Protein 8YTQ (pdb70)

B-factor: mean 22.38, std 7.63, range [9.88, 66.47]

Structure (mmCIF, N/CA/C/O backbone):
data_8YTQ
#
_entry.id   8YTQ
#
_cell.length_a   28.084
_cell.length_b   144.787
_cell.length_c   55.350
_cell.angle_alpha   90.00
_cell.angle_beta   90.07
_cell.angle_gamma   90.00
#
_symmetry.space_group_name_H-M   'P 1 21 1'
#
loop_
_entity.id
_entity.type
_entity.pdbx_description
1 polymer 'CopC domain-containing protein'
2 non-polymer 'COPPER (II) ION'
3 non-polymer 'ACETATE ION'
4 non-polymer 'SULFATE ION'
5 water water
#
loop_
_atom_site.group_PDB
_atom_site.id
_atom_site.type_symbol
_atom_site.label_atom_id
_atom_site.label_alt_id
_atom_site.label_comp_id
_atom_site.label_asym_id
_atom_site.label_entity_id
_atom_site.label_seq_id
_atom_site.pdbx_PDB_ins_code
_atom_site.Cartn_x
_atom_site.Cartn_y
_atom_site.Cartn_z
_atom_site.occupancy
_atom_site.B_iso_or_equiv
_atom_site.auth_seq_id
_atom_site.auth_comp_id
_atom_site.auth_asym_id
_atom_site.auth_atom_id
_atom_site.pdbx_PDB_model_num
ATOM 1 N N . ALA A 1 2 ? -12.990 27.166 37.156 1.00 20.17 32 ALA A N 1
ATOM 2 C CA . ALA A 1 2 ? -13.467 26.351 36.016 1.00 27.97 32 ALA A CA 1
ATOM 3 C C . ALA A 1 2 ? -13.171 24.858 36.133 1.00 29.73 32 ALA A C 1
ATOM 4 O O . ALA A 1 2 ? -12.071 24.404 36.400 1.00 32.17 32 ALA A O 1
ATOM 6 N N . HIS A 1 3 ? -14.134 24.084 35.622 1.00 22.80 33 HIS A N 1
ATOM 7 C CA . HIS A 1 3 ? -13.992 22.629 35.568 1.00 21.41 33 HIS A CA 1
ATOM 8 C C . HIS A 1 3 ? -14.895 22.145 34.439 1.00 19.52 33 HIS A C 1
ATOM 9 O O . HIS A 1 3 ? -15.776 22.901 33.981 1.00 19.31 33 HIS A O 1
ATOM 16 N N . LEU A 1 4 ? -14.614 20.919 33.969 1.00 17.63 34 LEU A N 1
ATOM 17 C CA . LEU A 1 4 ? -15.555 20.345 32.996 1.00 16.05 34 LEU A CA 1
ATOM 18 C C . LEU A 1 4 ? -16.866 19.943 33.677 1.00 17.80 34 LEU A C 1
ATOM 19 O O . LEU A 1 4 ? -16.847 19.138 34.647 1.00 18.14 34 LEU A O 1
ATOM 24 N N . ARG A 1 5 ? -18.009 20.441 33.158 1.00 18.55 35 ARG A N 1
ATOM 25 C CA . ARG A 1 5 ? -19.308 20.029 33.680 1.00 20.55 35 ARG A CA 1
ATOM 26 C C . ARG A 1 5 ? -19.791 18.735 33.024 1.00 21.36 35 ARG A C 1
ATOM 27 O O . ARG A 1 5 ? -20.352 17.867 33.702 1.00 30.28 35 ARG A O 1
ATOM 35 N N . ALA A 1 6 ? -19.671 18.655 31.690 1.00 20.78 36 ALA A N 1
ATOM 36 C CA . ALA A 1 6 ? -20.216 17.489 31.001 1.00 22.74 36 ALA A CA 1
ATOM 37 C C . ALA A 1 6 ? -19.510 17.331 29.660 1.00 17.80 36 ALA A C 1
ATOM 38 O O . ALA A 1 6 ? -18.895 18.276 29.149 1.00 18.07 36 ALA A O 1
ATOM 40 N N . ALA A 1 7 ? -19.622 16.113 29.098 1.00 16.03 37 ALA A N 1
ATOM 41 C CA . ALA A 1 7 ? -18.940 15.828 27.836 1.00 14.74 37 ALA A CA 1
ATOM 42 C C . ALA A 1 7 ? -19.795 14.804 27.095 1.00 16.52 37 ALA A C 1
ATOM 43 O O . ALA A 1 7 ? -20.415 13.980 27.749 1.00 15.12 37 ALA A O 1
ATOM 45 N N . ASP A 1 8 ? -19.812 14.909 25.756 1.00 16.42 38 ASP A N 1
ATOM 46 C CA . ASP A 1 8 ? -20.483 13.839 25.037 1.00 14.86 38 ASP A CA 1
ATOM 47 C C . ASP A 1 8 ? -19.613 13.496 23.850 1.00 15.55 38 ASP A C 1
ATOM 48 O O . ASP A 1 8 ? -19.275 14.399 23.090 1.00 14.65 38 ASP A O 1
ATOM 53 N N . PRO A 1 9 ? -19.118 12.253 23.653 1.00 18.28 39 PRO A N 1
ATOM 54 C CA . PRO A 1 9 ? -19.408 11.082 24.490 1.00 17.02 39 PRO A CA 1
ATOM 55 C C . PRO A 1 9 ? -18.922 11.287 25.930 1.00 15.76 39 PRO A C 1
ATOM 56 O O . PRO A 1 9 ? -17.937 11.993 26.201 1.00 21.73 39 PRO A O 1
ATOM 60 N N . PRO A 1 10 ? -19.606 10.645 26.886 1.00 17.57 40 PRO A N 1
ATOM 61 C CA . PRO A 1 10 ? -19.176 10.688 28.268 1.00 14.39 40 PRO A CA 1
ATOM 62 C C . PRO A 1 10 ? -18.059 9.659 28.439 1.00 19.26 40 PRO A C 1
ATOM 63 O O . PRO A 1 10 ? -17.646 9.001 27.487 1.00 17.26 40 PRO A O 1
ATOM 67 N N . GLU A 1 11 ? -17.507 9.565 29.667 1.00 17.16 41 GLU A N 1
ATOM 68 C CA . GLU A 1 11 ? -16.530 8.543 29.980 1.00 16.66 41 GLU A CA 1
ATOM 69 C C . GLU A 1 11 ? -17.244 7.192 30.073 1.00 13.87 41 GLU A C 1
ATOM 70 O O . GLU A 1 11 ? -17.725 6.796 31.158 1.00 13.84 41 GLU A O 1
ATOM 76 N N . ALA A 1 12 ? -17.368 6.526 28.904 1.00 14.30 42 ALA A N 1
ATOM 77 C CA . ALA A 1 12 ? -17.972 5.224 28.824 1.00 12.51 42 ALA A CA 1
ATOM 78 C C . ALA A 1 12 ? -17.534 4.522 27.549 1.00 11.77 42 ALA A C 1
ATOM 79 O O . ALA A 1 12 ? -16.853 5.137 26.716 1.00 13.70 42 ALA A O 1
ATOM 81 N N . ILE A 1 13 ? -17.947 3.235 27.426 1.00 12.39 43 ILE A N 1
ATOM 82 C CA . ILE A 1 13 ? -17.852 2.488 26.198 1.00 12.33 43 ILE A CA 1
ATOM 83 C C . ILE A 1 13 ? -19.165 2.709 25.452 1.00 12.72 43 ILE A C 1
ATOM 84 O O . ILE A 1 13 ? -20.191 2.229 25.873 1.00 15.67 43 ILE A O 1
ATOM 89 N N . VAL A 1 14 ? -19.063 3.418 24.327 1.00 13.39 44 VAL A N 1
ATOM 90 C CA . VAL A 1 14 ? -20.229 3.784 23.501 1.00 12.81 44 VAL A CA 1
ATOM 91 C C . VAL A 1 14 ? -20.142 3.073 22.159 1.00 13.11 44 VAL A C 1
ATOM 92 O O . VAL A 1 14 ? -19.037 2.806 21.689 1.00 15.29 44 VAL A O 1
ATOM 96 N N . ASP A 1 15 ? -21.314 2.826 21.571 1.00 12.60 45 ASP A N 1
ATOM 97 C CA . ASP A 1 15 ? -21.365 2.283 20.197 1.00 15.86 45 ASP A CA 1
ATOM 98 C C . ASP A 1 15 ? -21.193 3.470 19.243 1.00 22.16 45 ASP A C 1
ATOM 99 O O . ASP A 1 15 ? -20.115 3.698 18.689 1.00 16.69 45 ASP A O 1
ATOM 104 N N . ALA A 1 16 ? -22.277 4.286 19.080 1.00 18.46 46 ALA A N 1
ATOM 105 C CA . ALA A 1 16 ? -22.125 5.590 18.435 1.00 21.36 46 ALA A CA 1
ATOM 106 C C . ALA A 1 16 ? -21.428 5.460 17.074 1.00 17.48 46 ALA A C 1
ATOM 107 O O . ALA A 1 16 ? -20.452 6.192 16.799 1.00 17.18 46 ALA A O 1
ATOM 109 N N . ALA A 1 17 ? -21.924 4.529 16.228 1.00 21.85 47 ALA A N 1
ATOM 110 C CA . ALA A 1 17 ? -21.362 4.410 14.884 1.00 19.13 47 ALA A CA 1
ATOM 111 C C . ALA A 1 17 ? -21.558 5.713 14.132 1.00 16.33 47 ALA A C 1
ATOM 112 O O . ALA A 1 17 ? -22.627 6.302 14.153 1.00 15.41 47 ALA A O 1
ATOM 114 N N . GLY A 1 18 ? -20.477 6.252 13.573 1.00 14.10 48 GLY A N 1
ATOM 115 C CA . GLY A 1 18 ? -20.534 7.475 12.806 1.00 11.93 48 GLY A CA 1
ATOM 116 C C . GLY A 1 18 ? -20.223 8.728 13.606 1.00 14.02 48 GLY A C 1
ATOM 117 O O . GLY A 1 18 ? -20.279 9.850 13.066 1.00 14.70 48 GLY A O 1
ATOM 118 N N . LEU A 1 19 ? -19.839 8.495 14.877 1.00 13.87 49 LEU A N 1
ATOM 119 C CA . LEU A 1 19 ? -19.330 9.555 15.739 1.00 15.17 49 LEU A CA 1
ATOM 120 C C . LEU A 1 19 ? -18.281 10.382 15.006 1.00 13.56 49 LEU A C 1
ATOM 121 O O . LEU A 1 19 ? -17.310 9.849 14.434 1.00 14.44 49 LEU A O 1
ATOM 126 N N . ARG A 1 20 ? -18.460 11.713 15.048 1.00 13.27 50 ARG A N 1
ATOM 127 C CA . ARG A 1 20 ? -17.525 12.592 14.384 1.00 16.23 50 ARG A CA 1
ATOM 128 C C . ARG A 1 20 ? -17.394 13.912 15.147 1.00 14.90 50 ARG A C 1
ATOM 129 O O . ARG A 1 20 ? -16.740 14.820 14.638 1.00 18.53 50 ARG A O 1
ATOM 137 N N . GLU A 1 21 ? -17.933 13.976 16.370 1.00 15.56 51 GLU A N 1
ATOM 138 C CA . GLU A 1 21 ? -17.810 15.219 17.124 1.00 19.68 51 GLU A CA 1
ATOM 139 C C . GLU A 1 21 ? -17.755 14.896 18.604 1.00 20.59 51 GLU A C 1
ATOM 140 O O . GLU A 1 21 ? -18.187 13.813 19.067 1.00 17.65 51 GLU A O 1
ATOM 146 N N . ILE A 1 22 ? -17.049 15.770 19.327 1.00 21.08 52 ILE A N 1
ATOM 147 C CA . ILE A 1 22 ? -16.985 15.630 20.771 1.00 22.58 52 ILE A CA 1
ATOM 148 C C . ILE A 1 22 ? -17.400 16.993 21.326 1.00 24.72 52 ILE A C 1
ATOM 149 O O . ILE A 1 22 ? -16.922 18.022 20.857 1.00 29.28 52 ILE A O 1
ATOM 154 N N . ARG A 1 23 ? -18.318 17.000 22.296 1.00 22.82 53 ARG A N 1
ATOM 155 C CA . ARG A 1 23 ? -18.813 18.225 22.874 1.00 22.02 53 ARG A CA 1
ATOM 156 C C . ARG A 1 23 ? -18.321 18.269 24.319 1.00 22.11 53 ARG A C 1
ATOM 157 O O . ARG A 1 23 ? -18.327 17.245 25.042 1.00 20.73 53 ARG A O 1
ATOM 165 N N . LEU A 1 24 ? -17.750 19.418 24.715 1.00 18.64 54 LEU A N 1
ATOM 166 C CA . LEU A 1 24 ? -17.300 19.594 26.092 1.00 16.99 54 LEU A CA 1
ATOM 167 C C . LEU A 1 24 ? -17.981 20.840 26.651 1.00 16.67 54 LEU A C 1
ATOM 168 O O . LEU A 1 24 ? -18.032 21.861 25.984 1.00 19.21 54 LEU A O 1
ATOM 173 N N . VAL A 1 25 ? -18.519 20.749 27.870 1.00 14.83 55 VAL A N 1
ATOM 174 C CA . VAL A 1 25 ? -19.132 21.945 28.446 1.00 16.44 55 VAL A CA 1
ATOM 175 C C . VAL A 1 25 ? -18.411 22.235 29.759 1.00 16.49 55 VAL A C 1
ATOM 176 O O . VAL A 1 25 ? -18.369 21.369 30.615 1.00 17.83 55 VAL A O 1
ATOM 180 N N . PHE A 1 26 ? -17.856 23.454 29.847 1.00 17.57 56 PHE A N 1
ATOM 181 C CA . PHE A 1 26 ? -17.120 23.891 31.028 1.00 18.28 56 PHE A CA 1
ATOM 182 C C . PHE A 1 26 ? -17.996 24.767 31.905 1.00 18.61 56 PHE A C 1
ATOM 183 O O . PHE A 1 26 ? -19.036 25.262 31.503 1.00 20.95 56 PHE A O 1
ATOM 191 N N . SER A 1 27 ? -17.512 25.043 33.125 1.00 17.31 57 SER A N 1
ATOM 192 C CA . SER A 1 27 ? -18.278 25.752 34.134 1.00 19.53 57 SER A CA 1
ATOM 193 C C . SER A 1 27 ? -18.146 27.271 33.967 1.00 20.91 57 SER A C 1
ATOM 194 O O . SER A 1 27 ? -18.846 27.985 34.671 1.00 22.37 57 SER A O 1
ATOM 197 N N . GLU A 1 28 ? -17.226 27.727 33.125 1.00 20.09 58 GLU A N 1
ATOM 198 C CA . GLU A 1 28 ? -16.948 29.146 32.875 1.00 24.39 58 GLU A CA 1
ATOM 199 C C . GLU A 1 28 ? -16.663 29.343 31.400 1.00 21.70 58 GLU A C 1
ATOM 200 O O . GLU A 1 28 ? -16.133 28.421 30.771 1.00 21.43 58 GLU A O 1
ATOM 211 N N . PRO A 1 29 ? -16.893 30.549 30.816 1.00 21.89 59 PRO A N 1
ATOM 212 C CA . PRO A 1 29 ? -16.474 30.807 29.446 1.00 20.46 59 PRO A CA 1
ATOM 213 C C . PRO A 1 29 ? -14.971 30.616 29.260 1.00 25.15 59 PRO A C 1
ATOM 214 O O . PRO A 1 29 ? -14.196 30.957 30.156 1.00 30.01 59 PRO A O 1
ATOM 218 N N . VAL A 1 30 ? -14.632 30.014 28.125 1.00 23.35 60 VAL A N 1
ATOM 219 C CA . VAL A 1 30 ? -13.297 29.666 27.660 1.00 23.78 60 VAL A CA 1
ATOM 220 C C . VAL A 1 30 ? -12.786 30.811 26.792 1.00 27.44 60 VAL A C 1
ATOM 221 O O . VAL A 1 30 ? -13.493 31.283 25.905 1.00 31.24 60 VAL A O 1
ATOM 225 N N . VAL A 1 31 ? -11.501 31.176 26.971 1.00 20.31 61 VAL A N 1
ATOM 226 C CA . VAL A 1 31 ? -10.967 32.255 26.127 1.00 21.38 61 VAL A CA 1
ATOM 227 C C . VAL A 1 31 ? -10.352 31.612 24.902 1.00 18.92 61 VAL A C 1
ATOM 228 O O . VAL A 1 31 ? -9.531 30.709 25.049 1.00 16.68 61 VAL A O 1
ATOM 232 N N . ASP A 1 32 ? -10.737 32.075 23.717 1.00 19.16 62 ASP A N 1
ATOM 233 C CA . ASP A 1 32 ? -10.201 31.513 22.492 1.00 20.69 62 ASP A CA 1
ATOM 234 C C . ASP A 1 32 ? -8.726 31.831 22.364 1.00 19.91 62 ASP A C 1
ATOM 235 O O . ASP A 1 32 ? -8.206 32.779 23.005 1.00 20.01 62 ASP A O 1
ATOM 240 N N . ARG A 1 33 ? -8.048 31.042 21.515 1.00 19.89 63 ARG A N 1
ATOM 241 C CA . ARG A 1 33 ? -6.622 31.197 21.168 1.00 22.00 63 ARG A CA 1
ATOM 242 C C . ARG A 1 33 ? -5.695 30.726 22.266 1.00 28.93 63 ARG A C 1
ATOM 243 O O . ARG A 1 33 ? -4.812 29.909 21.962 1.00 31.28 63 ARG A O 1
ATOM 251 N N . PHE A 1 34 ? -5.887 31.234 23.503 1.00 26.38 64 PHE A N 1
ATOM 252 C CA . PHE A 1 34 ? -5.108 30.766 24.643 1.00 23.44 64 PHE A CA 1
ATOM 253 C C . PHE A 1 34 ? -5.581 29.380 25.108 1.00 23.65 64 PHE A C 1
ATOM 254 O O . PHE A 1 34 ? -4.837 28.700 25.803 1.00 24.60 64 PHE A O 1
ATOM 262 N N . SER A 1 35 ? -6.780 28.986 24.700 1.00 20.97 65 SER A N 1
ATOM 263 C CA . SER A 1 35 ? -7.292 27.664 25.047 1.00 22.01 65 SER A CA 1
ATOM 264 C C . SER A 1 35 ? -7.156 26.728 23.852 1.00 22.74 65 SER A C 1
ATOM 265 O O . SER A 1 35 ? -7.524 27.102 22.721 1.00 22.43 65 SER A O 1
ATOM 268 N N . THR A 1 36 ? -6.627 25.509 24.078 1.00 20.71 66 THR A N 1
ATOM 269 C CA . THR A 1 36 ? -6.485 24.605 22.962 1.00 21.85 66 THR A CA 1
ATOM 270 C C . THR A 1 36 ? -6.862 23.190 23.402 1.00 20.29 66 THR A C 1
ATOM 271 O O . THR A 1 36 ? -6.921 22.859 24.600 1.00 17.17 66 THR A O 1
ATOM 275 N N . PHE A 1 37 ? -7.261 22.472 22.372 1.00 21.29 67 PHE A N 1
ATOM 276 C CA . PHE A 1 37 ? -7.878 21.145 22.483 1.00 17.94 67 PHE A CA 1
ATOM 277 C C . PHE A 1 37 ? -7.240 20.234 21.438 1.00 14.69 67 PHE A C 1
ATOM 278 O O . PHE A 1 37 ? -7.112 20.584 20.237 1.00 16.29 67 PHE A O 1
ATOM 286 N N . ARG A 1 38 ? -6.836 19.043 21.939 1.00 14.18 68 ARG A N 1
ATOM 287 C CA . ARG A 1 38 ? -6.330 18.000 21.035 1.00 17.32 68 ARG A CA 1
ATOM 288 C C . ARG A 1 38 ? -6.986 16.694 21.405 1.00 16.47 68 ARG A C 1
ATOM 289 O O . ARG A 1 38 ? -7.452 16.522 22.531 1.00 21.56 68 ARG A O 1
ATOM 297 N N . ALA A 1 39 ? -7.079 15.781 20.397 1.00 14.61 69 ALA A N 1
ATOM 298 C CA . ALA A 1 39 ? -7.513 14.425 20.738 1.00 14.71 69 ALA A CA 1
ATOM 299 C C . ALA A 1 39 ? -6.572 13.395 20.098 1.00 14.39 69 ALA A C 1
ATOM 300 O O . ALA A 1 39 ? -5.909 13.684 19.062 1.00 17.63 69 ALA A O 1
ATOM 302 N N . PHE A 1 40 ? -6.551 12.195 20.723 1.00 11.48 70 PHE A N 1
ATOM 303 C CA . PHE A 1 40 ? -5.627 11.145 20.337 1.00 12.96 70 PHE A CA 1
ATOM 304 C C . PHE A 1 40 ? -6.363 9.811 20.422 1.00 12.55 70 PHE A C 1
ATOM 305 O O . PHE A 1 40 ? -7.262 9.603 21.288 1.00 9.88 70 PHE A O 1
ATOM 313 N N . ARG A 1 41 ? -6.121 8.924 19.428 1.00 12.71 71 ARG A N 1
ATOM 314 C CA . ARG A 1 41 ? -6.515 7.522 19.583 1.00 11.93 71 ARG A CA 1
ATOM 315 C C . ARG A 1 41 ? -5.414 6.742 20.298 1.00 14.02 71 ARG A C 1
ATOM 316 O O . ARG A 1 41 ? -4.279 6.724 19.796 1.00 21.14 71 ARG A O 1
ATOM 324 N N . LEU A 1 42 ? -5.740 6.237 21.511 1.00 16.16 72 LEU A N 1
ATOM 325 C CA . LEU A 1 42 ? -4.780 5.609 22.415 1.00 13.39 72 LEU A CA 1
ATOM 326 C C . LEU A 1 42 ? -4.432 4.188 21.968 1.00 17.48 72 LEU A C 1
ATOM 327 O O . LEU A 1 42 ? -5.267 3.388 21.628 1.00 17.05 72 LEU A O 1
ATOM 332 N N . SER A 1 43 ? -3.142 3.861 22.032 1.00 18.29 73 SER A N 1
ATOM 333 C CA . SER A 1 43 ? -2.705 2.474 21.918 1.00 16.80 73 SER A CA 1
ATOM 334 C C . SER A 1 43 ? -2.944 1.739 23.233 1.00 18.63 73 SER A C 1
ATOM 335 O O . SER A 1 43 ? -2.496 2.191 24.260 1.00 17.44 73 SER A O 1
ATOM 338 N N . LEU A 1 44 ? -3.695 0.633 23.163 1.00 19.82 74 LEU A N 1
ATOM 339 C CA . LEU A 1 44 ? -3.921 -0.156 24.373 1.00 18.42 74 LEU A CA 1
ATOM 340 C C . LEU A 1 44 ? -2.750 -1.149 24.458 1.00 21.95 74 LEU A C 1
ATOM 341 O O . LEU A 1 44 ? -2.249 -1.611 23.413 1.00 18.72 74 LEU A O 1
ATOM 346 N N . PRO A 1 45 ? -2.393 -1.567 25.684 1.00 17.76 75 PRO A N 1
ATOM 347 C CA . PRO A 1 45 ? -1.323 -2.545 25.882 1.00 19.17 75 PRO A CA 1
ATOM 348 C C . PRO A 1 45 ? -1.785 -3.896 25.355 1.00 16.14 75 PRO A C 1
ATOM 349 O O . PRO A 1 45 ? -2.972 -4.175 25.252 1.00 14.84 75 PRO A O 1
ATOM 353 N N . GLU A 1 46 ? -0.789 -4.740 25.101 1.00 16.18 76 GLU A N 1
ATOM 354 C CA . GLU A 1 46 ? -1.043 -6.169 24.899 1.00 17.99 76 GLU A CA 1
ATOM 355 C C . GLU A 1 46 ? -2.123 -6.741 25.795 1.00 15.50 76 GLU A C 1
ATOM 356 O O . GLU A 1 46 ? -3.044 -7.360 25.263 1.00 22.24 76 GLU A O 1
ATOM 362 N N . ASN A 1 47 ? -2.096 -6.554 27.108 1.00 16.61 77 ASN A N 1
ATOM 363 C CA . ASN A 1 47 ? -3.189 -7.323 27.735 1.00 28.12 77 ASN A CA 1
ATOM 364 C C . ASN A 1 47 ? -4.633 -6.778 27.610 1.00 30.38 77 ASN A C 1
ATOM 365 O O . ASN A 1 47 ? -5.576 -7.346 28.231 1.00 28.45 77 ASN A O 1
ATOM 370 N N . GLY A 1 48 ? -4.819 -5.699 26.804 1.00 20.62 78 GLY A N 1
ATOM 371 C CA . GLY A 1 48 ? -5.992 -4.861 26.900 1.00 18.91 78 GLY A CA 1
ATOM 372 C C . GLY A 1 48 ? -6.084 -4.167 28.269 1.00 22.46 78 GLY A C 1
ATOM 373 O O . GLY A 1 48 ? -5.182 -4.321 29.140 1.00 18.24 78 GLY A O 1
ATOM 374 N N . ILE A 1 49 ? -7.154 -3.395 28.465 1.00 15.98 79 ILE A N 1
ATOM 375 C CA . ILE A 1 49 ? -7.382 -2.800 29.791 1.00 14.64 79 ILE A CA 1
ATOM 376 C C . ILE A 1 49 ? -8.693 -3.303 30.330 1.00 13.80 79 ILE A C 1
ATOM 377 O O . ILE A 1 49 ? -9.535 -3.708 29.554 1.00 17.97 79 ILE A O 1
ATOM 382 N N . ARG A 1 50 ? -8.818 -3.357 31.662 1.00 12.81 80 ARG A N 1
ATOM 383 C CA . ARG A 1 50 ? -9.975 -3.993 32.271 1.00 11.80 80 ARG A CA 1
ATOM 384 C C . ARG A 1 50 ? -10.981 -2.946 32.779 1.00 13.42 80 ARG A C 1
ATOM 385 O O . ARG A 1 50 ? -12.178 -3.256 33.022 1.00 16.75 80 ARG A O 1
ATOM 388 N N . ASN A 1 51 ? -10.546 -1.671 32.911 1.00 12.46 81 ASN A N 1
ATOM 389 C CA . ASN A 1 51 ? -11.497 -0.721 33.438 1.00 10.81 81 ASN A CA 1
ATOM 390 C C . ASN A 1 51 ? -11.120 0.677 32.964 1.00 11.13 81 ASN A C 1
ATOM 391 O O . ASN A 1 51 ? -10.054 0.915 32.355 1.00 11.52 81 ASN A O 1
ATOM 396 N N . LEU A 1 52 ? -12.068 1.592 33.165 1.00 13.78 82 LEU A N 1
ATOM 397 C CA . LEU A 1 52 ? -11.863 2.963 32.663 1.00 16.53 82 LEU A CA 1
ATOM 398 C C . LEU A 1 52 ? -10.878 3.798 33.500 1.00 16.89 82 LEU A C 1
ATOM 399 O O . LEU A 1 52 ? -10.379 4.820 32.998 1.00 15.83 82 LEU A O 1
ATOM 404 N N . THR A 1 53 ? -10.628 3.370 34.754 1.00 15.14 83 THR A N 1
ATOM 405 C CA . THR A 1 53 ? -9.534 3.957 35.512 1.00 15.81 83 THR A CA 1
ATOM 406 C C . THR A 1 53 ? -8.185 3.768 34.793 1.00 11.23 83 THR A C 1
ATOM 407 O O . THR A 1 53 ? -7.348 4.678 34.760 1.00 11.09 83 THR A O 1
ATOM 411 N N . GLN A 1 54 ? -7.996 2.582 34.173 1.00 14.37 84 GLN A N 1
ATOM 412 C CA . GLN A 1 54 ? -6.788 2.282 33.407 1.00 14.97 84 GLN A CA 1
ATOM 413 C C . GLN A 1 54 ? -6.709 3.174 32.181 1.00 16.49 84 GLN A C 1
ATOM 414 O O . GLN A 1 54 ? -5.613 3.662 31.877 1.00 22.77 84 GLN A O 1
ATOM 420 N N . LEU A 1 55 ? -7.896 3.459 31.594 1.00 14.75 85 LEU A N 1
ATOM 421 C CA . LEU A 1 55 ? -7.976 4.331 30.431 1.00 15.32 85 LEU A CA 1
ATOM 422 C C . LEU A 1 55 ? -7.526 5.717 30.871 1.00 16.32 85 LEU A C 1
ATOM 423 O O . LEU A 1 55 ? -6.739 6.340 30.157 1.00 20.20 85 LEU A O 1
ATOM 428 N N . ASN A 1 56 ? -8.032 6.171 32.040 1.00 18.52 86 ASN A N 1
ATOM 429 C CA . ASN A 1 56 ? -7.737 7.494 32.626 1.00 17.63 86 ASN A CA 1
ATOM 430 C C . ASN A 1 56 ? -6.235 7.657 32.816 1.00 18.07 86 ASN A C 1
ATOM 431 O O . ASN A 1 56 ? -5.684 8.722 32.492 1.00 18.58 86 ASN A O 1
ATOM 436 N N . THR A 1 57 ? -5.582 6.563 33.270 1.00 17.20 87 THR A N 1
ATOM 437 C CA . THR A 1 57 ? -4.143 6.571 33.515 1.00 16.95 87 THR A CA 1
ATOM 438 C C . THR A 1 57 ? -3.382 6.895 32.245 1.00 16.84 87 THR A C 1
ATOM 439 O O . THR A 1 57 ? -2.540 7.835 32.262 1.00 19.86 87 THR A O 1
ATOM 443 N N . LEU A 1 58 ? -3.740 6.200 31.140 1.00 15.30 88 LEU A N 1
ATOM 444 C CA . LEU A 1 58 ? -3.154 6.459 29.824 1.00 18.37 88 LEU A CA 1
ATOM 445 C C . LEU A 1 58 ? -3.428 7.889 29.349 1.00 19.03 88 LEU A C 1
ATOM 446 O O . LEU A 1 58 ? -2.496 8.605 28.978 1.00 24.07 88 LEU A O 1
ATOM 451 N N . ALA A 1 59 ? -4.688 8.325 29.409 1.00 17.19 89 ALA A N 1
ATOM 452 C CA . ALA A 1 59 ? -5.067 9.660 28.948 1.00 19.66 89 ALA A CA 1
ATOM 453 C C . ALA A 1 59 ? -4.352 10.763 29.735 1.00 20.89 89 ALA A C 1
ATOM 454 O O . ALA A 1 59 ? -3.960 11.774 29.139 1.00 21.10 89 ALA A O 1
ATOM 456 N N . SER A 1 60 ? -4.243 10.626 31.071 1.00 23.13 90 SER A N 1
ATOM 457 C CA . SER A 1 60 ? -3.706 11.686 31.921 1.00 26.54 90 SER A CA 1
ATOM 458 C C . SER A 1 60 ? -2.258 12.088 31.588 1.00 30.09 90 SER A C 1
ATOM 459 O O . SER A 1 60 ? -1.858 13.181 31.981 1.00 29.50 90 SER A O 1
ATOM 462 N N . GLU A 1 61 ? -1.503 11.233 30.895 1.00 31.42 91 GLU A N 1
ATOM 463 C CA . GLU A 1 61 ? -0.130 11.559 30.554 1.00 29.50 91 GLU A CA 1
ATOM 464 C C . GLU A 1 61 ? -0.038 12.505 29.333 1.00 37.52 91 GLU A C 1
ATOM 465 O O . GLU A 1 61 ? 1.006 13.086 29.073 1.00 32.69 91 GLU A O 1
ATOM 471 N N . LEU A 1 62 ? -1.109 12.671 28.541 1.00 25.35 92 LEU A N 1
ATOM 472 C CA . LEU A 1 62 ? -1.085 13.493 27.348 1.00 20.74 92 LEU A CA 1
ATOM 473 C C . LEU A 1 62 ? -1.490 14.926 27.672 1.00 17.04 92 LEU A C 1
ATOM 474 O O . LEU A 1 62 ? -1.958 15.223 28.758 1.00 25.24 92 LEU A O 1
ATOM 479 N N . GLY A 1 63 ? -1.148 15.836 26.800 1.00 18.52 93 GLY A N 1
ATOM 480 C CA . GLY A 1 63 ? -1.412 17.245 27.034 1.00 20.53 93 GLY A CA 1
ATOM 481 C C . GLY A 1 63 ? -1.348 18.057 25.774 1.00 22.48 93 GLY A C 1
ATOM 482 O O . GLY A 1 63 ? -1.111 17.541 24.671 1.00 20.55 93 GLY A O 1
ATOM 483 N N . VAL A 1 64 ? -1.557 19.363 25.922 1.00 25.98 94 VAL A N 1
ATOM 484 C CA . VAL A 1 64 ? -1.515 20.204 24.734 1.00 23.14 94 VAL A CA 1
ATOM 485 C C . VAL A 1 64 ? -0.108 20.308 24.130 1.00 23.45 94 VAL A C 1
ATOM 486 O O . VAL A 1 64 ? 0.015 20.674 22.961 1.00 23.50 94 VAL A O 1
ATOM 490 N N . ASP A 1 65 ? 0.927 19.948 24.889 1.00 27.09 95 ASP A N 1
ATOM 491 C CA . ASP A 1 65 ? 2.307 20.015 24.434 1.00 26.95 95 ASP A CA 1
ATOM 492 C C . ASP A 1 65 ? 2.809 18.628 24.061 1.00 23.16 95 ASP A C 1
ATOM 493 O O . ASP A 1 65 ? 4.030 18.427 23.923 1.00 24.26 95 ASP A O 1
ATOM 498 N N . THR A 1 66 ? 1.868 17.663 23.880 1.00 15.35 96 THR A N 1
ATOM 499 C CA . THR A 1 66 ? 2.297 16.352 23.430 1.00 16.98 96 THR A CA 1
ATOM 500 C C . THR A 1 66 ? 2.909 16.457 22.030 1.00 19.75 96 THR A C 1
ATOM 501 O O . THR A 1 66 ? 2.515 17.284 21.208 1.00 21.43 96 THR A O 1
ATOM 505 N N . GLU A 1 67 ? 3.884 15.563 21.765 1.00 21.58 97 GLU A N 1
ATOM 506 C CA . GLU A 1 67 ? 4.454 15.527 20.424 1.00 21.69 97 GLU A CA 1
ATOM 507 C C . GLU A 1 67 ? 3.602 14.666 19.494 1.00 22.28 97 GLU A C 1
ATOM 508 O O . GLU A 1 67 ? 3.511 13.455 19.732 1.00 24.34 97 GLU A O 1
ATOM 514 N N . GLU A 1 68 ? 3.116 15.284 18.388 1.00 24.83 98 GLU A N 1
ATOM 515 C CA . GLU A 1 68 ? 2.234 14.628 17.428 1.00 22.96 98 GLU A CA 1
ATOM 516 C C . GLU A 1 68 ? 2.848 13.381 16.803 1.00 22.66 98 GLU A C 1
ATOM 517 O O . GLU A 1 68 ? 2.163 12.324 16.724 1.00 22.93 98 GLU A O 1
ATOM 523 N N . SER A 1 69 ? 4.152 13.442 16.452 1.00 19.13 99 SER A N 1
ATOM 524 C CA . SER A 1 69 ? 4.762 12.257 15.842 1.00 21.20 99 SER A CA 1
ATOM 525 C C . SER A 1 69 ? 5.006 11.045 16.787 1.00 23.51 99 SER A C 1
ATOM 526 O O . SER A 1 69 ? 5.396 9.966 16.307 1.00 26.39 99 SER A O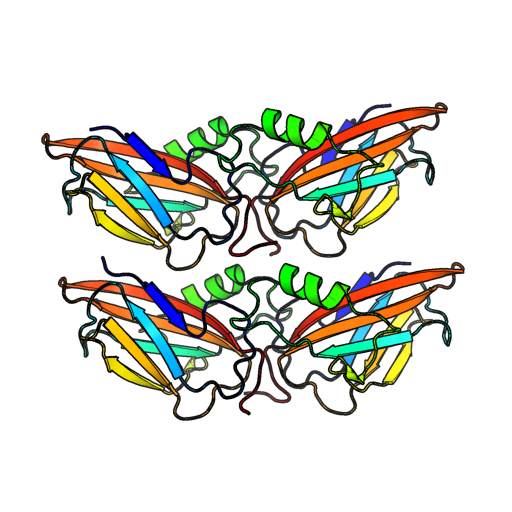 1
ATOM 529 N N . ALA A 1 70 ? 4.799 11.200 18.094 1.00 19.59 100 ALA A N 1
ATOM 530 C CA . ALA A 1 70 ? 4.993 10.127 19.080 1.00 25.90 100 ALA A CA 1
ATOM 531 C C . ALA A 1 70 ? 3.660 9.463 19.406 1.00 24.65 100 ALA A C 1
ATOM 532 O O . ALA A 1 70 ? 3.626 8.557 20.267 1.00 28.51 100 ALA A O 1
ATOM 534 N N . HIS A 1 71 ? 2.566 9.948 18.756 1.00 22.87 101 HIS A N 1
ATOM 535 C CA . HIS A 1 71 ? 1.240 9.486 19.125 1.00 22.56 101 HIS A CA 1
ATOM 536 C C . HIS A 1 71 ? 0.402 9.267 17.890 1.00 23.99 101 HIS A C 1
ATOM 537 O O . HIS A 1 71 ? 0.939 9.248 16.815 1.00 22.89 101 HIS A O 1
ATOM 544 N N . HIS A 1 72 ? -0.908 9.110 18.075 1.00 19.28 102 HIS A N 1
ATOM 545 C CA . HIS A 1 72 ? -1.793 8.975 16.935 1.00 21.40 102 HIS A CA 1
ATOM 546 C C . HIS A 1 72 ? -2.902 10.021 17.032 1.00 18.80 102 HIS A C 1
ATOM 547 O O . HIS A 1 72 ? -3.983 9.744 17.591 1.00 19.69 102 HIS A O 1
ATOM 554 N N . GLU A 1 73 ? -2.582 11.240 16.574 1.00 18.47 103 GLU A N 1
ATOM 555 C CA . GLU A 1 73 ? -3.473 12.370 16.797 1.00 19.51 103 GLU A CA 1
ATOM 556 C C . GLU A 1 73 ? -4.647 12.350 15.815 1.00 14.85 103 GLU A C 1
ATOM 557 O O . GLU A 1 73 ? -4.486 11.948 14.638 1.00 14.77 103 GLU A O 1
ATOM 563 N N . VAL A 1 74 ? -5.801 12.754 16.340 1.00 14.91 104 VAL A N 1
ATOM 564 C CA . VAL A 1 74 ? -7.024 13.027 15.581 1.00 15.76 104 VAL A CA 1
ATOM 565 C C . VAL A 1 74 ? -6.968 14.443 15.044 1.00 17.41 104 VAL A C 1
ATOM 566 O O . VAL A 1 74 ? -6.895 15.383 15.808 1.00 22.88 104 VAL A O 1
ATOM 570 N N . GLU A 1 75 ? -7.044 14.546 13.713 1.00 21.76 105 GLU A N 1
ATOM 571 C CA . GLU A 1 75 ? -7.182 15.819 13.021 1.00 24.76 105 GLU A CA 1
ATOM 572 C C . GLU A 1 75 ? -8.605 16.355 13.242 1.00 26.24 105 GLU A C 1
ATOM 573 O O . GLU A 1 75 ? -9.596 15.674 12.955 1.00 25.95 105 GLU A O 1
ATOM 579 N N . LEU A 1 76 ? -8.679 17.573 13.771 1.00 26.19 106 LEU A N 1
ATOM 580 C CA . LEU A 1 76 ? -9.983 18.154 14.064 1.00 27.46 106 LEU A CA 1
ATOM 581 C C . LEU A 1 76 ? -9.975 19.673 13.958 1.00 27.42 106 LEU A C 1
ATOM 582 O O . LEU A 1 76 ? -8.918 20.271 13.922 1.00 19.27 106 LEU A O 1
ATOM 587 N N . GLU A 1 77 ? -11.191 20.248 14.032 1.00 27.00 107 GLU A N 1
ATOM 588 C CA . GLU A 1 77 ? -11.393 21.681 14.132 1.00 27.63 107 GLU A CA 1
ATOM 589 C C . GLU A 1 77 ? -12.202 21.975 15.392 1.00 24.01 107 GLU A C 1
ATOM 590 O O . GLU A 1 77 ? -13.203 21.314 15.645 1.00 27.96 107 GLU A O 1
ATOM 596 N N . SER A 1 78 ? -11.798 23.015 16.125 1.00 28.66 108 SER A N 1
ATOM 597 C CA . SER A 1 78 ? -12.578 23.377 17.313 1.00 36.17 108 SER A CA 1
ATOM 598 C C . SER A 1 78 ? -13.371 24.662 17.102 1.00 32.19 108 SER A C 1
ATOM 599 O O . SER A 1 78 ? -12.994 25.513 16.322 1.00 44.14 108 SER A O 1
ATOM 602 N N . ASP A 1 79 ? -14.488 24.782 17.824 1.00 32.28 109 ASP A N 1
ATOM 603 C CA . ASP A 1 79 ? -15.484 25.839 17.663 1.00 30.78 109 ASP A CA 1
ATOM 604 C C . ASP A 1 79 ? -16.030 26.158 19.061 1.00 32.69 109 ASP A C 1
ATOM 605 O O . ASP A 1 79 ? -16.446 25.242 19.750 1.00 25.81 109 ASP A O 1
ATOM 610 N N . LEU A 1 80 ? -16.046 27.427 19.495 1.00 33.40 110 LEU A N 1
ATOM 611 C CA . LEU A 1 80 ? -16.664 27.844 20.761 1.00 31.69 110 LEU A CA 1
ATOM 612 C C . LEU A 1 80 ? -18.118 28.303 20.579 1.00 32.92 110 LEU A C 1
ATOM 613 O O . LEU A 1 80 ? -18.414 28.945 19.555 1.00 39.04 110 LEU A O 1
ATOM 618 N N . SER A 1 81 ? -18.986 28.051 21.585 1.00 31.79 111 SER A N 1
ATOM 619 C CA . SER A 1 81 ? -20.380 28.524 21.591 1.00 31.15 111 SER A CA 1
ATOM 620 C C . SER A 1 81 ? -20.937 28.595 23.023 1.00 36.17 111 SER A C 1
ATOM 621 O O . SER A 1 81 ? -20.216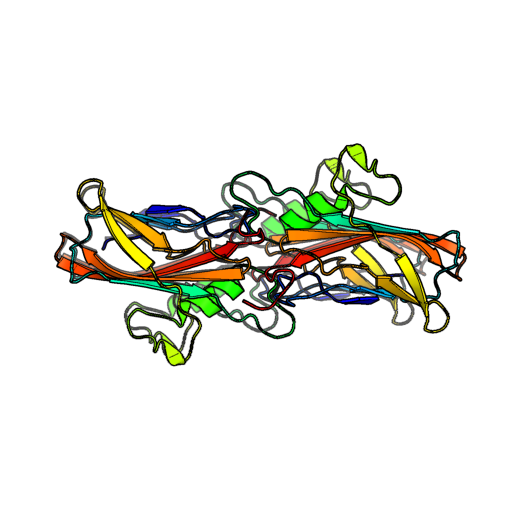 28.342 23.996 1.00 26.43 111 SER A O 1
ATOM 624 N N . SER A 1 82 ? -22.236 28.970 23.154 1.00 37.26 112 SER A N 1
ATOM 625 C CA . SER A 1 82 ? -22.924 29.098 24.441 1.00 33.06 112 SER A CA 1
ATOM 626 C C . SER A 1 82 ? -22.141 30.051 25.355 1.00 34.25 112 SER A C 1
ATOM 627 O O . SER A 1 82 ? -21.666 29.662 26.435 1.00 38.79 112 SER A O 1
ATOM 630 N N . GLN A 1 83 ? -21.980 31.294 24.860 1.00 41.69 113 GLN A N 1
ATOM 631 C CA . GLN A 1 83 ? -21.200 32.350 25.496 1.00 42.67 113 GLN A CA 1
ATOM 632 C C . GLN A 1 83 ? -19.826 31.798 25.891 1.00 41.76 113 GLN A C 1
ATOM 633 O O . GLN A 1 83 ? -19.322 32.059 26.979 1.00 36.14 113 GLN A O 1
ATOM 635 N N . SER A 1 84 ? -19.278 30.968 24.992 1.00 35.85 114 SER A N 1
ATOM 636 C CA . SER A 1 84 ? -17.921 30.460 25.036 1.00 37.30 114 SER A CA 1
ATOM 637 C C . SER A 1 84 ? -17.712 29.409 26.148 1.00 31.71 114 SER A C 1
ATOM 638 O O . SER A 1 84 ? -16.547 29.153 26.425 1.00 29.97 114 SER A O 1
ATOM 641 N N . ALA A 1 85 ? -18.772 28.814 26.768 1.00 24.07 115 ALA A N 1
ATOM 642 C CA . ALA A 1 85 ? -18.566 27.769 27.783 1.00 22.29 115 ALA A CA 1
ATOM 643 C C . ALA A 1 85 ? -18.570 26.384 27.169 1.00 22.04 115 ALA A C 1
ATOM 644 O O . ALA A 1 85 ? -18.139 25.418 27.812 1.00 22.29 115 ALA A O 1
ATOM 646 N N . GLU A 1 86 ? -19.106 26.306 25.946 1.00 19.97 116 GLU A N 1
ATOM 647 C CA . GLU A 1 86 ? -19.172 24.994 25.270 1.00 21.88 116 GLU A CA 1
ATOM 648 C C . GLU A 1 86 ? -18.171 24.933 24.125 1.00 19.79 116 GLU A C 1
ATOM 649 O O . GLU A 1 86 ? -18.052 25.902 23.365 1.00 21.08 116 GLU A O 1
ATOM 655 N N . VAL A 1 87 ? -17.462 23.785 23.986 1.00 17.25 117 VAL A N 1
ATOM 656 C CA . VAL A 1 87 ? -16.503 23.658 22.910 1.00 15.89 117 VAL A CA 1
ATOM 657 C C . VAL A 1 87 ? -16.951 22.447 22.102 1.00 20.99 117 VAL A C 1
ATOM 658 O O . VAL A 1 87 ? -17.200 21.376 22.668 1.00 17.45 117 VAL A O 1
ATOM 662 N N . THR A 1 88 ? -17.051 22.632 20.782 1.00 19.06 118 THR A N 1
ATOM 663 C CA . THR A 1 88 ? -17.339 21.495 19.914 1.00 19.10 118 THR A CA 1
ATOM 664 C C . THR A 1 88 ? -16.092 21.146 19.114 1.00 18.02 118 THR A C 1
ATOM 665 O O . THR A 1 88 ? -15.476 22.010 18.452 1.00 19.43 118 THR A O 1
ATOM 669 N N . LEU A 1 89 ? -15.700 19.865 19.188 1.00 19.23 119 LEU A N 1
ATOM 670 C CA . LEU A 1 89 ? -14.568 19.409 18.432 1.00 20.44 119 LEU A CA 1
ATOM 671 C C . LEU A 1 89 ? -15.120 18.593 17.260 1.00 19.54 119 LEU A C 1
ATOM 672 O O . LEU A 1 89 ? -15.727 17.550 17.462 1.00 23.28 119 LEU A O 1
ATOM 677 N N . HIS A 1 90 ? -14.835 19.059 16.046 1.00 23.86 120 HIS A N 1
ATOM 678 C CA . HIS A 1 90 ? -15.343 18.355 14.890 1.00 22.70 120 HIS A CA 1
ATOM 679 C C . HIS A 1 90 ? -14.233 17.574 14.244 1.00 21.89 120 HIS A C 1
ATOM 680 O O . HIS A 1 90 ? -13.279 18.187 13.801 1.00 21.17 120 HIS A O 1
ATOM 687 N N . SER A 1 91 ? -14.422 16.248 14.136 1.00 19.45 121 SER A N 1
ATOM 688 C CA . SER A 1 91 ? -13.366 15.428 13.549 1.00 22.86 121 SER A CA 1
ATOM 689 C C . SER A 1 91 ? -13.429 15.517 12.031 1.00 25.41 121 SER A C 1
ATOM 690 O O . SER A 1 91 ? -14.508 15.557 11.436 1.00 25.67 121 SER A O 1
ATOM 693 N N . ASP A 1 92 ? -12.246 15.532 11.402 1.00 30.42 122 ASP A N 1
ATOM 694 C CA . ASP A 1 92 ? -12.182 15.723 9.959 1.00 28.64 122 ASP A CA 1
ATOM 695 C C . ASP A 1 92 ? -12.796 14.537 9.205 1.00 27.61 122 ASP A C 1
ATOM 696 O O . ASP A 1 92 ? -13.438 14.700 8.150 1.00 27.24 122 ASP A O 1
ATOM 701 N N . GLU A 1 93 ? -12.653 13.323 9.754 1.00 27.67 123 GLU A N 1
ATOM 702 C CA . GLU A 1 93 ? -13.413 12.207 9.197 1.00 24.21 123 GLU A CA 1
ATOM 703 C C . GLU A 1 93 ? -14.141 11.542 10.374 1.00 20.73 123 GLU A C 1
ATOM 704 O O . GLU A 1 93 ? -13.721 11.706 11.537 1.00 20.21 123 GLU A O 1
ATOM 710 N N . PRO A 1 94 ? -15.083 10.589 10.141 1.00 21.29 124 PRO A N 1
ATOM 711 C CA . PRO A 1 94 ? -15.670 9.868 11.275 1.00 19.30 124 PRO A CA 1
ATOM 712 C C . PRO A 1 94 ? -14.570 9.152 12.047 1.00 19.42 124 PRO A C 1
ATOM 713 O O . PRO A 1 94 ? -13.558 8.674 11.471 1.00 19.30 124 PRO A O 1
ATOM 717 N N . LEU A 1 95 ? -14.733 9.134 13.384 1.00 16.95 125 LEU A N 1
ATOM 718 C CA . LEU A 1 95 ? -13.776 8.445 14.239 1.00 18.01 125 LEU A CA 1
ATOM 719 C C . LEU A 1 95 ? -13.885 6.934 14.053 1.00 20.17 125 LEU A C 1
ATOM 720 O O . LEU A 1 95 ? -14.965 6.341 14.224 1.00 18.16 125 LEU A O 1
ATOM 725 N N . PRO A 1 96 ? -12.753 6.239 13.767 1.00 17.99 126 PRO A N 1
ATOM 726 C CA . PRO A 1 96 ? -12.789 4.757 13.751 1.00 19.67 126 PRO A CA 1
ATOM 727 C C . PRO A 1 96 ? -12.968 4.271 15.190 1.00 15.83 126 PRO A C 1
ATOM 728 O O . PRO A 1 96 ? -12.814 5.058 16.156 1.00 18.49 126 PRO A O 1
ATOM 732 N N . ALA A 1 97 ? -13.295 2.992 15.334 1.00 13.49 127 ALA A N 1
ATOM 733 C CA . ALA A 1 97 ? -13.372 2.471 16.731 1.00 11.37 127 ALA A CA 1
ATOM 734 C C . ALA A 1 97 ? -12.017 2.653 17.438 1.00 13.55 127 ALA A C 1
ATOM 735 O O . ALA A 1 97 ? -10.951 2.600 16.816 1.00 14.81 127 ALA A O 1
ATOM 737 N N . GLY A 1 98 ? -12.087 2.823 18.767 1.00 14.03 128 GLY A N 1
ATOM 738 C CA . GLY A 1 98 ? -10.855 2.809 19.563 1.00 13.08 128 GLY A CA 1
ATOM 739 C C . GLY A 1 98 ? -11.075 3.552 20.855 1.00 11.12 128 GLY A C 1
ATOM 740 O O . GLY A 1 98 ? -12.123 4.197 21.081 1.00 12.43 128 GLY A O 1
ATOM 741 N N . ALA A 1 99 ? -10.117 3.382 21.785 1.00 15.62 129 ALA A N 1
ATOM 742 C CA . ALA A 1 99 ? -10.039 4.268 22.949 1.00 13.61 129 ALA A CA 1
ATOM 743 C C . ALA A 1 99 ? -9.485 5.662 22.537 1.00 12.34 129 ALA A C 1
ATOM 744 O O . ALA A 1 99 ? -8.462 5.772 21.822 1.00 13.66 129 ALA A O 1
ATOM 746 N N . TYR A 1 100 ? -10.112 6.705 23.086 1.00 12.51 130 TYR A N 1
ATOM 747 C CA . TYR A 1 100 ? -9.692 8.078 22.781 1.00 11.78 130 TYR A CA 1
ATOM 748 C C . TYR A 1 100 ? -9.461 8.903 24.046 1.00 11.35 130 TYR A C 1
ATOM 749 O O . TYR A 1 100 ? -10.163 8.744 25.046 1.00 13.66 130 TYR A O 1
ATOM 758 N N . ALA A 1 101 ? -8.572 9.887 23.913 1.00 13.42 131 ALA A N 1
ATOM 759 C CA . ALA A 1 101 ? -8.453 10.923 24.930 1.00 14.68 131 ALA A CA 1
ATOM 760 C C . ALA A 1 101 ? -8.569 12.280 24.235 1.00 17.81 131 ALA A C 1
ATOM 761 O O . ALA A 1 101 ? -7.899 12.523 23.249 1.00 17.80 131 ALA A O 1
ATOM 763 N N . VAL A 1 102 ? -9.287 13.195 24.887 1.00 16.96 132 VAL A N 1
ATOM 764 C CA . VAL A 1 102 ? -9.330 14.605 24.507 1.00 17.24 132 VAL A CA 1
ATOM 765 C C . VAL A 1 102 ? -8.554 15.319 25.604 1.00 17.22 132 VAL A C 1
ATOM 766 O O . VAL A 1 102 ? -8.765 14.994 26.781 1.00 19.49 132 VAL A O 1
ATOM 770 N N . VAL A 1 103 ? -7.632 16.208 25.259 1.00 18.46 133 VAL A N 1
ATOM 771 C CA . VAL A 1 103 ? -6.870 16.927 26.300 1.00 18.70 133 VAL A CA 1
ATOM 772 C C . VAL A 1 103 ? -7.002 18.427 26.054 1.00 16.11 133 VAL A C 1
ATOM 773 O O . VAL A 1 103 ? -7.137 18.840 24.907 1.00 15.00 133 VAL A O 1
ATOM 777 N N . TRP A 1 104 ? -6.845 19.217 27.114 1.00 17.51 134 TRP A N 1
ATOM 778 C CA . TRP A 1 104 ? -6.951 20.666 26.885 1.00 17.31 134 TRP A CA 1
ATOM 779 C C . TRP A 1 104 ? -6.084 21.426 27.862 1.00 18.28 134 TRP A C 1
ATOM 780 O O . TRP A 1 104 ? -5.706 20.954 28.933 1.00 20.56 134 TRP A O 1
ATOM 791 N N . ARG A 1 105 ? -5.883 22.706 27.473 1.00 17.97 135 ARG A N 1
ATOM 792 C CA . ARG A 1 105 ? -5.447 23.754 28.402 1.00 16.90 135 ARG A CA 1
ATOM 793 C C . ARG A 1 105 ? -6.427 24.895 28.138 1.00 15.31 135 ARG A C 1
ATOM 794 O O . ARG A 1 105 ? -6.597 25.310 26.960 1.00 17.40 135 ARG A O 1
ATOM 802 N N . VAL A 1 106 ? -7.103 25.302 29.241 1.00 14.96 136 VAL A N 1
ATOM 803 C CA . VAL A 1 106 ? -8.113 26.342 29.061 1.00 16.11 136 VAL A CA 1
ATOM 804 C C . VAL A 1 106 ? -7.705 27.530 29.930 1.00 15.50 136 VAL A C 1
ATOM 805 O O . VAL A 1 106 ? -7.356 27.362 31.125 1.00 17.28 136 VAL A O 1
ATOM 809 N N . LEU A 1 107 ? -7.801 28.700 29.280 1.00 16.99 137 LEU A N 1
ATOM 810 C CA . LEU A 1 107 ? -7.819 29.951 30.042 1.00 18.75 137 LEU A CA 1
ATOM 811 C C . LEU A 1 107 ? -9.273 30.362 30.159 1.00 20.55 137 LEU A C 1
ATOM 812 O O . LEU A 1 107 ? -9.938 30.514 29.117 1.00 19.47 137 LEU A O 1
ATOM 817 N N . SER A 1 108 ? -9.725 30.562 31.400 1.00 19.42 138 SER A N 1
ATOM 818 C CA . SER A 1 108 ? -11.117 30.949 31.609 1.00 20.85 138 SER A CA 1
ATOM 819 C C . SER A 1 108 ? -11.208 32.462 31.741 1.00 20.24 138 SER A C 1
ATOM 820 O O . SER A 1 108 ? -10.200 33.137 31.859 1.00 24.03 138 SER A O 1
ATOM 824 N N . VAL A 1 109 ? -12.435 32.971 31.672 1.00 18.69 139 VAL A N 1
ATOM 825 C CA . VAL A 1 109 ? -12.624 34.415 31.720 1.00 18.73 139 VAL A CA 1
ATOM 826 C C . VAL A 1 109 ? -12.201 34.988 33.067 1.00 25.52 139 VAL A C 1
ATOM 827 O O . VAL A 1 109 ? -12.042 36.217 33.163 1.00 24.68 139 VAL A O 1
ATOM 831 N N . ASP A 1 110 ? -12.114 34.127 34.110 1.00 22.58 140 ASP A N 1
ATOM 832 C CA . ASP A 1 110 ? -11.632 34.546 35.419 1.00 27.84 140 ASP A CA 1
ATOM 833 C C . ASP A 1 110 ? -10.097 34.725 35.437 1.00 27.54 140 ASP A C 1
ATOM 834 O O . ASP A 1 110 ? -9.564 35.148 36.458 1.00 23.31 140 ASP A O 1
ATOM 839 N N . GLY A 1 111 ? -9.406 34.428 34.313 1.00 20.79 141 GLY A N 1
ATOM 840 C CA . GLY A 1 111 ? -7.978 34.705 34.146 1.00 27.12 141 GLY A CA 1
ATOM 841 C C . GLY A 1 111 ? -7.090 33.563 34.644 1.00 21.19 141 GLY A C 1
ATOM 842 O O . GLY A 1 111 ? -5.845 33.694 34.649 1.00 22.48 141 GLY A O 1
ATOM 843 N N . HIS A 1 112 ? -7.718 32.420 34.994 1.00 19.63 142 HIS A N 1
ATOM 844 C CA . HIS A 1 112 ? -6.950 31.288 35.503 1.00 19.17 142 HIS A CA 1
ATOM 845 C C . HIS A 1 112 ? -6.838 30.216 34.415 1.00 21.37 142 HIS A C 1
ATOM 846 O O . HIS A 1 112 ? -7.772 30.056 33.648 1.00 20.53 142 HIS A O 1
ATOM 853 N N . THR A 1 113 ? -5.682 29.535 34.334 1.00 23.98 143 THR A N 1
ATOM 854 C CA . THR A 1 113 ? -5.443 28.476 33.349 1.00 21.26 143 THR A CA 1
ATOM 855 C C . THR A 1 113 ? -5.512 27.122 34.050 1.00 20.59 143 THR A C 1
ATOM 856 O O . THR A 1 113 ? -4.868 26.878 35.085 1.00 26.22 143 THR A O 1
ATOM 860 N N . THR A 1 114 ? -6.262 26.192 33.430 1.00 21.00 144 THR A N 1
ATOM 861 C CA . THR A 1 114 ? -6.353 24.828 33.929 1.00 19.35 144 THR A CA 1
ATOM 862 C C . THR A 1 114 ? -6.059 23.841 32.792 1.00 23.48 144 THR A C 1
ATOM 863 O O . THR A 1 114 ? -6.187 24.195 31.634 1.00 21.47 144 THR A O 1
ATOM 867 N N . THR A 1 115 ? -5.707 22.601 33.151 1.00 19.38 145 THR A N 1
ATOM 868 C CA . THR A 1 115 ? -5.493 21.567 32.158 1.00 19.76 145 THR A CA 1
ATOM 869 C C . THR A 1 115 ? -6.357 20.403 32.555 1.00 17.45 145 THR A C 1
ATOM 870 O O . THR A 1 115 ? -6.729 20.235 33.729 1.00 16.27 145 THR A O 1
ATOM 874 N N . GLY A 1 116 ? -6.642 19.583 31.558 1.00 14.57 146 GLY A N 1
ATOM 875 C CA . GLY A 1 116 ? -7.400 18.392 31.911 1.00 15.17 146 GLY A CA 1
ATOM 876 C C . GLY A 1 116 ? -7.545 17.487 30.710 1.00 17.07 146 GLY A C 1
ATOM 877 O O . GLY A 1 116 ? -6.972 17.738 29.667 1.00 17.31 146 GLY A O 1
ATOM 878 N N . PHE A 1 117 ? -8.279 16.396 30.936 1.00 16.76 147 PHE A N 1
ATOM 879 C CA . PHE A 1 117 ? -8.486 15.447 29.852 1.00 15.32 147 PHE A CA 1
ATOM 880 C C . PHE A 1 117 ? -9.830 14.758 30.052 1.00 15.59 147 PHE A C 1
ATOM 881 O O . PHE A 1 117 ? -10.409 14.772 31.161 1.00 15.95 147 PHE A O 1
ATOM 889 N N . HIS A 1 118 ? -10.308 14.098 28.979 1.00 19.42 148 HIS A N 1
ATOM 890 C CA . HIS A 1 118 ? -11.568 13.360 29.026 1.00 18.51 148 HIS A CA 1
ATOM 891 C C . HIS A 1 118 ? -11.361 12.131 28.142 1.00 24.31 148 HIS A C 1
ATOM 892 O O . HIS A 1 118 ? -10.987 12.287 26.974 1.00 28.12 148 HIS A O 1
ATOM 899 N N . ALA A 1 119 ? -11.758 10.944 28.617 1.00 17.95 149 ALA A N 1
ATOM 900 C CA . ALA A 1 119 ? -11.483 9.794 27.770 1.00 14.35 149 ALA A CA 1
ATOM 901 C C . ALA A 1 119 ? -12.765 8.967 27.570 1.00 12.91 149 ALA A C 1
ATOM 902 O O . ALA A 1 119 ? -13.661 9.039 28.417 1.00 16.46 149 ALA A O 1
ATOM 904 N N . PHE A 1 120 ? -12.828 8.263 26.452 1.00 11.36 150 PHE A N 1
ATOM 905 C CA . PHE A 1 120 ? -13.960 7.336 26.226 1.00 13.96 150 PHE A CA 1
ATOM 906 C C . PHE A 1 120 ? -13.515 6.197 25.297 1.00 11.89 150 PHE A C 1
ATOM 907 O O . PHE A 1 120 ? -12.428 6.274 24.715 1.00 14.74 150 PHE A O 1
ATOM 915 N N . VAL A 1 121 ? -14.354 5.148 25.178 1.00 12.09 151 VAL A N 1
ATOM 916 C CA . VAL A 1 121 ? -14.093 4.077 24.238 1.00 14.15 151 VAL A CA 1
ATOM 917 C C . VAL A 1 121 ? -15.159 4.032 23.163 1.00 13.90 151 VAL A C 1
ATOM 918 O O . VAL A 1 121 ? -16.325 3.901 23.491 1.00 11.86 151 VAL A O 1
ATOM 922 N N . HIS A 1 122 ? -14.751 4.234 21.906 1.00 14.43 152 HIS A N 1
ATOM 923 C CA . HIS A 1 122 ? -15.651 4.138 20.763 1.00 13.63 152 HIS A CA 1
ATOM 924 C C . HIS A 1 122 ? -15.627 2.662 20.292 1.00 12.48 152 HIS A C 1
ATOM 925 O O . HIS A 1 122 ? -14.730 2.233 19.558 1.00 12.54 152 HIS A O 1
ATOM 932 N N . ALA A 1 123 ? -16.642 1.884 20.703 1.00 12.20 153 ALA A N 1
ATOM 933 C CA . ALA A 1 123 ? -16.705 0.483 20.283 1.00 13.21 153 ALA A CA 1
ATOM 934 C C . ALA A 1 123 ? -17.541 0.274 19.015 1.00 14.97 153 ALA A C 1
ATOM 935 O O . ALA A 1 123 ? -17.842 -0.870 18.701 1.00 18.06 153 ALA A O 1
ATOM 937 N N . GLY A 1 124 ? -18.008 1.317 18.384 1.00 19.91 154 GLY A N 1
ATOM 938 C CA . GLY A 1 124 ? -18.653 1.138 17.092 1.00 17.92 154 GLY A CA 1
ATOM 939 C C . GLY A 1 124 ? -17.718 1.631 15.993 1.00 17.58 154 GLY A C 1
ATOM 940 O O . GLY A 1 124 ? -16.650 2.202 16.267 1.00 18.69 154 GLY A O 1
ATOM 941 N N . GLY A 1 125 ? -18.250 1.546 14.776 1.00 15.47 155 GLY A N 1
ATOM 942 C CA . GLY A 1 125 ? -17.451 1.912 13.598 1.00 18.08 155 GLY A CA 1
ATOM 943 C C . GLY A 1 125 ? -17.819 3.281 13.035 1.00 15.87 155 GLY A C 1
ATOM 944 O O . GLY A 1 125 ? -18.364 4.155 13.722 1.00 18.49 155 GLY A O 1
ATOM 945 N N . THR A 1 126 ? -17.582 3.469 11.730 1.00 15.52 156 THR A N 1
ATOM 946 C CA . THR A 1 126 ? -17.731 4.761 11.098 1.00 15.61 156 THR A CA 1
ATOM 947 C C . THR A 1 126 ? -19.130 4.920 10.470 1.00 17.59 156 THR A C 1
ATOM 948 O O . THR A 1 126 ? -19.442 6.060 10.051 1.00 18.64 156 THR A O 1
ATOM 952 N N . ALA A 1 127 ? -19.890 3.804 10.399 1.00 20.86 157 ALA A N 1
ATOM 953 C CA . ALA A 1 127 ? -21.250 3.649 9.847 1.00 29.11 157 ALA A CA 1
ATOM 954 C C . ALA A 1 127 ? -21.808 2.243 10.135 1.00 27.54 157 ALA A C 1
ATOM 955 O O . ALA A 1 127 ? -21.043 1.221 10.109 1.00 25.19 157 ALA A O 1
ATOM 957 N N . ALA B 1 2 ? -16.000 -29.564 35.016 1.00 36.28 32 ALA B N 1
ATOM 958 C CA . ALA B 1 2 ? -14.968 -28.762 34.274 1.00 36.67 32 ALA B CA 1
ATOM 959 C C . ALA B 1 2 ? -15.010 -27.280 34.669 1.00 37.08 32 ALA B C 1
ATOM 960 O O . ALA B 1 2 ? -15.988 -26.821 35.283 1.00 24.81 32 ALA B O 1
ATOM 962 N N . HIS B 1 3 ? -14.012 -26.500 34.229 1.00 34.68 33 HIS B N 1
ATOM 963 C CA . HIS B 1 3 ? -14.129 -25.048 34.304 1.00 39.14 33 HIS B CA 1
ATOM 964 C C . HIS B 1 3 ? -13.292 -24.442 33.186 1.00 29.09 33 HIS B C 1
ATOM 965 O O . HIS B 1 3 ? -12.427 -25.110 32.627 1.00 26.90 33 HIS B O 1
ATOM 972 N N . LEU B 1 4 ? -13.565 -23.197 32.842 1.00 31.08 34 LEU B N 1
ATOM 973 C CA . LEU B 1 4 ? -12.732 -22.510 31.877 1.00 27.18 34 LEU B CA 1
ATOM 974 C C . LEU B 1 4 ? -11.363 -22.158 32.486 1.00 21.56 34 LEU B C 1
ATOM 975 O O . LEU B 1 4 ? -11.280 -21.455 33.516 1.00 28.47 34 LEU B O 1
ATOM 980 N N . ARG B 1 5 ? -10.273 -22.598 31.849 1.00 23.57 35 ARG B N 1
ATOM 981 C CA . ARG B 1 5 ? -8.927 -22.222 32.284 1.00 24.12 35 ARG B CA 1
ATOM 982 C C . ARG B 1 5 ? -8.459 -20.892 31.659 1.00 28.69 35 ARG B C 1
ATOM 983 O O . ARG B 1 5 ? -7.761 -20.098 32.302 1.00 28.50 35 ARG B O 1
ATOM 996 N N . ALA B 1 6 ? -8.782 -20.666 30.374 1.00 23.99 36 ALA B N 1
ATOM 997 C CA . ALA B 1 6 ? -8.093 -19.617 29.606 1.00 24.20 36 ALA B CA 1
ATOM 998 C C . ALA B 1 6 ? -8.985 -19.195 28.441 1.00 19.20 36 ALA B C 1
ATOM 999 O O . ALA B 1 6 ? -9.792 -20.004 28.004 1.00 15.55 36 ALA B O 1
ATOM 1001 N N . ALA B 1 7 ? -8.985 -17.909 28.080 1.00 17.31 37 ALA B N 1
ATOM 1002 C CA . ALA B 1 7 ? -9.814 -17.408 27.016 1.00 16.66 37 ALA B CA 1
ATOM 1003 C C . ALA B 1 7 ? -9.087 -16.235 26.382 1.00 15.28 37 ALA B C 1
ATOM 1004 O O . ALA B 1 7 ? -8.462 -15.417 27.079 1.00 19.31 37 ALA B O 1
ATOM 1006 N N . ASP B 1 8 ? -9.149 -16.193 25.049 1.00 16.34 38 ASP B N 1
ATOM 1007 C CA . ASP B 1 8 ? -8.432 -15.117 24.375 1.00 17.45 38 ASP B CA 1
ATOM 1008 C C . ASP B 1 8 ? -9.381 -14.663 23.271 1.00 16.60 38 ASP B C 1
ATOM 1009 O O . ASP B 1 8 ? -9.820 -15.499 22.457 1.00 21.30 38 ASP B O 1
ATOM 1014 N N . PRO B 1 9 ? -9.799 -13.377 23.153 1.00 14.10 39 PRO B N 1
ATOM 1015 C CA . PRO B 1 9 ? -9.353 -12.281 24.041 1.00 15.60 39 PRO B CA 1
ATOM 1016 C C . PRO B 1 9 ? -9.802 -12.553 25.459 1.00 14.69 39 PRO B C 1
ATOM 1017 O O . PRO B 1 9 ? -10.828 -13.216 25.712 1.00 17.73 39 PRO B O 1
ATOM 1021 N N . PRO B 1 10 ? -9.091 -11.971 26.437 1.00 14.94 40 PRO B N 1
ATOM 1022 C CA . PRO B 1 10 ? -9.495 -12.061 27.831 1.00 15.60 40 PRO B CA 1
ATOM 1023 C C . PRO B 1 10 ? -10.690 -11.138 28.077 1.00 18.16 40 PRO B C 1
ATOM 1024 O O . PRO B 1 10 ? -11.142 -10.471 27.161 1.00 16.19 40 PRO B O 1
ATOM 1028 N N . GLU B 1 11 ? -11.213 -11.103 29.298 1.00 15.88 41 GLU B N 1
ATOM 1029 C CA . GLU B 1 11 ? -12.286 -10.208 29.667 1.00 15.41 41 GLU B CA 1
ATOM 1030 C C . GLU B 1 11 ? -11.695 -8.785 29.807 1.00 18.83 41 GLU B C 1
ATOM 1031 O O . GLU B 1 11 ? -11.276 -8.383 30.912 1.00 18.99 41 GLU B O 1
ATOM 1037 N N . ALA B 1 12 ? -11.622 -8.064 28.669 1.00 19.90 42 ALA B N 1
ATOM 1038 C CA . ALA B 1 12 ? -10.877 -6.810 28.620 1.00 12.48 42 ALA B CA 1
ATOM 1039 C C . ALA B 1 12 ? -11.344 -6.021 27.410 1.00 13.68 42 ALA B C 1
ATOM 1040 O O . ALA B 1 12 ? -12.043 -6.589 26.537 1.00 10.06 42 ALA B O 1
ATOM 1042 N N . ILE B 1 13 ? -11.054 -4.701 27.451 1.00 14.79 43 ILE B N 1
ATOM 1043 C CA . ILE B 1 13 ? -11.107 -3.896 26.247 1.00 15.12 43 ILE B CA 1
ATOM 1044 C C . ILE B 1 13 ? -9.791 -4.105 25.515 1.00 16.67 43 ILE B C 1
ATOM 1045 O O . ILE B 1 13 ? -8.723 -3.686 26.021 1.00 17.46 43 ILE B O 1
ATOM 1050 N N . VAL B 1 14 ? -9.873 -4.708 24.312 1.00 14.38 44 VAL B N 1
ATOM 1051 C CA . VAL B 1 14 ? -8.697 -5.022 23.510 1.00 11.98 44 VAL B CA 1
ATOM 1052 C C . VAL B 1 14 ? -8.740 -4.243 22.191 1.00 15.52 44 VAL B C 1
ATOM 1053 O O . VAL B 1 14 ? -9.828 -3.880 21.739 1.00 18.87 44 VAL B O 1
ATOM 1057 N N . ASP B 1 15 ? -7.547 -3.952 21.654 1.00 12.92 45 ASP B N 1
ATOM 1058 C CA . ASP B 1 15 ? -7.518 -3.373 20.292 1.00 13.60 45 ASP B CA 1
ATOM 1059 C C . ASP B 1 15 ? -7.685 -4.501 19.282 1.00 20.91 45 ASP B C 1
ATOM 1060 O O . ASP B 1 15 ? -8.792 -4.670 18.731 1.00 16.99 45 ASP B O 1
ATOM 1065 N N . ALA B 1 16 ? -6.634 -5.297 19.083 1.00 18.50 46 ALA B N 1
ATOM 1066 C CA . ALA B 1 16 ? -6.764 -6.521 18.280 1.00 20.65 46 ALA B CA 1
ATOM 1067 C C . ALA B 1 16 ? -7.464 -6.246 16.921 1.00 17.29 46 ALA B C 1
ATOM 1068 O O . ALA B 1 16 ? -8.450 -6.942 16.592 1.00 15.32 46 ALA B O 1
ATOM 1070 N N . ALA B 1 17 ? -6.963 -5.277 16.154 1.00 16.82 47 ALA B N 1
ATOM 1071 C CA . ALA B 1 17 ? -7.502 -5.094 14.795 1.00 17.07 47 ALA B CA 1
ATOM 1072 C C . ALA B 1 17 ? -7.391 -6.397 14.042 1.00 18.05 47 ALA B C 1
ATOM 1073 O O . ALA B 1 17 ? -6.320 -7.041 13.996 1.00 17.10 47 ALA B O 1
ATOM 1075 N N . GLY B 1 18 ? -8.514 -6.750 13.398 1.00 19.75 48 GLY B N 1
ATOM 1076 C CA . GLY B 1 18 ? -8.439 -7.921 12.531 1.00 15.40 48 GLY B CA 1
ATOM 1077 C C . GLY B 1 18 ? -8.905 -9.188 13.246 1.00 16.97 48 GLY B C 1
ATOM 1078 O O . GLY B 1 18 ? -8.947 -10.228 12.596 1.00 21.40 48 GLY B O 1
ATOM 1079 N N . LEU B 1 19 ? -9.164 -9.110 14.564 1.00 14.52 49 LEU B N 1
ATOM 1080 C CA . LEU B 1 19 ? -9.659 -10.258 15.311 1.00 15.45 49 LEU B CA 1
ATOM 1081 C C . LEU B 1 19 ? -10.677 -11.096 14.549 1.00 17.92 49 LEU B C 1
ATOM 1082 O O . LEU B 1 19 ? -11.669 -10.543 14.049 1.00 15.18 49 LEU B O 1
ATOM 1087 N N . ARG B 1 20 ? -10.440 -12.403 14.496 1.00 11.25 50 ARG B N 1
ATOM 1088 C CA . ARG B 1 20 ? -11.410 -13.256 13.753 1.00 14.98 50 ARG B CA 1
ATOM 1089 C C . ARG B 1 20 ? -11.560 -14.637 14.378 1.00 19.29 50 ARG B C 1
ATOM 1090 O O . ARG B 1 20 ? -12.153 -15.559 13.802 1.00 20.46 50 ARG B O 1
ATOM 1093 N N . GLU B 1 21 ? -11.070 -14.757 15.615 1.00 15.40 51 GLU B N 1
ATOM 1094 C CA . GLU B 1 21 ? -11.125 -16.040 16.304 1.00 22.76 51 GLU B CA 1
ATOM 1095 C C . GLU B 1 21 ? -11.282 -15.744 17.792 1.00 21.53 51 GLU B C 1
ATOM 1096 O O . GLU B 1 21 ? -10.920 -14.682 18.279 1.00 21.55 51 GLU B O 1
ATOM 1102 N N . ILE B 1 22 ? -11.938 -16.682 18.485 1.00 19.96 52 ILE B N 1
ATOM 1103 C CA . ILE B 1 22 ? -12.001 -16.631 19.929 1.00 18.74 52 ILE B CA 1
ATOM 1104 C C . ILE B 1 22 ? -11.485 -17.994 20.374 1.00 17.26 52 ILE B C 1
ATOM 1105 O O . ILE B 1 22 ? -12.009 -19.028 19.859 1.00 19.10 52 ILE B O 1
ATOM 1110 N N . ARG B 1 23 ? -10.549 -18.033 21.384 1.00 16.66 53 ARG B N 1
ATOM 1111 C CA . ARG B 1 23 ? -10.110 -19.347 21.836 1.00 17.43 53 ARG B CA 1
ATOM 1112 C C . ARG B 1 23 ? -10.548 -19.560 23.292 1.00 19.51 53 ARG B C 1
ATOM 1113 O O . ARG B 1 23 ? -10.446 -18.654 24.108 1.00 18.98 53 ARG B O 1
ATOM 1121 N N . LEU B 1 24 ? -11.087 -20.762 23.603 1.00 15.94 54 LEU B N 1
ATOM 1122 C CA . LEU B 1 24 ? -11.394 -21.105 24.998 1.00 18.61 54 LEU B CA 1
ATOM 1123 C C . LEU B 1 24 ? -10.600 -22.363 25.343 1.00 18.44 54 LEU B C 1
ATOM 1124 O O . LEU B 1 24 ? -10.570 -23.291 24.576 1.00 26.30 54 LEU B O 1
ATOM 1129 N N . VA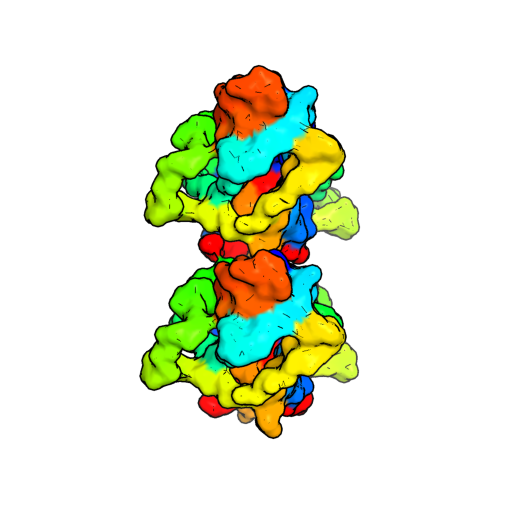L B 1 25 ? -10.000 -22.419 26.526 1.00 16.58 55 VAL B N 1
ATOM 1130 C CA . VAL B 1 25 ? -9.363 -23.632 26.977 1.00 17.22 55 VAL B CA 1
ATOM 1131 C C . VAL B 1 25 ? -10.018 -24.037 28.295 1.00 17.86 55 VAL B C 1
ATOM 1132 O O . VAL B 1 25 ? -10.094 -23.235 29.203 1.00 19.55 55 VAL B O 1
ATOM 1136 N N . PHE B 1 26 ? -10.593 -25.248 28.321 1.00 17.47 56 PHE B N 1
ATOM 1137 C CA . PHE B 1 26 ? -11.255 -25.799 29.491 1.00 18.92 56 PHE B CA 1
ATOM 1138 C C . PHE B 1 26 ? -10.291 -26.707 30.283 1.00 20.65 56 PHE B C 1
ATOM 1139 O O . PHE B 1 26 ? -9.270 -27.181 29.762 1.00 20.64 56 PHE B O 1
ATOM 1147 N N . SER B 1 27 ? -10.718 -27.068 31.500 1.00 23.58 57 SER B N 1
ATOM 1148 C CA . SER B 1 27 ? -9.902 -27.847 32.434 1.00 23.94 57 SER B CA 1
ATOM 1149 C C . 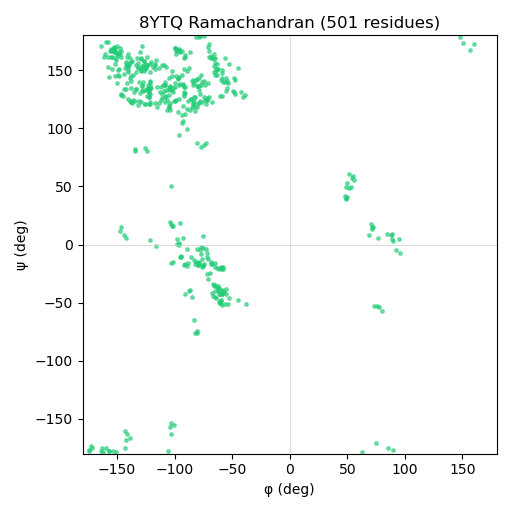SER B 1 27 ? -9.949 -29.342 32.130 1.00 27.56 57 SER B C 1
ATOM 1150 O O . SER B 1 27 ? -9.190 -30.132 32.703 1.00 23.37 57 SER B O 1
ATOM 1153 N N . GLU B 1 28 ? -10.928 -29.756 31.313 1.00 20.80 58 GLU B N 1
ATOM 1154 C CA . GLU B 1 28 ? -11.158 -31.148 30.944 1.00 25.36 58 GLU B CA 1
ATOM 1155 C C . GLU B 1 28 ? -11.464 -31.221 29.458 1.00 25.23 58 GLU B C 1
ATOM 1156 O O . GLU B 1 28 ? -11.948 -30.230 28.895 1.00 29.48 58 GLU B O 1
ATOM 1162 N N . PRO B 1 29 ? -11.281 -32.371 28.767 1.00 23.18 59 PRO B N 1
ATOM 1163 C CA . PRO B 1 29 ? -11.801 -32.534 27.401 1.00 24.24 59 PRO B CA 1
ATOM 1164 C C . PRO B 1 29 ? -13.297 -32.258 27.313 1.00 23.17 59 PRO B C 1
ATOM 1165 O O . PRO B 1 29 ? -14.054 -32.607 28.227 1.00 23.93 59 PRO B O 1
ATOM 1169 N N . VAL B 1 30 ? -13.670 -31.588 26.208 1.00 21.32 60 VAL B N 1
ATOM 1170 C CA . VAL B 1 30 ? -15.044 -31.251 25.860 1.00 21.25 60 VAL B CA 1
ATOM 1171 C C . VAL B 1 30 ? -15.539 -32.400 24.982 1.00 20.61 60 VAL B C 1
ATOM 1172 O O . VAL B 1 30 ? -14.894 -32.790 23.986 1.00 26.95 60 VAL B O 1
ATOM 1176 N N . VAL B 1 31 ? -16.787 -32.794 25.239 1.00 17.78 61 VAL B N 1
ATOM 1177 C CA . VAL B 1 31 ? -17.333 -33.903 24.454 1.00 19.29 61 VAL B CA 1
ATOM 1178 C C . VAL B 1 31 ? -18.008 -33.258 23.267 1.00 22.65 61 VAL B C 1
ATOM 1179 O O . VAL B 1 31 ? -18.839 -32.340 23.430 1.00 20.07 61 VAL B O 1
ATOM 1183 N N . ASP B 1 32 ? -17.665 -33.782 22.079 1.00 21.12 62 ASP B N 1
ATOM 1184 C CA . ASP B 1 32 ? -18.288 -33.224 20.892 1.00 22.19 62 ASP B CA 1
ATOM 1185 C C . ASP B 1 32 ? -19.776 -33.576 20.860 1.00 23.73 62 ASP B C 1
ATOM 1186 O O . ASP B 1 32 ? -20.230 -34.496 21.532 1.00 22.09 62 ASP B O 1
ATOM 1191 N N . ARG B 1 33 ? -20.528 -32.832 20.047 1.00 19.32 63 ARG B N 1
ATOM 1192 C CA . ARG B 1 33 ? -21.981 -32.982 19.837 1.00 19.09 63 ARG B CA 1
ATOM 1193 C C . ARG B 1 33 ? -22.756 -32.325 20.948 1.00 23.11 63 ARG B C 1
ATOM 1194 O O . ARG B 1 33 ? -23.641 -31.471 20.714 1.00 27.82 63 ARG B O 1
ATOM 1202 N N . PHE B 1 34 ? -22.474 -32.759 22.164 1.00 18.80 64 PHE B N 1
ATOM 1203 C CA . PHE B 1 34 ? -23.161 -32.339 23.372 1.00 23.05 64 PHE B CA 1
ATOM 1204 C C . PHE B 1 34 ? -22.721 -30.954 23.818 1.00 24.47 64 PHE B C 1
ATOM 1205 O O . PHE B 1 34 ? -23.377 -30.352 24.676 1.00 22.57 64 PHE B O 1
ATOM 1213 N N . SER B 1 35 ? -21.558 -30.522 23.320 1.00 23.53 65 SER B N 1
ATOM 1214 C CA . SER B 1 35 ? -21.044 -29.193 23.683 1.00 20.26 65 SER B CA 1
ATOM 1215 C C . SER B 1 35 ? -21.325 -28.240 22.526 1.00 22.74 65 SER B C 1
ATOM 1216 O O . SER B 1 35 ? -21.021 -28.562 21.365 1.00 24.26 65 SER B O 1
ATOM 1219 N N . THR B 1 36 ? -21.827 -27.017 22.813 1.00 16.45 66 THR B N 1
ATOM 1220 C CA . THR B 1 36 ? -22.082 -26.078 21.745 1.00 17.35 66 THR B CA 1
ATOM 1221 C C . THR B 1 36 ? -21.706 -24.663 22.207 1.00 18.01 66 THR B C 1
ATOM 1222 O O . THR B 1 36 ? -21.651 -24.373 23.419 1.00 17.29 66 THR B O 1
ATOM 1226 N N . PHE B 1 37 ? -21.377 -23.874 21.213 1.00 16.56 67 PHE B N 1
ATOM 1227 C CA . PHE B 1 37 ? -20.767 -22.545 21.398 1.00 14.50 67 PHE B CA 1
ATOM 1228 C C . PHE B 1 37 ? -21.411 -21.550 20.430 1.00 16.46 67 PHE B C 1
ATOM 1229 O O . PHE B 1 37 ? -21.536 -21.819 19.194 1.00 17.50 67 PHE B O 1
ATOM 1237 N N . ARG B 1 38 ? -21.747 -20.358 20.944 1.00 16.15 68 ARG B N 1
ATOM 1238 C CA . ARG B 1 38 ? -22.252 -19.278 20.090 1.00 15.47 68 ARG B CA 1
ATOM 1239 C C . ARG B 1 38 ? -21.674 -17.956 20.586 1.00 14.72 68 ARG B C 1
ATOM 1240 O O . ARG B 1 38 ? -21.255 -17.810 21.735 1.00 17.80 68 ARG B O 1
ATOM 1248 N N . ALA B 1 39 ? -21.704 -16.943 19.718 1.00 14.32 69 ALA B N 1
ATOM 1249 C CA . ALA B 1 39 ? -21.271 -15.607 20.125 1.00 12.29 69 ALA B CA 1
ATOM 1250 C C . ALA B 1 39 ? -22.208 -14.561 19.531 1.00 14.05 69 ALA B C 1
ATOM 1251 O O . ALA B 1 39 ? -22.835 -14.732 18.462 1.00 15.55 69 ALA B O 1
ATOM 1253 N N . PHE B 1 40 ? -22.234 -13.406 20.202 1.00 14.28 70 PHE B N 1
ATOM 1254 C CA . PHE B 1 40 ? -23.171 -12.323 19.941 1.00 14.16 70 PHE B CA 1
ATOM 1255 C C . PHE B 1 40 ? -22.374 -11.009 19.968 1.00 13.48 70 PHE B C 1
ATOM 1256 O O . PHE B 1 40 ? -21.518 -10.845 20.837 1.00 13.76 70 PHE B O 1
ATOM 1264 N N . ARG B 1 41 ? -22.792 -10.078 19.126 1.00 16.21 71 ARG B N 1
ATOM 1265 C CA . ARG B 1 41 ? -22.417 -8.672 19.277 1.00 12.46 71 ARG B CA 1
ATOM 1266 C C . ARG B 1 41 ? -23.519 -8.014 20.087 1.00 15.06 71 ARG B C 1
ATOM 1267 O O . ARG B 1 41 ? -24.708 -8.072 19.715 1.00 14.49 71 ARG B O 1
ATOM 1275 N N . LEU B 1 42 ? -23.172 -7.481 21.255 1.00 12.11 72 LEU B N 1
ATOM 1276 C CA . LEU B 1 42 ? -24.132 -6.950 22.212 1.00 13.44 72 LEU B CA 1
ATOM 1277 C C . LEU B 1 42 ? -24.521 -5.512 21.860 1.00 13.29 72 LEU B C 1
ATOM 1278 O O . LEU B 1 42 ? -23.693 -4.684 21.493 1.00 17.79 72 LEU B O 1
ATOM 1283 N N . SER B 1 43 ? -25.825 -5.221 22.012 1.00 13.70 73 SER B N 1
ATOM 1284 C CA . SER B 1 43 ? -26.314 -3.853 21.917 1.00 16.25 73 SER B CA 1
ATOM 1285 C C . SER B 1 43 ? -26.018 -3.135 23.218 1.00 16.23 73 SER B C 1
ATOM 1286 O O . SER B 1 43 ? -26.398 -3.610 24.294 1.00 23.22 73 SER B O 1
ATOM 1289 N N . LEU B 1 44 ? -25.253 -2.017 23.124 1.00 16.85 74 LEU B N 1
ATOM 1290 C CA . LEU B 1 44 ? -24.974 -1.179 24.256 1.00 15.69 74 LEU B CA 1
ATOM 1291 C C . LEU B 1 44 ? -26.148 -0.206 24.415 1.00 18.96 74 LEU B C 1
ATOM 1292 O O . LEU B 1 44 ? -26.548 0.315 23.362 1.00 18.28 74 LEU B O 1
ATOM 1297 N N . PRO B 1 45 ? -26.552 0.085 25.669 1.00 17.39 75 PRO B N 1
ATOM 1298 C CA . PRO B 1 45 ? -27.593 1.061 25.961 1.00 18.04 75 PRO B CA 1
ATOM 1299 C C . PRO B 1 45 ? -27.112 2.435 25.550 1.00 16.67 75 PRO B C 1
ATOM 1300 O O . PRO B 1 45 ? -25.949 2.716 25.434 1.00 15.44 75 PRO B O 1
ATOM 1304 N N . GLU B 1 46 ? -28.079 3.320 25.225 1.00 17.87 76 GLU B N 1
ATOM 1305 C CA . GLU B 1 46 ? -27.824 4.737 24.974 1.00 18.45 76 GLU B CA 1
ATOM 1306 C C . GLU B 1 46 ? -26.814 5.287 25.960 1.00 19.19 76 GLU B C 1
ATOM 1307 O O . GLU B 1 46 ? -26.980 5.121 27.183 1.00 20.02 76 GLU B O 1
ATOM 1313 N N . ASN B 1 47 ? -25.768 5.902 25.405 1.00 19.44 77 ASN B N 1
ATOM 1314 C CA . ASN B 1 47 ? -24.668 6.434 26.255 1.00 18.53 77 ASN B CA 1
ATOM 1315 C C . ASN B 1 47 ? -23.776 5.413 26.976 1.00 18.07 77 ASN B C 1
ATOM 1316 O O . ASN B 1 47 ? -22.945 5.793 27.836 1.00 16.93 77 ASN B O 1
ATOM 1321 N N . GLY B 1 48 ? -23.925 4.143 26.668 1.00 17.86 78 GLY B N 1
ATOM 1322 C CA . GLY B 1 48 ? -22.824 3.216 26.801 1.00 15.01 78 GLY B CA 1
ATOM 1323 C C . GLY B 1 48 ? -22.791 2.587 28.189 1.00 14.52 78 GLY B C 1
ATOM 1324 O O . GLY B 1 48 ? -23.680 2.759 29.057 1.00 17.77 78 GLY B O 1
ATOM 1325 N N . ILE B 1 49 ? -21.753 1.787 28.371 1.00 17.31 79 ILE B N 1
ATOM 1326 C CA . ILE B 1 49 ? -21.533 1.095 29.639 1.00 17.60 79 ILE B CA 1
ATOM 1327 C C . ILE B 1 49 ? -20.236 1.601 30.217 1.00 17.20 79 ILE B C 1
ATOM 1328 O O . ILE B 1 49 ? -19.383 2.085 29.463 1.00 16.66 79 ILE B O 1
ATOM 1333 N N . ARG B 1 50 ? -20.119 1.516 31.570 1.00 18.22 80 ARG B N 1
ATOM 1334 C CA . ARG B 1 50 ? -19.037 2.258 32.180 1.00 15.39 80 ARG B CA 1
ATOM 1335 C C . ARG B 1 50 ? -18.015 1.344 32.868 1.00 16.47 80 ARG B C 1
ATOM 1336 O O . ARG B 1 50 ? -16.955 1.810 33.296 1.00 17.68 80 ARG B O 1
ATOM 1344 N N . ASN B 1 51 ? -18.245 0.030 32.843 1.00 12.49 81 ASN B N 1
ATOM 1345 C CA . ASN B 1 51 ? -17.272 -0.960 33.277 1.00 12.62 81 ASN B CA 1
ATOM 1346 C C . ASN B 1 51 ? -17.701 -2.306 32.739 1.00 14.64 81 ASN B C 1
ATOM 1347 O O . ASN B 1 51 ? -18.764 -2.477 32.075 1.00 15.30 81 ASN B O 1
ATOM 1352 N N . LEU B 1 52 ? -16.762 -3.259 32.909 1.00 13.70 82 LEU B N 1
ATOM 1353 C CA . LEU B 1 52 ? -17.026 -4.590 32.329 1.00 17.21 82 LEU B CA 1
ATOM 1354 C C . LEU B 1 52 ? -17.952 -5.406 33.187 1.00 15.77 82 LEU B C 1
ATOM 1355 O O . LEU B 1 52 ? -18.446 -6.414 32.705 1.00 19.41 82 LEU B O 1
ATOM 1360 N N . THR B 1 53 ? -18.130 -5.043 34.455 1.00 17.39 83 THR B N 1
ATOM 1361 C CA . THR B 1 53 ? -19.162 -5.649 35.280 1.00 19.33 83 THR B CA 1
ATOM 1362 C C . THR B 1 53 ? -20.531 -5.521 34.626 1.00 20.42 83 THR B C 1
ATOM 1363 O O . THR B 1 53 ? -21.288 -6.504 34.588 1.00 19.23 83 THR B O 1
ATOM 1367 N N . GLN B 1 54 ? -20.824 -4.317 34.060 1.00 17.25 84 GLN B N 1
ATOM 1368 C CA . GLN B 1 54 ? -22.065 -3.985 33.379 1.00 18.14 84 GLN B CA 1
ATOM 1369 C C . GLN B 1 54 ? -22.161 -4.860 32.135 1.00 19.24 84 GLN B C 1
ATOM 1370 O O . GLN B 1 54 ? -23.261 -5.453 31.932 1.00 19.03 84 GLN B O 1
ATOM 1376 N N . LEU B 1 55 ? -21.017 -5.042 31.456 1.00 13.75 85 LEU B N 1
ATOM 1377 C CA . LEU B 1 55 ? -20.960 -5.862 30.236 1.00 17.07 85 LEU B CA 1
ATOM 1378 C C . LEU B 1 55 ? -21.302 -7.287 30.645 1.00 17.40 85 LEU B C 1
ATOM 1379 O O . LEU B 1 55 ? -22.111 -7.908 29.915 1.00 19.68 85 LEU B O 1
ATOM 1384 N N . ASN B 1 56 ? -20.710 -7.801 31.744 1.00 21.44 86 ASN B N 1
ATOM 1385 C CA . ASN B 1 56 ? -20.876 -9.210 32.199 1.00 25.50 86 ASN B CA 1
ATOM 1386 C C . ASN B 1 56 ? -22.339 -9.470 32.546 1.00 24.12 86 ASN B C 1
ATOM 1387 O O . ASN B 1 56 ? -22.879 -10.556 32.217 1.00 25.68 86 ASN B O 1
ATOM 1392 N N . THR B 1 57 ? -23.014 -8.463 33.155 1.00 21.33 87 THR B N 1
ATOM 1393 C CA . THR B 1 57 ? -24.429 -8.569 33.501 1.00 22.40 87 THR B CA 1
ATOM 1394 C C . THR B 1 57 ? -25.269 -8.803 32.239 1.00 22.11 87 THR B C 1
ATOM 1395 O O . THR B 1 57 ? -26.057 -9.743 32.235 1.00 21.31 87 THR B O 1
ATOM 1399 N N . LEU B 1 58 ? -25.034 -8.014 31.186 1.00 23.58 88 LEU B N 1
ATOM 1400 C CA . LEU B 1 58 ? -25.709 -8.204 29.896 1.00 23.28 88 LEU B CA 1
ATOM 1401 C C . LEU B 1 58 ? -25.403 -9.590 29.308 1.00 20.50 88 LEU B C 1
ATOM 1402 O O . LEU B 1 58 ? -26.340 -10.359 28.918 1.00 22.49 88 LEU B O 1
ATOM 1407 N N . ALA B 1 59 ? -24.098 -9.940 29.244 1.00 17.58 89 ALA B N 1
ATOM 1408 C CA . ALA B 1 59 ? -23.733 -11.222 28.645 1.00 22.82 89 ALA B CA 1
ATOM 1409 C C . ALA B 1 59 ? -24.320 -12.436 29.373 1.00 26.80 89 ALA B C 1
ATOM 1410 O O . ALA B 1 59 ? -24.711 -13.402 28.697 1.00 24.45 89 ALA B O 1
ATOM 1412 N N . SER B 1 60 ? -24.382 -12.383 30.733 1.00 23.06 90 SER B N 1
ATOM 1413 C CA . SER B 1 60 ? -24.845 -13.523 31.521 1.00 28.50 90 SER B CA 1
ATOM 1414 C C . SER B 1 60 ? -26.271 -13.994 31.187 1.00 24.86 90 SER B C 1
ATOM 1415 O O . SER B 1 60 ? -26.640 -15.116 31.541 1.00 22.12 90 SER B O 1
ATOM 1418 N N . GLU B 1 61 ? -27.092 -13.152 30.580 1.00 24.88 91 GLU B N 1
ATOM 1419 C CA . GLU B 1 61 ? -28.469 -13.513 30.271 1.00 26.09 91 GLU B CA 1
ATOM 1420 C C . GLU B 1 61 ? -28.570 -14.333 28.969 1.00 29.02 91 GLU B C 1
ATOM 1421 O O . GLU B 1 61 ? -29.603 -14.948 28.731 1.00 29.15 91 GLU B O 1
ATOM 1423 N N . LEU B 1 62 ? -27.537 -14.348 28.102 1.00 21.37 92 LEU B N 1
ATOM 1424 C CA . LEU B 1 62 ? -27.621 -15.091 26.838 1.00 19.12 92 LEU B CA 1
ATOM 1425 C C . LEU B 1 62 ? -27.190 -16.549 27.083 1.00 19.25 92 LEU B C 1
ATOM 1426 O O . LEU B 1 62 ? -26.624 -16.883 28.142 1.00 20.99 92 LEU B O 1
ATOM 1431 N N . GLY B 1 63 ? -27.483 -17.433 26.135 1.00 19.46 93 GLY B N 1
ATOM 1432 C CA . GLY B 1 63 ? -27.106 -18.841 26.284 1.00 24.03 93 GLY B CA 1
ATOM 1433 C C . GLY B 1 63 ? -27.172 -19.565 24.939 1.00 25.54 93 GLY B C 1
ATOM 1434 O O . GLY B 1 63 ? -27.439 -18.973 23.906 1.00 20.86 93 GLY B O 1
ATOM 1435 N N . VAL B 1 64 ? -26.893 -20.874 24.935 1.00 21.95 94 VAL B N 1
ATOM 1436 C CA . VAL B 1 64 ? -26.888 -21.605 23.671 1.00 25.58 94 VAL B CA 1
ATOM 1437 C C . VAL B 1 64 ? -28.298 -21.689 23.072 1.00 21.47 94 VAL B C 1
ATOM 1438 O O . VAL B 1 64 ? -28.391 -21.981 21.876 1.00 19.30 94 VAL B O 1
ATOM 1442 N N . ASP B 1 65 ? -29.362 -21.436 23.853 1.00 17.93 95 ASP B N 1
ATOM 1443 C CA . ASP B 1 65 ? -30.723 -21.537 23.294 1.00 22.93 95 ASP B CA 1
ATOM 1444 C C . ASP B 1 65 ? -31.287 -20.153 23.010 1.00 19.77 95 ASP B C 1
ATOM 1445 O O . ASP B 1 65 ? -32.502 -19.965 22.903 1.00 23.05 95 ASP B O 1
ATOM 1450 N N . THR B 1 66 ? -30.392 -19.126 22.947 1.00 20.13 96 THR B N 1
ATOM 1451 C CA . THR B 1 66 ? -30.852 -17.788 22.641 1.00 20.10 96 THR B CA 1
ATOM 1452 C C . THR B 1 66 ? -31.456 -17.772 21.243 1.00 17.78 96 THR B C 1
ATOM 1453 O O . THR B 1 66 ? -31.012 -18.474 20.331 1.00 25.96 96 THR B O 1
ATOM 1457 N N . GLU B 1 67 ? -32.486 -16.944 21.051 1.00 21.69 97 GLU B N 1
ATOM 1458 C CA . GLU B 1 67 ? -33.039 -16.792 19.714 1.00 22.45 97 GLU B CA 1
ATOM 1459 C C . GLU B 1 67 ? -32.243 -15.796 18.881 1.00 21.59 97 GLU B C 1
ATOM 1460 O O . GLU B 1 67 ? -32.280 -14.622 19.208 1.00 21.30 97 GLU B O 1
ATOM 1466 N N . GLU B 1 68 ? -31.659 -16.258 17.758 1.00 23.05 98 GLU B N 1
ATOM 1467 C CA . GLU B 1 68 ? -30.823 -15.442 16.863 1.00 22.74 98 GLU B CA 1
ATOM 1468 C C . GLU B 1 68 ? -31.566 -14.213 16.329 1.00 24.81 98 GLU B C 1
ATOM 1469 O O . GLU B 1 68 ? -31.010 -13.134 16.283 1.00 24.83 98 GLU B O 1
ATOM 1475 N N . SER B 1 69 ? -32.866 -14.348 15.979 1.00 22.05 99 SER B N 1
ATOM 1476 C CA . SER B 1 69 ? -33.566 -13.203 15.421 1.00 21.39 99 SER B CA 1
ATOM 1477 C C . SER B 1 69 ? -33.858 -12.083 16.439 1.00 18.78 99 SER B C 1
ATOM 1478 O O . SER B 1 69 ? -34.237 -11.012 16.014 1.00 18.86 99 SER B O 1
ATOM 1481 N N . ALA B 1 70 ? -33.699 -12.337 17.771 1.00 20.62 100 ALA B N 1
ATOM 1482 C CA . ALA B 1 70 ? -33.938 -11.316 18.790 1.00 20.24 100 ALA B CA 1
ATOM 1483 C C . ALA B 1 70 ? -32.634 -10.634 19.241 1.00 18.06 100 ALA B C 1
ATOM 1484 O O . ALA B 1 70 ? -32.643 -9.855 20.197 1.00 20.69 100 ALA B O 1
ATOM 1486 N N . HIS B 1 71 ? -31.534 -10.992 18.576 1.00 18.60 101 HIS B N 1
ATOM 1487 C CA . HIS B 1 71 ? -30.177 -10.583 18.986 1.00 17.09 101 HIS B CA 1
ATOM 1488 C C . HIS B 1 71 ? -29.332 -10.308 17.774 1.00 19.28 101 HIS B C 1
ATOM 1489 O O . HIS B 1 71 ? -29.854 -10.183 16.692 1.00 27.82 101 HIS B O 1
ATOM 1496 N N . HIS B 1 72 ? -27.983 -10.317 17.896 1.00 20.34 102 HIS B N 1
ATOM 1497 C CA . HIS B 1 72 ? -27.128 -10.059 16.754 1.00 19.71 102 HIS B CA 1
ATOM 1498 C C . HIS B 1 72 ? -26.007 -11.100 16.726 1.00 18.11 102 HIS B C 1
ATOM 1499 O O . HIS B 1 72 ? -24.921 -10.877 17.302 1.00 19.42 102 HIS B O 1
ATOM 1506 N N . GLU B 1 73 ? -26.304 -12.273 16.184 1.00 16.14 103 GLU B N 1
ATOM 1507 C CA . GLU B 1 73 ? -25.387 -13.408 16.316 1.00 14.68 103 GLU B CA 1
ATOM 1508 C C . GLU B 1 73 ? -24.206 -13.242 15.368 1.00 14.85 103 GLU B C 1
ATOM 1509 O O . GLU B 1 73 ? -24.389 -12.788 14.237 1.00 17.99 103 GLU B O 1
ATOM 1515 N N . VAL B 1 74 ? -23.006 -13.611 15.875 1.00 16.92 104 VAL B N 1
ATOM 1516 C CA . VAL B 1 74 ? -21.801 -13.746 15.066 1.00 15.50 104 VAL B CA 1
ATOM 1517 C C . VAL B 1 74 ? -21.797 -15.148 14.480 1.00 17.15 104 VAL B C 1
ATOM 1518 O O . VAL B 1 74 ? -21.851 -16.127 15.218 1.00 21.59 104 VAL B O 1
ATOM 1522 N N . GLU B 1 75 ? -21.691 -15.184 13.154 1.00 18.33 105 GLU B N 1
ATOM 1523 C CA . GLU B 1 75 ? -21.672 -16.499 12.517 1.00 22.16 105 GLU B CA 1
ATOM 1524 C C . GLU B 1 75 ? -20.269 -17.067 12.591 1.00 22.18 105 GLU B C 1
ATOM 1525 O O . GLU B 1 75 ? -19.314 -16.368 12.198 1.00 23.73 105 GLU B O 1
ATOM 1531 N N . LEU B 1 76 ? -20.174 -18.286 13.113 1.00 25.14 106 LEU B N 1
ATOM 1532 C CA . LEU B 1 76 ? -18.858 -18.860 13.312 1.00 25.09 106 LEU B CA 1
ATOM 1533 C C . LEU B 1 76 ? -18.877 -20.374 13.260 1.00 23.50 106 LEU B C 1
ATOM 1534 O O . LEU B 1 76 ? -19.956 -21.018 13.339 1.00 27.45 106 LEU B O 1
ATOM 1539 N N . GLU B 1 77 ? -17.661 -20.920 13.182 1.00 17.90 107 GLU B N 1
ATOM 1540 C CA . GLU B 1 77 ? -17.446 -22.343 12.997 1.00 22.07 107 GLU B CA 1
ATOM 1541 C C . GLU B 1 77 ? -16.442 -22.791 14.043 1.00 26.02 107 GLU B C 1
ATOM 1542 O O . GLU B 1 77 ? -15.357 -22.178 14.174 1.00 26.17 107 GLU B O 1
ATOM 1548 N N . SER B 1 78 ? -16.771 -23.876 14.758 1.00 23.96 108 SER B N 1
ATOM 1549 C CA . SER B 1 78 ? -15.903 -24.234 15.862 1.00 24.83 108 SER B CA 1
ATOM 1550 C C . SER B 1 78 ? -15.155 -25.520 15.577 1.00 31.95 108 SER B C 1
ATOM 1551 O O . SER B 1 78 ? -15.640 -26.386 14.843 1.00 31.83 108 SER B O 1
ATOM 1554 N N . ASP B 1 79 ? -13.995 -25.642 16.232 1.00 30.12 109 ASP B N 1
ATOM 1555 C CA . ASP B 1 79 ? -13.233 -26.876 16.155 1.00 28.57 109 ASP B CA 1
ATOM 1556 C C . ASP B 1 79 ? -12.582 -27.114 17.503 1.00 29.27 109 ASP B C 1
ATOM 1557 O O . ASP B 1 79 ? -12.119 -26.179 18.162 1.00 24.67 109 ASP B O 1
ATOM 1562 N N . LEU B 1 80 ? -12.480 -28.413 17.802 1.00 31.21 110 LEU B N 1
ATOM 1563 C CA . LEU B 1 80 ? -11.865 -28.908 19.029 1.00 30.99 110 LEU B CA 1
ATOM 1564 C C . LEU B 1 80 ? -10.412 -29.297 18.732 1.00 32.64 110 LEU B C 1
ATOM 1565 O O . LEU B 1 80 ? -10.109 -29.828 17.660 1.00 34.84 110 LEU B O 1
ATOM 1570 N N . SER B 1 81 ? -9.522 -29.030 19.699 1.00 32.13 111 SER B N 1
ATOM 1571 C CA . SER B 1 81 ? -8.116 -29.451 19.667 1.00 29.80 111 SER B CA 1
ATOM 1572 C C . SER B 1 81 ? -7.557 -29.658 21.078 1.00 32.17 111 SER B C 1
ATOM 1573 O O . SER B 1 81 ? -8.283 -29.532 22.069 1.00 26.69 111 SER B O 1
ATOM 1576 N N . SER B 1 82 ? -6.258 -30.021 21.170 1.00 38.39 112 SER B N 1
ATOM 1577 C CA . SER B 1 82 ? -5.580 -30.355 22.425 1.00 39.45 112 SER B CA 1
ATOM 1578 C C . SER B 1 82 ? -6.356 -31.440 23.167 1.00 40.09 112 SER B C 1
ATOM 1579 O O . SER B 1 82 ? -6.792 -31.204 24.307 1.00 36.74 112 SER B O 1
ATOM 1582 N N . GLN B 1 83 ? -6.554 -32.589 22.486 1.00 35.80 113 GLN B N 1
ATOM 1583 C CA . GLN B 1 83 ? -7.345 -33.706 22.996 1.00 43.41 113 GLN B CA 1
ATOM 1584 C C . GLN B 1 83 ? -8.687 -33.187 23.529 1.00 37.73 113 GLN B C 1
ATOM 1585 O O . GLN B 1 83 ? -9.184 -33.578 24.604 1.00 34.99 113 GLN B O 1
ATOM 1591 N N . SER B 1 84 ? -9.243 -32.255 22.736 1.00 30.00 114 SER B N 1
ATOM 1592 C CA . SER B 1 84 ? -10.590 -31.733 22.905 1.00 29.12 114 SER B CA 1
ATOM 1593 C C . SER B 1 84 ? -10.736 -30.813 24.136 1.00 25.60 114 SER B C 1
ATOM 1594 O O . SER B 1 84 ? -11.874 -30.553 24.493 1.00 19.16 114 SER B O 1
ATOM 1597 N N . ALA B 1 85 ? -9.651 -30.305 24.771 1.00 28.98 115 ALA B N 1
ATOM 1598 C CA . ALA B 1 85 ? -9.817 -29.349 25.884 1.00 24.52 115 ALA B CA 1
ATOM 1599 C C . ALA B 1 85 ? -9.860 -27.894 25.395 1.00 21.87 115 ALA B C 1
ATOM 1600 O O . ALA B 1 85 ? -10.316 -26.998 26.135 1.00 17.80 115 ALA B O 1
ATOM 1602 N N . GLU B 1 86 ? -9.380 -27.672 24.170 1.00 23.25 116 GLU B N 1
ATOM 1603 C CA . GLU B 1 86 ? -9.335 -26.303 23.610 1.00 20.96 116 GLU B CA 1
ATOM 1604 C C . GLU B 1 86 ? -10.400 -26.191 22.510 1.00 19.24 116 GLU B C 1
ATOM 1605 O O . GLU B 1 86 ? -10.550 -27.088 21.686 1.00 23.94 116 GLU B O 1
ATOM 1611 N N . VAL B 1 87 ? -11.092 -25.045 22.456 1.00 18.29 117 VAL B N 1
ATOM 1612 C CA . VAL B 1 87 ? -12.130 -24.825 21.433 1.00 18.14 117 VAL B CA 1
ATOM 1613 C C . VAL B 1 87 ? -11.714 -23.551 20.709 1.00 19.39 117 VAL B C 1
ATOM 1614 O O . VAL B 1 87 ? -11.432 -22.541 21.360 1.00 19.31 117 VAL B O 1
ATOM 1618 N N . THR B 1 88 ? -11.631 -23.604 19.378 1.00 19.25 118 THR B N 1
ATOM 1619 C CA . THR B 1 88 ? -11.381 -22.394 18.615 1.00 20.41 118 THR B CA 1
ATOM 1620 C C . THR B 1 88 ? -12.635 -22.038 17.829 1.00 22.95 118 THR B C 1
ATOM 1621 O O . THR B 1 88 ? -13.137 -22.860 17.062 1.00 20.03 118 THR B O 1
ATOM 1625 N N . LEU B 1 89 ? -13.107 -20.801 18.011 1.00 18.09 119 LEU B N 1
ATOM 1626 C CA . LEU B 1 89 ? -14.296 -20.333 17.310 1.00 22.53 119 LEU B CA 1
ATOM 1627 C C . LEU B 1 89 ? -13.792 -19.415 16.207 1.00 22.43 119 LEU B C 1
ATOM 1628 O O . LEU B 1 89 ? -13.213 -18.364 16.484 1.00 21.00 119 LEU B O 1
ATOM 1633 N N . HIS B 1 90 ? -14.018 -19.799 14.944 1.00 23.62 120 HIS B N 1
ATOM 1634 C CA . HIS B 1 90 ? -13.508 -18.996 13.850 1.00 19.72 120 HIS B CA 1
ATOM 1635 C C . HIS B 1 90 ? -14.664 -18.220 13.209 1.00 20.07 120 HIS B C 1
ATOM 1636 O O . HIS B 1 90 ? -15.636 -18.794 12.732 1.00 18.38 120 HIS B O 1
ATOM 1643 N N . SER B 1 91 ? -14.558 -16.899 13.232 1.00 21.70 121 SER B N 1
ATOM 1644 C CA . SER B 1 91 ? -15.585 -16.039 12.683 1.00 24.75 121 SER B CA 1
ATOM 1645 C C . SER B 1 91 ? -15.503 -16.001 11.155 1.00 23.04 121 SER B C 1
ATOM 1646 O O . SER B 1 91 ? -14.431 -16.044 10.553 1.00 22.93 121 SER B O 1
ATOM 1649 N N . ASP B 1 92 ? -16.668 -15.890 10.508 1.00 28.62 122 ASP B N 1
ATOM 1650 C CA . ASP B 1 92 ? -16.747 -15.817 9.046 1.00 30.81 122 ASP B CA 1
ATOM 1651 C C . ASP B 1 92 ? -15.885 -14.712 8.397 1.00 28.83 122 ASP B C 1
ATOM 1652 O O . ASP B 1 92 ? -15.050 -14.936 7.519 1.00 28.49 122 ASP B O 1
ATOM 1657 N N . GLU B 1 93 ? -16.029 -13.490 8.907 1.00 29.48 123 GLU B N 1
ATOM 1658 C CA . GLU B 1 93 ? -15.157 -12.392 8.507 1.00 25.74 123 GLU B CA 1
ATOM 1659 C C . GLU B 1 93 ? -14.646 -11.749 9.799 1.00 19.69 123 GLU B C 1
ATOM 1660 O O . GLU B 1 93 ? -15.194 -12.019 10.886 1.00 18.52 123 GLU B O 1
ATOM 1666 N N . PRO B 1 94 ? -13.588 -10.907 9.715 1.00 23.47 124 PRO B N 1
ATOM 1667 C CA . PRO B 1 94 ? -13.122 -10.168 10.887 1.00 18.70 124 PRO B CA 1
ATOM 1668 C C . PRO B 1 94 ? -14.252 -9.491 11.641 1.00 22.87 124 PRO B C 1
ATOM 1669 O O . PRO B 1 94 ? -15.207 -8.976 11.061 1.00 22.91 124 PRO B O 1
ATOM 1673 N N . LEU B 1 95 ? -14.126 -9.510 12.976 1.00 14.90 125 LEU B N 1
ATOM 1674 C CA . LEU B 1 95 ? -15.120 -8.962 13.855 1.00 16.79 125 LEU B CA 1
ATOM 1675 C C . LEU B 1 95 ? -14.946 -7.444 13.848 1.00 18.89 125 LEU B C 1
ATOM 1676 O O . LEU B 1 95 ? -13.821 -6.944 14.083 1.00 20.72 125 LEU B O 1
ATOM 1681 N N . PRO B 1 96 ? -16.016 -6.650 13.634 1.00 18.46 126 PRO B N 1
ATOM 1682 C CA . PRO B 1 96 ? -15.899 -5.187 13.748 1.00 17.77 126 PRO B CA 1
ATOM 1683 C C . PRO B 1 96 ? -15.709 -4.811 15.230 1.00 15.54 126 PRO B C 1
ATOM 1684 O O . PRO B 1 96 ? -15.886 -5.668 16.086 1.00 14.15 126 PRO B O 1
ATOM 1688 N N . ALA B 1 97 ? -15.435 -3.529 15.513 1.00 15.63 127 ALA B N 1
ATOM 1689 C CA . ALA B 1 97 ? -15.549 -3.091 16.899 1.00 15.95 127 ALA B CA 1
ATOM 1690 C C . ALA B 1 97 ? -16.912 -3.440 17.512 1.00 15.79 127 ALA B C 1
ATOM 1691 O O . ALA B 1 97 ? -17.978 -3.496 16.821 1.00 18.50 127 ALA B O 1
ATOM 1693 N N . GLY B 1 98 ? -16.915 -3.547 18.845 1.00 14.32 128 GLY B N 1
ATOM 1694 C CA . GLY B 1 98 ? -18.150 -3.754 19.553 1.00 16.52 128 GLY B CA 1
ATOM 1695 C C . GLY B 1 98 ? -17.945 -4.540 20.840 1.00 16.12 128 GLY B C 1
ATOM 1696 O O . GLY B 1 98 ? -16.879 -5.102 21.064 1.00 17.72 128 GLY B O 1
ATOM 1697 N N . ALA B 1 99 ? -19.029 -4.636 21.603 1.00 16.38 129 ALA B N 1
ATOM 1698 C CA . ALA B 1 99 ? -19.000 -5.485 22.778 1.00 18.18 129 ALA B CA 1
ATOM 1699 C C . ALA B 1 99 ? -19.482 -6.873 22.369 1.00 18.25 129 ALA B C 1
ATOM 1700 O O . ALA B 1 99 ? -20.467 -6.967 21.617 1.00 18.22 129 ALA B O 1
ATOM 1702 N N . TYR B 1 100 ? -18.805 -7.948 22.818 1.00 16.45 130 TYR B N 1
ATOM 1703 C CA . TYR B 1 100 ? -19.172 -9.302 22.401 1.00 17.17 130 TYR B CA 1
ATOM 1704 C C . TYR B 1 100 ? -19.286 -10.247 23.584 1.00 17.78 130 TYR B C 1
ATOM 1705 O O . TYR B 1 100 ? -18.588 -10.073 24.597 1.00 15.67 130 TYR B O 1
ATOM 1714 N N . ALA B 1 101 ? -20.129 -11.279 23.451 1.00 13.42 131 ALA B N 1
ATOM 1715 C CA . ALA B 1 101 ? -20.125 -12.356 24.428 1.00 16.56 131 ALA B CA 1
ATOM 1716 C C . ALA B 1 101 ? -20.068 -13.677 23.679 1.00 17.01 131 ALA B C 1
ATOM 1717 O O . ALA B 1 101 ? -20.746 -13.840 22.669 1.00 15.55 131 ALA B O 1
ATOM 1719 N N . VAL B 1 102 ? -19.276 -14.632 24.214 1.00 14.16 132 VAL B N 1
ATOM 1720 C CA . VAL B 1 102 ? -19.341 -16.026 23.765 1.00 15.29 132 VAL B CA 1
ATOM 1721 C C . VAL B 1 102 ? -20.094 -16.771 24.846 1.00 14.41 132 VAL B C 1
ATOM 1722 O O . VAL B 1 102 ? -19.883 -16.496 26.017 1.00 11.59 132 VAL B O 1
ATOM 1726 N N . VAL B 1 103 ? -21.031 -17.644 24.466 1.00 16.93 133 VAL B N 1
ATOM 1727 C CA . VAL B 1 103 ? -21.751 -18.451 25.449 1.00 16.46 133 VAL B CA 1
ATOM 1728 C C . VAL B 1 103 ? -21.612 -19.937 25.096 1.00 17.19 133 VAL B C 1
ATOM 1729 O O . VAL B 1 103 ? -21.383 -20.289 23.930 1.00 16.53 133 VAL B O 1
ATOM 1733 N N . TRP B 1 104 ? -21.684 -20.798 26.112 1.00 17.70 134 TRP B N 1
ATOM 1734 C CA . TRP B 1 104 ? -21.535 -22.229 25.795 1.00 19.34 134 TRP B CA 1
ATOM 1735 C C . TRP B 1 104 ? -22.391 -23.075 26.720 1.00 17.43 134 TRP B C 1
ATOM 1736 O O . TRP B 1 104 ? -22.734 -22.660 27.841 1.00 18.23 134 TRP B O 1
ATOM 1747 N N . ARG B 1 105 ? -22.515 -24.348 26.302 1.00 22.59 135 ARG B N 1
ATOM 1748 C CA . ARG B 1 105 ? -22.924 -25.445 27.168 1.00 22.62 135 ARG B CA 1
ATOM 1749 C C . ARG B 1 105 ? -21.944 -26.582 26.852 1.00 16.76 135 ARG B C 1
ATOM 1750 O O . ARG B 1 105 ? -21.748 -26.931 25.678 1.00 21.89 135 ARG B O 1
ATOM 1758 N N . VAL B 1 106 ? -21.257 -27.070 27.884 1.00 22.10 136 VAL B N 1
ATOM 1759 C CA . VAL B 1 106 ? -20.193 -28.052 27.654 1.00 19.25 136 VAL B CA 1
ATOM 1760 C C . VAL B 1 106 ? -20.534 -29.282 28.481 1.00 19.14 136 VAL B C 1
ATOM 1761 O O . VAL B 1 106 ? -20.809 -29.167 29.681 1.00 22.10 136 VAL B O 1
ATOM 1765 N N . LEU B 1 107 ? -20.430 -30.429 27.786 1.00 20.10 137 LEU B N 1
ATOM 1766 C CA . LEU B 1 107 ? -20.392 -31.706 28.494 1.00 22.29 137 LEU B CA 1
ATOM 1767 C C . LEU B 1 107 ? -18.926 -32.121 28.549 1.00 21.98 137 LEU B C 1
ATOM 1768 O O . LEU B 1 107 ? -18.292 -32.236 27.490 1.00 21.04 137 LEU B O 1
ATOM 1773 N N . SER B 1 108 ? -18.428 -32.346 29.781 1.00 19.79 138 SER B N 1
ATOM 1774 C CA . SER B 1 108 ? -17.017 -32.679 29.916 1.00 19.34 138 SER B CA 1
ATOM 1775 C C . SER B 1 108 ? -16.880 -34.191 30.060 1.00 16.63 138 SER B C 1
ATOM 1776 O O . SER B 1 108 ? -17.888 -34.900 30.189 1.00 16.38 138 SER B O 1
ATOM 1779 N N . VAL B 1 109 ? -15.630 -34.636 29.900 1.00 15.09 139 VAL B N 1
ATOM 1780 C CA . VAL B 1 109 ? -15.352 -36.070 29.986 1.00 18.76 139 VAL B CA 1
ATOM 1781 C C . VAL B 1 109 ? -15.776 -36.680 31.335 1.00 18.18 139 VAL B C 1
ATOM 1782 O O . VAL B 1 109 ? -15.857 -37.896 31.429 1.00 18.30 139 VAL B O 1
ATOM 1786 N N . ASP B 1 110 ? -15.951 -35.889 32.369 1.00 18.65 140 ASP B N 1
ATOM 1787 C CA . ASP B 1 110 ? -16.405 -36.351 33.683 1.00 20.72 140 ASP B CA 1
ATOM 1788 C C . ASP B 1 110 ? -17.923 -36.551 33.736 1.00 17.33 140 ASP B C 1
ATOM 1789 O O . ASP B 1 110 ? -18.472 -36.915 34.799 1.00 21.72 140 ASP B O 1
ATOM 1794 N N . GLY B 1 111 ? -18.634 -36.225 32.650 1.00 18.43 141 GLY B N 1
ATOM 1795 C CA . GLY B 1 111 ? -20.060 -36.509 32.525 1.00 22.93 141 GLY B CA 1
ATOM 1796 C C . GLY B 1 111 ? -20.962 -35.391 33.053 1.00 23.29 141 GLY B C 1
ATOM 1797 O O . GLY B 1 111 ? -22.194 -35.534 33.058 1.00 27.54 141 GLY B O 1
ATOM 1798 N N . HIS B 1 112 ? -20.332 -34.272 33.496 1.00 26.03 142 HIS B N 1
ATOM 1799 C CA . HIS B 1 112 ? -21.095 -33.126 33.967 1.00 22.11 142 HIS B CA 1
ATOM 1800 C C . HIS B 1 112 ? -21.236 -32.080 32.854 1.00 25.22 142 HIS B C 1
ATOM 1801 O O . HIS B 1 112 ? -20.340 -31.918 32.058 1.00 23.11 142 HIS B O 1
ATOM 1808 N N . THR B 1 113 ? -22.401 -31.436 32.815 1.00 23.58 143 THR B N 1
ATOM 1809 C CA . THR B 1 113 ? -22.699 -30.338 31.883 1.00 19.46 143 THR B CA 1
ATOM 1810 C C . THR B 1 113 ? -22.583 -29.017 32.639 1.00 19.58 143 THR B C 1
ATOM 1811 O O . THR B 1 113 ? -23.116 -28.867 33.748 1.00 21.34 143 THR B O 1
ATOM 1815 N N . THR B 1 114 ? -21.856 -28.064 32.035 1.00 18.45 144 THR B N 1
ATOM 1816 C CA . THR B 1 114 ? -21.768 -26.721 32.594 1.00 18.33 144 THR B CA 1
ATOM 1817 C C . THR B 1 114 ? -22.139 -25.701 31.506 1.00 19.76 144 THR B C 1
ATOM 1818 O O . THR B 1 114 ? -21.992 -25.983 30.307 1.00 19.35 144 THR B O 1
ATOM 1822 N N . THR B 1 115 ? -22.632 -24.541 31.969 1.00 20.42 145 THR B N 1
ATOM 1823 C CA . THR B 1 115 ? -22.876 -23.458 31.005 1.00 18.77 145 THR B CA 1
ATOM 1824 C C . THR B 1 115 ? -22.034 -22.279 31.447 1.00 17.75 145 THR B C 1
ATOM 1825 O O . THR B 1 115 ? -21.616 -22.160 32.613 1.00 20.61 145 THR B O 1
ATOM 1829 N N . GLY B 1 116 ? -21.755 -21.421 30.481 1.00 17.05 146 GLY B N 1
ATOM 1830 C CA . GLY B 1 116 ? -21.119 -20.178 30.924 1.00 18.96 146 GLY B CA 1
ATOM 1831 C C . GLY B 1 116 ? -21.020 -19.194 29.780 1.00 20.55 146 GLY B C 1
ATOM 1832 O O . GLY B 1 116 ? -21.538 -19.432 28.714 1.00 19.33 146 GLY B O 1
ATOM 1833 N N . PHE B 1 117 ? -20.358 -18.082 30.067 1.00 21.64 147 PHE B N 1
ATOM 1834 C CA . PHE B 1 117 ? -20.163 -17.034 29.078 1.00 20.26 147 PHE B CA 1
ATOM 1835 C C . PHE B 1 117 ? -18.807 -16.353 29.320 1.00 19.49 147 PHE B C 1
ATOM 1836 O O . PHE B 1 117 ? -18.210 -16.467 30.398 1.00 18.83 147 PHE B O 1
ATOM 1844 N N . HIS B 1 118 ? -18.321 -15.661 28.284 1.00 14.58 148 HIS B N 1
ATOM 1845 C CA . HIS B 1 118 ? -17.078 -14.873 28.399 1.00 16.44 148 HIS B CA 1
ATOM 1846 C C . HIS B 1 118 ? -17.228 -13.666 27.507 1.00 15.38 148 HIS B C 1
ATOM 1847 O O . HIS B 1 118 ? -17.507 -13.838 26.277 1.00 12.38 148 HIS B O 1
ATOM 1854 N N . ALA B 1 119 ? -16.975 -12.472 28.090 1.00 11.89 149 ALA B N 1
ATOM 1855 C CA . ALA B 1 119 ? -17.334 -11.260 27.341 1.00 12.38 149 ALA B CA 1
ATOM 1856 C C . ALA B 1 119 ? -16.132 -10.354 27.251 1.00 11.85 149 ALA B C 1
ATOM 1857 O O . ALA B 1 119 ? -15.261 -10.403 28.162 1.00 12.51 149 ALA B O 1
ATOM 1859 N N . PHE B 1 120 ? -16.091 -9.594 26.141 1.00 13.47 150 PHE B N 1
ATOM 1860 C CA . PHE B 1 120 ? -14.957 -8.647 25.949 1.00 11.53 150 PHE B CA 1
ATOM 1861 C C . PHE B 1 120 ? -15.423 -7.475 25.108 1.00 12.87 150 PHE B C 1
ATOM 1862 O O . PHE B 1 120 ? -16.528 -7.522 24.520 1.00 12.27 150 PHE B O 1
ATOM 1870 N N . VAL B 1 121 ? -14.562 -6.440 25.049 1.00 11.37 151 VAL B N 1
ATOM 1871 C CA . VAL B 1 121 ? -14.874 -5.271 24.224 1.00 12.13 151 VAL B CA 1
ATOM 1872 C C . VAL B 1 121 ? -13.804 -5.211 23.154 1.00 11.36 151 VAL B C 1
ATOM 1873 O O . VAL B 1 121 ? -12.610 -5.130 23.442 1.00 12.84 151 VAL B O 1
ATOM 1877 N N . HIS B 1 122 ? -14.261 -5.256 21.884 1.00 12.06 152 HIS B N 1
ATOM 1878 C CA . HIS B 1 122 ? -13.300 -5.099 20.797 1.00 14.60 152 HIS B CA 1
ATOM 1879 C C . HIS B 1 122 ? -13.268 -3.614 20.417 1.00 17.57 152 HIS B C 1
ATOM 1880 O O . HIS B 1 122 ? -14.208 -3.094 19.772 1.00 16.16 152 HIS B O 1
ATOM 1887 N N . ALA B 1 123 ? -12.186 -2.892 20.845 1.00 14.35 153 ALA B N 1
ATOM 1888 C CA . ALA B 1 123 ? -12.059 -1.464 20.496 1.00 13.63 153 ALA B CA 1
ATOM 1889 C C . ALA B 1 123 ? -11.338 -1.207 19.174 1.00 14.66 153 ALA B C 1
ATOM 1890 O O . ALA B 1 123 ? -11.291 -0.061 18.689 1.00 17.67 153 ALA B O 1
ATOM 1892 N N . GLY B 1 124 ? -10.839 -2.242 18.527 1.00 16.28 154 GLY B N 1
ATOM 1893 C CA . GLY B 1 124 ? -10.235 -2.090 17.217 1.00 16.07 154 GLY B CA 1
ATOM 1894 C C . GLY B 1 124 ? -11.290 -2.489 16.207 1.00 15.56 154 GLY B C 1
ATOM 1895 O O . GLY B 1 124 ? -12.252 -3.168 16.593 1.00 16.42 154 GLY B O 1
ATOM 1896 N N . GLY B 1 125 ? -11.047 -2.198 14.945 1.00 17.33 155 GLY B N 1
ATOM 1897 C CA . GLY B 1 125 ? -11.992 -2.687 13.931 1.00 18.55 155 GLY B CA 1
ATOM 1898 C C . GLY B 1 125 ? -11.479 -3.884 13.158 1.00 19.76 155 GLY B C 1
ATOM 1899 O O . GLY B 1 125 ? -10.640 -4.669 13.690 1.00 21.76 155 GLY B O 1
ATOM 1900 N N . THR B 1 126 ? -12.059 -4.053 11.943 1.00 17.92 156 THR B N 1
ATOM 1901 C CA . THR B 1 126 ? -11.673 -5.205 11.136 1.00 17.40 156 THR B CA 1
ATOM 1902 C C . THR B 1 126 ? -10.256 -5.015 10.581 1.00 13.47 156 THR B C 1
ATOM 1903 O O . THR B 1 126 ? -9.651 -5.985 10.104 1.00 16.88 156 THR B O 1
ATOM 1907 N N . ALA B 1 127 ? -9.745 -3.812 10.727 1.00 18.03 157 ALA B N 1
ATOM 1908 C CA . ALA B 1 127 ? -8.390 -3.501 10.274 1.00 18.17 157 ALA B CA 1
ATOM 1909 C C . ALA B 1 127 ? -7.774 -2.343 11.052 1.00 16.22 157 ALA B C 1
ATOM 1910 O O . ALA B 1 127 ? -8.393 -1.618 11.800 1.00 15.40 157 ALA B O 1
ATOM 1912 N N . SER B 1 128 ? -6.455 -2.216 10.871 1.00 17.93 158 SER B N 1
ATOM 1913 C CA . SER B 1 128 ? -5.632 -1.251 11.560 1.00 24.49 158 SER B CA 1
ATOM 1914 C C . SER B 1 128 ? -6.092 0.183 11.283 1.00 26.23 158 SER B C 1
ATOM 1915 O O . SER B 1 128 ? -6.562 0.538 10.185 1.00 31.12 158 SER B O 1
ATOM 1918 N N . SER B 1 129 ? -6.022 1.000 12.318 1.00 27.49 159 SER B N 1
ATOM 1919 C CA . SER B 1 129 ? -6.236 2.429 12.131 1.00 28.67 159 SER B CA 1
ATOM 1920 C C . SER B 1 129 ? -4.881 3.044 11.747 1.00 40.88 159 SER B C 1
ATOM 1921 O O . SER B 1 129 ? -4.848 4.262 11.587 1.00 34.29 159 SER B O 1
ATOM 1924 N N . HIS C 1 1 ? -16.944 -27.458 12.732 1.00 31.93 31 HIS C N 1
ATOM 1925 C CA . HIS C 1 1 ? -16.886 -27.840 11.258 1.00 34.45 31 HIS C CA 1
ATOM 1926 C C . HIS C 1 1 ? -15.797 -27.059 10.522 1.00 32.06 31 HIS C C 1
ATOM 1927 O O . HIS C 1 1 ? -15.087 -26.226 11.108 1.00 32.57 31 HIS C O 1
ATOM 1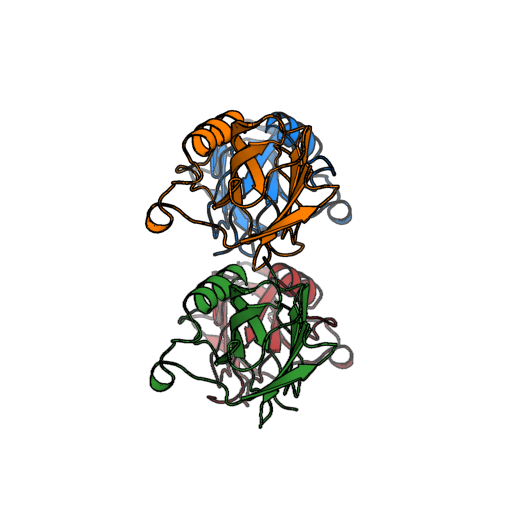934 N N . ALA C 1 2 ? -15.643 -27.379 9.226 1.00 35.40 32 ALA C N 1
ATOM 1935 C CA . ALA C 1 2 ? -14.892 -26.624 8.225 1.00 38.35 32 ALA C CA 1
ATOM 1936 C C . ALA C 1 2 ? -15.141 -25.104 8.245 1.00 38.88 32 ALA C C 1
ATOM 1937 O O . ALA C 1 2 ? -16.241 -24.586 8.465 1.00 30.62 32 ALA C O 1
ATOM 1939 N N . HIS C 1 3 ? -14.120 -24.370 7.817 1.00 29.23 33 HIS C N 1
ATOM 1940 C CA . HIS C 1 3 ? -14.209 -22.915 7.778 1.00 28.13 33 HIS C CA 1
ATOM 1941 C C . HIS C 1 3 ? -13.235 -22.425 6.712 1.00 21.89 33 HIS C C 1
ATOM 1942 O O . HIS C 1 3 ? -12.361 -23.172 6.274 1.00 22.26 33 HIS C O 1
ATOM 1949 N N . LEU C 1 4 ? -13.460 -21.187 6.277 1.00 25.26 34 LEU C N 1
ATOM 1950 C CA . LEU C 1 4 ? -12.524 -20.562 5.366 1.00 21.79 34 LEU C CA 1
ATOM 1951 C C . LEU C 1 4 ? -11.162 -20.258 5.994 1.00 22.69 34 LEU C C 1
ATOM 1952 O O . LEU C 1 4 ? -11.063 -19.507 6.965 1.00 30.80 34 LEU C O 1
ATOM 1957 N N . ARG C 1 5 ? -10.089 -20.787 5.403 1.00 22.38 35 ARG C N 1
ATOM 1958 C CA . ARG C 1 5 ? -8.729 -20.521 5.850 1.00 23.91 35 ARG C CA 1
ATOM 1959 C C . ARG C 1 5 ? -8.158 -19.268 5.186 1.00 28.79 35 ARG C C 1
ATOM 1960 O O . ARG C 1 5 ? -7.383 -18.536 5.816 1.00 26.57 35 ARG C O 1
ATOM 1968 N N . ALA C 1 6 ? -8.444 -19.087 3.883 1.00 20.69 36 ALA C N 1
ATOM 1969 C CA . ALA C 1 6 ? -7.757 -18.070 3.091 1.00 23.52 36 ALA C CA 1
ATOM 1970 C C . ALA C 1 6 ? -8.629 -17.719 1.878 1.00 20.22 36 ALA C C 1
ATOM 1971 O O . ALA C 1 6 ? -9.348 -18.589 1.418 1.00 17.17 36 ALA C O 1
ATOM 1973 N N . ALA C 1 7 ? -8.507 -16.506 1.343 1.00 19.81 37 ALA C N 1
ATOM 1974 C CA . ALA C 1 7 ? -9.232 -16.152 0.095 1.00 19.26 37 ALA C CA 1
ATOM 1975 C C . ALA C 1 7 ? -8.417 -15.086 -0.621 1.00 21.60 37 ALA C C 1
ATOM 1976 O O . ALA C 1 7 ? -7.808 -14.254 0.018 1.00 24.02 37 ALA C O 1
ATOM 1978 N N . ASP C 1 8 ? -8.413 -15.126 -1.948 1.00 21.00 38 ASP C N 1
ATOM 1979 C CA . ASP C 1 8 ? -7.751 -14.068 -2.705 1.00 17.65 38 ASP C CA 1
ATOM 1980 C C . ASP C 1 8 ? -8.734 -13.746 -3.823 1.00 17.19 38 ASP C C 1
ATOM 1981 O O . ASP C 1 8 ? -9.076 -14.628 -4.578 1.00 15.98 38 ASP C O 1
ATOM 1986 N N . PRO C 1 9 ? -9.194 -12.481 -4.015 1.00 15.61 39 PRO C N 1
ATOM 1987 C CA . PRO C 1 9 ? -8.799 -11.296 -3.231 1.00 15.92 39 PRO C CA 1
ATOM 1988 C C . PRO C 1 9 ? -9.248 -11.495 -1.786 1.00 16.12 39 PRO C C 1
ATOM 1989 O O . PRO C 1 9 ? -10.255 -12.174 -1.507 1.00 15.94 39 PRO C O 1
ATOM 1993 N N . PRO C 1 10 ? -8.502 -10.890 -0.840 1.00 18.57 40 PRO C N 1
ATOM 1994 C CA . PRO C 1 10 ? -8.914 -10.955 0.559 1.00 15.16 40 PRO C CA 1
ATOM 1995 C C . PRO C 1 10 ? -10.030 -9.927 0.758 1.00 14.54 40 PRO C C 1
ATOM 1996 O O . PRO C 1 10 ? -10.492 -9.312 -0.221 1.00 13.73 40 PRO C O 1
ATOM 2000 N N . GLU C 1 11 ? -10.576 -9.845 1.994 1.00 13.14 41 GLU C N 1
ATOM 2001 C CA . GLU C 1 11 ? -11.674 -8.927 2.190 1.00 14.31 41 GLU C CA 1
ATOM 2002 C C . GLU C 1 11 ? -11.109 -7.514 2.360 1.00 15.56 41 GLU C C 1
ATOM 2003 O O . GLU C 1 11 ? -10.824 -7.046 3.457 1.00 18.87 41 GLU C O 1
ATOM 2009 N N . ALA C 1 12 ? -10.923 -6.847 1.205 1.00 13.25 42 ALA C N 1
ATOM 2010 C CA . ALA C 1 12 ? -10.150 -5.621 1.109 1.00 14.12 42 ALA C CA 1
ATOM 2011 C C . ALA C 1 12 ? -10.642 -4.867 -0.120 1.00 14.34 42 ALA C C 1
ATOM 2012 O O . ALA C 1 12 ? -11.368 -5.453 -0.925 1.00 13.46 42 ALA C O 1
ATOM 2014 N N . ILE C 1 13 ? -10.232 -3.583 -0.208 1.00 13.72 43 ILE C N 1
ATOM 2015 C CA . ILE C 1 13 ? -10.374 -2.783 -1.392 1.00 13.95 43 ILE C CA 1
ATOM 2016 C C . ILE C 1 13 ? -9.055 -2.931 -2.149 1.00 11.75 43 ILE C C 1
ATOM 2017 O O . ILE C 1 13 ? -8.011 -2.488 -1.668 1.00 15.77 43 ILE C O 1
ATOM 2022 N N . VAL C 1 14 ? -9.118 -3.599 -3.296 1.00 13.83 44 VAL C N 1
ATOM 2023 C CA . VAL C 1 14 ? -7.955 -4.005 -4.093 1.00 14.20 44 VAL C CA 1
ATOM 2024 C C . VAL C 1 14 ? -7.996 -3.329 -5.455 1.00 16.66 44 VAL C C 1
ATOM 2025 O O . VAL C 1 14 ? -9.104 -3.064 -5.953 1.00 19.92 44 VAL C O 1
ATOM 2029 N N . ASP C 1 15 ? -6.795 -3.178 -6.078 1.00 15.05 45 ASP C N 1
ATOM 2030 C CA . ASP C 1 15 ? -6.781 -2.684 -7.460 1.00 19.04 45 ASP C CA 1
ATOM 2031 C C . ASP C 1 15 ? -7.044 -3.910 -8.358 1.00 19.10 45 ASP C C 1
ATOM 2032 O O . ASP C 1 15 ? -8.108 -4.015 -8.933 1.00 18.38 45 ASP C O 1
ATOM 2037 N N . ALA C 1 16 ? -6.122 -4.891 -8.370 1.00 20.49 46 ALA C N 1
ATOM 2038 C CA . ALA C 1 16 ? -6.363 -6.180 -9.021 1.00 18.65 46 ALA C CA 1
ATOM 2039 C C . ALA C 1 16 ? -6.854 -5.973 -10.460 1.00 19.17 46 ALA C C 1
ATOM 2040 O O . ALA C 1 16 ? -7.866 -6.613 -10.840 1.00 19.30 46 ALA C O 1
ATOM 2042 N N . ALA C 1 17 ? -6.172 -5.119 -11.251 1.00 23.16 47 ALA C N 1
ATOM 2043 C CA . ALA C 1 17 ? -6.604 -4.958 -12.643 1.00 25.00 47 ALA C CA 1
ATOM 2044 C C . ALA C 1 17 ? -6.547 -6.293 -13.365 1.00 24.65 47 ALA C C 1
ATOM 2045 O O . ALA C 1 17 ? -5.561 -7.004 -13.312 1.00 26.39 47 ALA C O 1
ATOM 2047 N N . GLY C 1 18 ? -7.654 -6.667 -14.006 1.00 20.34 48 GLY C N 1
ATOM 2048 C CA . GLY C 1 18 ? -7.678 -7.876 -14.826 1.00 16.21 48 GLY C CA 1
ATOM 2049 C C . GLY C 1 18 ? -8.058 -9.116 -14.032 1.00 16.72 48 GLY C C 1
ATOM 2050 O O . GLY C 1 18 ? -8.033 -10.209 -14.613 1.00 19.16 48 GLY C O 1
ATOM 2051 N N . LEU C 1 19 ? -8.501 -8.912 -12.773 1.00 16.47 49 LEU C N 1
ATOM 2052 C CA . LEU C 1 19 ? -9.004 -10.016 -11.977 1.00 16.36 49 LEU C CA 1
ATOM 2053 C C . LEU C 1 19 ? -10.011 -10.856 -12.784 1.00 18.44 49 LEU C C 1
ATOM 2054 O O . LEU C 1 19 ? -10.977 -10.335 -13.370 1.00 20.07 49 LEU C O 1
ATOM 2059 N N . ARG C 1 20 ? -9.820 -12.186 -12.781 1.00 19.08 50 ARG C N 1
ATOM 2060 C CA . ARG C 1 20 ? -10.702 -13.073 -13.506 1.00 19.16 50 ARG C CA 1
ATOM 2061 C C . ARG C 1 20 ? -10.942 -14.372 -12.728 1.00 21.07 50 ARG C C 1
ATOM 2062 O O . ARG C 1 20 ? -11.631 -15.245 -13.239 1.00 23.08 50 ARG C O 1
ATOM 2070 N N . GLU C 1 21 ? -10.432 -14.469 -11.489 1.00 19.48 51 GLU C N 1
ATOM 2071 C CA . GLU C 1 21 ? -10.624 -15.691 -10.729 1.00 21.15 51 GLU C CA 1
ATOM 2072 C C . GLU C 1 21 ? -10.556 -15.344 -9.244 1.00 17.60 51 GLU C C 1
ATOM 2073 O O . GLU C 1 21 ? -10.012 -14.315 -8.823 1.00 21.24 51 GLU C O 1
ATOM 2079 N N . ILE C 1 22 ? -11.262 -16.126 -8.437 1.00 17.23 52 ILE C N 1
ATOM 2080 C CA . ILE C 1 22 ? -11.249 -15.961 -6.986 1.00 18.49 52 ILE C CA 1
ATOM 2081 C C . ILE C 1 22 ? -10.788 -17.311 -6.414 1.00 20.55 52 ILE C C 1
ATOM 2082 O O . ILE C 1 22 ? -11.362 -18.341 -6.850 1.00 17.42 52 ILE C O 1
ATOM 2087 N N . ARG C 1 23 ? -9.793 -17.289 -5.512 1.00 19.64 53 ARG C N 1
ATOM 2088 C CA . ARG C 1 23 ? -9.333 -18.563 -4.949 1.00 18.81 53 ARG C CA 1
ATOM 2089 C C . ARG C 1 23 ? -9.745 -18.607 -3.475 1.00 21.44 53 ARG C C 1
ATOM 2090 O O . ARG C 1 23 ? -9.384 -17.712 -2.718 1.00 22.55 53 ARG C O 1
ATOM 2098 N N . LEU C 1 24 ? -10.391 -19.702 -3.046 1.00 16.82 54 LEU C N 1
ATOM 2099 C CA . LEU C 1 24 ? -10.795 -19.895 -1.659 1.00 18.45 54 LEU C CA 1
ATOM 2100 C C . LEU C 1 24 ? -10.155 -21.175 -1.098 1.00 19.12 54 LEU C C 1
ATOM 2101 O O . LEU C 1 24 ? -9.947 -22.129 -1.820 1.00 23.49 54 LEU C O 1
ATOM 2106 N N . VAL C 1 25 ? -9.701 -21.119 0.147 1.00 16.59 55 VAL C N 1
ATOM 2107 C CA . VAL C 1 25 ? -9.040 -22.286 0.737 1.00 18.10 55 VAL C CA 1
ATOM 2108 C C . VAL C 1 25 ? -9.772 -22.604 2.036 1.00 16.49 55 VAL C C 1
ATOM 2109 O O . VAL C 1 25 ? -9.927 -21.736 2.879 1.00 19.43 55 VAL C O 1
ATOM 2113 N N . PHE C 1 26 ? -10.315 -23.823 2.139 1.00 15.67 56 PHE C N 1
ATOM 2114 C CA . PHE C 1 26 ? -11.064 -24.274 3.310 1.00 16.34 56 PHE C CA 1
ATOM 2115 C C . PHE C 1 26 ? -10.194 -25.130 4.225 1.00 18.96 56 PHE C C 1
ATOM 2116 O O . PHE C 1 26 ? -9.153 -25.610 3.843 1.00 17.91 56 PHE C O 1
ATOM 2124 N N . SER C 1 27 ? -10.718 -25.399 5.437 1.00 18.71 57 SER C N 1
ATOM 2125 C CA . SER C 1 27 ? -9.990 -26.096 6.494 1.00 19.98 57 SER C CA 1
ATOM 2126 C C . SER C 1 27 ? -10.065 -27.604 6.320 1.00 20.36 57 SER C C 1
ATOM 2127 O O . SER C 1 27 ? -9.345 -28.316 7.026 1.00 24.61 57 SER C O 1
ATOM 2130 N N . GLU C 1 28 ? -10.969 -28.082 5.454 1.00 18.78 58 GLU C N 1
ATOM 2131 C CA . GLU C 1 28 ? -11.179 -29.518 5.190 1.00 19.39 58 GLU C CA 1
ATOM 2132 C C . GLU C 1 28 ? -11.460 -29.683 3.700 1.00 20.71 58 GLU C C 1
ATOM 2133 O O . GLU C 1 28 ? -11.953 -28.741 3.069 1.00 23.68 58 GLU C O 1
ATOM 2139 N N . PRO C 1 29 ? -11.237 -30.871 3.085 1.00 20.92 59 PRO C N 1
ATOM 2140 C CA . PRO C 1 29 ? -11.670 -31.126 1.717 1.00 18.11 59 PRO C CA 1
ATOM 2141 C C . PRO C 1 29 ? -13.173 -30.908 1.511 1.00 21.03 59 PRO C C 1
ATOM 2142 O O . PRO C 1 29 ? -13.956 -31.235 2.400 1.00 23.02 59 PRO C O 1
ATOM 2146 N N . VAL C 1 30 ? -13.515 -30.309 0.376 1.00 21.36 60 VAL C N 1
ATOM 2147 C CA . VAL C 1 30 ? -14.859 -29.954 -0.073 1.00 20.60 60 VAL C CA 1
ATOM 2148 C C . VAL C 1 30 ? -15.364 -31.067 -1.003 1.00 22.72 60 VAL C C 1
ATOM 2149 O O . VAL C 1 30 ? -14.727 -31.378 -2.011 1.00 20.35 60 VAL C O 1
ATOM 2153 N N . VAL C 1 31 ? -16.643 -31.458 -0.843 1.00 21.26 61 VAL C N 1
ATOM 2154 C CA . VAL C 1 31 ? -17.196 -32.528 -1.660 1.00 20.19 61 VAL C CA 1
ATOM 2155 C C . VAL C 1 31 ? -17.839 -31.909 -2.893 1.00 23.89 61 VAL C C 1
ATOM 2156 O O . VAL C 1 31 ? -18.632 -30.980 -2.749 1.00 18.19 61 VAL C O 1
ATOM 2160 N N . ASP C 1 32 ? -17.494 -32.415 -4.066 1.00 19.29 62 ASP C N 1
ATOM 2161 C CA . ASP C 1 32 ? -18.063 -31.912 -5.306 1.00 21.93 62 ASP C CA 1
ATOM 2162 C C . ASP C 1 32 ? -19.565 -32.198 -5.351 1.00 19.96 62 ASP C C 1
ATOM 2163 O O . ASP C 1 32 ? -20.049 -33.127 -4.688 1.00 19.85 62 ASP C O 1
ATOM 2168 N N . ARG C 1 33 ? -20.291 -31.391 -6.152 1.00 19.88 63 ARG C N 1
ATOM 2169 C CA . ARG C 1 33 ? -21.726 -31.556 -6.418 1.00 16.30 63 ARG C CA 1
ATOM 2170 C C . ARG C 1 33 ? -22.5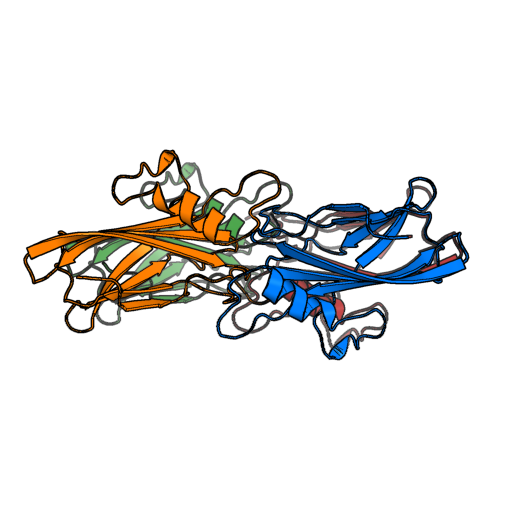91 -31.065 -5.286 1.00 16.74 63 ARG C C 1
ATOM 2171 O O . ARG C 1 33 ? -23.466 -30.203 -5.540 1.00 17.67 63 ARG C O 1
ATOM 2179 N N . PHE C 1 34 ? -22.343 -31.550 -4.068 1.00 14.53 64 PHE C N 1
ATOM 2180 C CA . PHE C 1 34 ? -23.049 -31.066 -2.888 1.00 16.82 64 PHE C CA 1
ATOM 2181 C C . PHE C 1 34 ? -22.570 -29.681 -2.445 1.00 16.43 64 PHE C C 1
ATOM 2182 O O . PHE C 1 34 ? -23.267 -29.022 -1.707 1.00 19.17 64 PHE C O 1
ATOM 2190 N N . SER C 1 35 ? -21.423 -29.281 -2.934 1.00 15.15 65 SER C N 1
ATOM 2191 C CA . SER C 1 35 ? -20.898 -27.939 -2.607 1.00 15.00 65 SER C CA 1
ATOM 2192 C C . SER C 1 35 ? -21.071 -27.034 -3.818 1.00 14.63 65 SER C C 1
ATOM 2193 O O . SER C 1 35 ? -20.777 -27.431 -4.957 1.00 21.57 65 SER C O 1
ATOM 2196 N N . THR C 1 36 ? -21.558 -25.796 -3.606 1.00 14.77 66 THR C N 1
ATOM 2197 C CA . THR C 1 36 ? -21.805 -24.922 -4.725 1.00 16.13 66 THR C CA 1
ATOM 2198 C C . THR C 1 36 ? -21.371 -23.509 -4.296 1.00 14.15 66 THR C C 1
ATOM 2199 O O . THR C 1 36 ? -21.328 -23.139 -3.088 1.00 14.28 66 THR C O 1
ATOM 2203 N N . PHE C 1 37 ? -20.925 -22.843 -5.339 1.00 12.66 67 PHE C N 1
ATOM 2204 C CA . PHE C 1 37 ? -20.338 -21.496 -5.204 1.00 14.17 67 PHE C CA 1
ATOM 2205 C C . PHE C 1 37 ? -20.915 -20.566 -6.271 1.00 14.57 67 PHE C C 1
ATOM 2206 O O . PHE C 1 37 ? -21.014 -20.927 -7.463 1.00 17.28 67 PHE C O 1
ATOM 2214 N N . ARG C 1 38 ? -21.291 -19.365 -5.807 1.00 15.65 68 ARG C N 1
ATOM 2215 C CA . ARG C 1 38 ? -21.812 -18.330 -6.701 1.00 14.62 68 ARG C CA 1
ATOM 2216 C C . ARG C 1 38 ? -21.216 -17.009 -6.283 1.00 13.93 68 ARG C C 1
ATOM 2217 O O . ARG C 1 38 ? -20.808 -16.793 -5.132 1.00 19.09 68 ARG C O 1
ATOM 2225 N N . ALA C 1 39 ? -21.270 -16.069 -7.256 1.00 12.96 69 ALA C N 1
ATOM 2226 C CA . ALA C 1 39 ? -20.701 -14.748 -6.961 1.00 13.42 69 ALA C CA 1
ATOM 2227 C C . ALA C 1 39 ? -21.617 -13.686 -7.576 1.00 15.26 69 ALA C C 1
ATOM 2228 O O . ALA C 1 39 ? -22.259 -13.932 -8.622 1.00 18.72 69 ALA C O 1
ATOM 2230 N N . PHE C 1 40 ? -21.632 -12.500 -6.916 1.00 14.33 70 PHE C N 1
ATOM 2231 C CA . PHE C 1 40 ? -22.548 -11.440 -7.311 1.00 15.32 70 PHE C CA 1
ATOM 2232 C C . PHE C 1 40 ? -21.801 -10.112 -7.245 1.00 15.72 70 PHE C C 1
ATOM 2233 O O . PHE C 1 40 ? -20.959 -9.884 -6.338 1.00 16.28 70 PHE C O 1
ATOM 2241 N N . ARG C 1 41 ? -22.117 -9.201 -8.217 1.00 14.50 71 ARG C N 1
ATOM 2242 C CA . ARG C 1 41 ? -21.698 -7.801 -8.061 1.00 11.82 71 ARG C CA 1
ATOM 2243 C C . ARG C 1 41 ? -22.758 -7.008 -7.319 1.00 14.75 71 ARG C C 1
ATOM 2244 O O . ARG C 1 41 ? -23.901 -6.995 -7.742 1.00 20.46 71 ARG C O 1
ATOM 2252 N N . LEU C 1 42 ? -22.416 -6.489 -6.134 1.00 14.57 72 LEU C N 1
ATOM 2253 C CA . LEU C 1 42 ? -23.344 -5.875 -5.198 1.00 15.22 72 LEU C CA 1
ATOM 2254 C C . LEU C 1 42 ? -23.665 -4.429 -5.577 1.00 16.29 72 LEU C C 1
ATOM 2255 O O . LEU C 1 42 ? -22.834 -3.613 -5.871 1.00 18.21 72 LEU C O 1
ATOM 2260 N N . SER C 1 43 ? -24.950 -4.129 -5.480 1.00 16.99 73 SER C N 1
ATOM 2261 C CA . SER C 1 43 ? -25.496 -2.795 -5.612 1.00 14.73 73 SER C CA 1
ATOM 2262 C C . SER C 1 43 ? -25.308 -2.057 -4.305 1.00 13.63 73 SER C C 1
ATOM 2263 O O . SER C 1 43 ? -25.746 -2.525 -3.253 1.00 15.48 73 SER C O 1
ATOM 2266 N N . LEU C 1 44 ? -24.584 -0.917 -4.404 1.00 16.72 74 LEU C N 1
ATOM 2267 C CA . LEU C 1 44 ? -24.292 -0.135 -3.203 1.00 14.51 74 LEU C CA 1
ATOM 2268 C C . LEU C 1 44 ? -25.472 0.850 -3.050 1.00 15.62 74 LEU C C 1
ATOM 2269 O O . LEU C 1 44 ? -25.974 1.339 -4.081 1.00 16.60 74 LEU C O 1
ATOM 2274 N N . PRO C 1 45 ? -25.827 1.226 -1.809 1.00 15.90 75 PRO C N 1
ATOM 2275 C CA . PRO C 1 45 ? -26.860 2.243 -1.533 1.00 13.80 75 PRO C CA 1
ATOM 2276 C C . PRO C 1 45 ? -26.368 3.592 -2.041 1.00 14.55 75 PRO C C 1
ATOM 2277 O O . PRO C 1 45 ? -25.199 3.847 -2.257 1.00 16.45 75 PRO C O 1
ATOM 2281 N N . GLU C 1 46 ? -27.355 4.468 -2.244 1.00 16.72 76 GLU C N 1
ATOM 2282 C CA . GLU C 1 46 ? -27.117 5.783 -2.849 1.00 21.44 76 GLU C CA 1
ATOM 2283 C C . GLU C 1 46 ? -25.893 6.521 -2.284 1.00 21.51 76 GLU C C 1
ATOM 2284 O O . GLU C 1 46 ? -25.107 7.096 -3.027 1.00 20.36 76 GLU C O 1
ATOM 2290 N N . ASN C 1 47 ? -25.681 6.631 -1.000 1.00 17.35 77 ASN C N 1
ATOM 2291 C CA . ASN C 1 47 ? -24.445 7.438 -0.808 1.00 25.28 77 ASN C CA 1
ATOM 2292 C C . ASN C 1 47 ? -23.134 6.657 -0.626 1.00 18.12 77 ASN C C 1
ATOM 2293 O O . ASN C 1 47 ? -22.160 7.115 0.015 1.00 20.93 77 ASN C O 1
ATOM 2298 N N . GLY C 1 48 ? -23.159 5.401 -1.033 1.00 13.00 78 GLY C N 1
ATOM 2299 C CA . GLY C 1 48 ? -22.099 4.420 -0.824 1.00 14.85 78 GLY C CA 1
ATOM 2300 C C . GLY C 1 48 ? -22.024 3.887 0.614 1.00 14.79 78 GLY C C 1
ATOM 2301 O O . GLY C 1 48 ? -22.956 4.097 1.440 1.00 13.85 78 GLY C O 1
ATOM 2302 N N . ILE C 1 49 ? -20.944 3.139 0.876 1.00 16.37 79 ILE C N 1
ATOM 2303 C CA . ILE C 1 49 ? -20.732 2.589 2.222 1.00 12.93 79 ILE C CA 1
ATOM 2304 C C . ILE C 1 49 ? -19.393 3.108 2.739 1.00 13.16 79 ILE C C 1
ATOM 2305 O O . ILE C 1 49 ? -18.538 3.514 1.921 1.00 15.12 79 ILE C O 1
ATOM 2310 N N . ARG C 1 50 ? -19.236 3.168 4.062 1.00 12.65 80 ARG C N 1
ATOM 2311 C CA . ARG C 1 50 ? -18.003 3.702 4.621 1.00 13.45 80 ARG C CA 1
ATOM 2312 C C . ARG C 1 50 ? -17.046 2.595 5.092 1.00 13.48 80 ARG C C 1
ATOM 2313 O O . ARG C 1 50 ? -15.847 2.865 5.216 1.00 16.53 80 ARG C O 1
ATOM 2321 N N . ASN C 1 51 ? -17.510 1.341 5.242 1.00 12.40 81 ASN C N 1
ATOM 2322 C CA . ASN C 1 51 ? -16.555 0.360 5.758 1.00 11.55 81 ASN C CA 1
ATOM 2323 C C . ASN C 1 51 ? -16.968 -1.043 5.324 1.00 12.37 81 ASN C C 1
ATOM 2324 O O . ASN C 1 51 ? -18.040 -1.265 4.750 1.00 15.36 81 ASN C O 1
ATOM 2329 N N . LEU C 1 52 ? -16.036 -1.992 5.530 1.00 13.74 82 LEU C N 1
ATOM 2330 C CA . LEU C 1 52 ? -16.263 -3.341 4.988 1.00 15.40 82 LEU C CA 1
ATOM 2331 C C . LEU C 1 52 ? -17.202 -4.183 5.849 1.00 15.47 82 LEU C C 1
ATOM 2332 O O . LEU C 1 52 ? -17.758 -5.168 5.339 1.00 15.32 82 LEU C O 1
ATOM 2337 N N . THR C 1 53 ? -17.424 -3.778 7.116 1.00 15.88 83 THR C N 1
ATOM 2338 C CA . THR C 1 53 ? -18.553 -4.308 7.874 1.00 15.88 83 THR C CA 1
ATOM 2339 C C . THR C 1 53 ? -19.889 -4.154 7.105 1.00 16.61 83 THR C C 1
ATOM 2340 O O . THR C 1 53 ? -20.693 -5.085 7.048 1.00 18.08 83 THR C O 1
ATOM 2344 N N . GLN C 1 54 ? -20.121 -2.955 6.540 1.00 14.78 84 GLN C N 1
ATOM 2345 C CA . GLN C 1 54 ? -21.325 -2.653 5.793 1.00 12.78 84 GLN C CA 1
ATOM 2346 C C . GLN C 1 54 ? -21.388 -3.527 4.528 1.00 14.95 84 GLN C C 1
ATOM 2347 O O . GLN C 1 54 ? -22.472 -4.027 4.209 1.00 14.98 84 GLN C O 1
ATOM 2353 N N . LEU C 1 55 ? -20.216 -3.799 3.935 1.00 12.02 85 LEU C N 1
ATOM 2354 C CA . LEU C 1 55 ? -20.148 -4.637 2.744 1.00 14.42 85 LEU C CA 1
ATOM 2355 C C . LEU C 1 55 ? -20.539 -6.067 3.173 1.00 17.83 85 LEU C C 1
ATOM 2356 O O . LEU C 1 55 ? -21.290 -6.707 2.473 1.00 16.53 85 LEU C O 1
ATOM 2361 N N . ASN C 1 56 ? -20.053 -6.524 4.345 1.00 17.27 86 ASN C N 1
ATOM 2362 C CA . ASN C 1 56 ? -20.370 -7.869 4.888 1.00 20.94 86 ASN C CA 1
ATOM 2363 C C . ASN C 1 56 ? -21.872 -8.001 5.161 1.00 19.48 86 ASN C C 1
ATOM 2364 O O . ASN C 1 56 ? -22.444 -9.056 4.876 1.00 20.81 86 ASN C O 1
ATOM 2369 N N . THR C 1 57 ? -22.512 -6.920 5.601 1.00 20.75 87 THR C N 1
ATOM 2370 C CA . THR C 1 57 ? -23.954 -6.880 5.844 1.00 25.42 87 THR C CA 1
ATOM 2371 C C . THR C 1 57 ? -24.719 -7.166 4.549 1.00 25.09 87 THR C C 1
ATOM 2372 O O . THR C 1 57 ? -25.565 -8.081 4.547 1.00 26.08 87 THR C O 1
ATOM 2376 N N . LEU C 1 58 ? -24.342 -6.482 3.455 1.00 23.37 88 LEU C N 1
ATOM 2377 C CA . LEU C 1 58 ? -24.886 -6.708 2.110 1.00 19.34 88 LEU C CA 1
ATOM 2378 C C . LEU C 1 58 ? -24.645 -8.163 1.669 1.00 20.31 88 LEU C C 1
ATOM 2379 O O . LEU C 1 58 ? -25.581 -8.868 1.295 1.00 23.39 88 LEU C O 1
ATOM 2384 N N . ALA C 1 59 ? -23.394 -8.637 1.754 1.00 16.81 89 ALA C N 1
ATOM 2385 C CA . ALA C 1 59 ? -23.047 -9.991 1.334 1.00 17.55 89 ALA C CA 1
ATOM 2386 C C . ALA C 1 59 ? -23.806 -11.064 2.126 1.00 19.49 89 ALA C C 1
ATOM 2387 O O . ALA C 1 59 ? -24.229 -12.063 1.540 1.00 18.05 89 ALA C O 1
ATOM 2389 N N . SER C 1 60 ? -23.941 -10.898 3.461 1.00 23.26 90 SER C N 1
ATOM 2390 C CA . SER C 1 60 ? -24.545 -11.918 4.323 1.00 27.23 90 SER C CA 1
ATOM 2391 C C . SER C 1 60 ? -25.989 -12.292 3.970 1.00 29.48 90 SER C C 1
ATOM 2392 O O . SER C 1 60 ? -26.446 -13.374 4.380 1.00 25.87 90 SER C O 1
ATOM 2395 N N . GLU C 1 61 ? -26.693 -11.431 3.227 1.00 31.53 91 GLU C N 1
ATOM 2396 C CA . GLU C 1 61 ? -28.063 -11.739 2.839 1.00 31.37 91 GLU C CA 1
ATOM 2397 C C . GLU C 1 61 ? -28.153 -12.712 1.644 1.00 37.43 91 GLU C C 1
ATOM 2398 O O . GLU C 1 61 ? -29.202 -13.324 1.435 1.00 34.64 91 GLU C O 1
ATOM 2400 N N . LEU C 1 62 ? -27.063 -12.924 0.890 1.00 25.90 92 LEU C N 1
ATOM 2401 C CA . LEU C 1 62 ? -27.111 -13.753 -0.306 1.00 23.04 92 LEU C CA 1
ATOM 2402 C C . LEU C 1 62 ? -26.769 -15.198 0.061 1.00 27.63 92 LEU C C 1
ATOM 2403 O O . LEU C 1 62 ? -26.284 -15.485 1.154 1.00 25.97 92 LEU C O 1
ATOM 2408 N N . GLY C 1 63 ? -27.144 -16.132 -0.808 1.00 29.03 93 GLY C N 1
ATOM 2409 C CA . GLY C 1 63 ? -26.808 -17.528 -0.563 1.00 24.23 93 GLY C CA 1
ATOM 2410 C C . GLY C 1 63 ? -26.871 -18.336 -1.846 1.00 28.03 93 GLY C C 1
ATOM 2411 O O . GLY C 1 63 ? -27.076 -17.811 -2.951 1.00 21.00 93 GLY C O 1
ATOM 2412 N N . VAL C 1 64 ? -26.675 -19.649 -1.718 1.00 23.54 94 VAL C N 1
ATOM 2413 C CA . VAL C 1 64 ? -26.740 -20.486 -2.901 1.00 26.98 94 VAL C CA 1
ATOM 2414 C C . VAL C 1 64 ? -28.168 -20.576 -3.469 1.00 22.35 94 VAL C C 1
ATOM 2415 O O . VAL C 1 64 ? -28.322 -20.944 -4.615 1.00 26.03 94 VAL C O 1
ATOM 2419 N N . ASP C 1 65 ? -29.184 -20.167 -2.694 1.00 24.49 95 ASP C N 1
ATOM 2420 C CA . ASP C 1 65 ? -30.575 -20.231 -3.123 1.00 24.28 95 ASP C CA 1
ATOM 2421 C C . ASP C 1 65 ? -31.061 -18.851 -3.565 1.00 27.28 95 ASP C C 1
ATOM 2422 O O . ASP C 1 65 ? -32.279 -18.602 -3.676 1.00 29.30 95 ASP C O 1
ATOM 2427 N N . THR C 1 66 ? -30.109 -17.929 -3.803 1.00 22.39 96 THR C N 1
ATOM 2428 C CA . THR C 1 66 ? -30.498 -16.619 -4.274 1.00 18.39 96 THR C CA 1
ATOM 2429 C C . THR C 1 66 ? -31.115 -16.746 -5.684 1.00 23.33 96 THR C C 1
ATOM 2430 O O . THR C 1 66 ? -30.717 -17.577 -6.507 1.00 22.31 96 THR C O 1
ATOM 2434 N N . GLU C 1 67 ? -32.074 -15.847 -5.969 1.00 19.39 97 GLU C N 1
ATOM 2435 C CA . GLU C 1 67 ? -32.600 -15.787 -7.339 1.00 20.85 97 GLU C CA 1
ATOM 2436 C C . GLU C 1 67 ? -31.722 -14.939 -8.253 1.00 20.49 97 GLU C C 1
ATOM 2437 O O . GLU C 1 67 ? -31.611 -13.721 -8.003 1.00 19.27 97 GLU C O 1
ATOM 2443 N N . GLU C 1 68 ? -31.256 -15.552 -9.362 1.00 25.11 98 GLU C N 1
ATOM 2444 C CA . GLU C 1 68 ? -30.329 -14.906 -10.302 1.00 26.26 98 GLU C CA 1
ATOM 2445 C C . GLU C 1 68 ? -30.887 -13.624 -10.899 1.00 23.99 98 GLU C C 1
ATOM 2446 O O . GLU C 1 68 ? -30.181 -12.591 -10.995 1.00 21.40 98 GLU C O 1
ATOM 2452 N N . SER C 1 69 ? -32.182 -13.649 -11.278 1.00 20.22 99 SER C N 1
ATOM 2453 C CA . SER C 1 69 ? -32.713 -12.482 -11.985 1.00 23.37 99 SER C CA 1
ATOM 2454 C C . SER C 1 69 ? -33.034 -11.300 -11.044 1.00 23.72 99 SER C C 1
ATOM 2455 O O . SER C 1 69 ? -33.506 -10.229 -11.532 1.00 20.74 99 SER C O 1
ATOM 2458 N N . ALA C 1 70 ? -32.893 -11.468 -9.725 1.00 17.57 100 ALA C N 1
ATOM 2459 C CA . ALA C 1 70 ? -33.131 -10.426 -8.725 1.00 28.16 100 ALA C CA 1
ATOM 2460 C C . ALA C 1 70 ? -31.818 -9.733 -8.343 1.00 24.36 100 ALA C C 1
ATOM 2461 O O . ALA C 1 70 ? -31.824 -8.847 -7.479 1.00 25.83 100 ALA C O 1
ATOM 2463 N N . HIS C 1 71 ? -30.698 -10.184 -8.967 1.00 22.38 101 HIS C N 1
ATOM 2464 C CA . HIS C 1 71 ? -29.381 -9.734 -8.560 1.00 23.76 101 HIS C CA 1
ATOM 2465 C C . HIS C 1 71 ? -28.538 -9.583 -9.799 1.00 23.24 101 HIS C C 1
ATOM 2466 O O . HIS C 1 71 ? -29.052 -9.563 -10.900 1.00 28.50 101 HIS C O 1
ATOM 2473 N N . HIS C 1 72 ? -27.217 -9.410 -9.610 1.00 22.87 102 HIS C N 1
ATOM 2474 C CA . HIS C 1 72 ? -26.342 -9.298 -10.765 1.00 16.87 102 HIS C CA 1
ATOM 2475 C C . HIS C 1 72 ? -25.247 -10.357 -10.666 1.00 16.11 102 HIS C C 1
ATOM 2476 O O . HIS C 1 72 ? -24.147 -10.095 -10.123 1.00 16.22 102 HIS C O 1
ATOM 2483 N N . GLU C 1 73 ? -25.601 -11.584 -11.054 1.00 17.06 103 GLU C N 1
ATOM 2484 C CA . GLU C 1 73 ? -24.708 -12.703 -10.803 1.00 15.81 103 GLU C CA 1
ATOM 2485 C C . GLU C 1 73 ? -23.613 -12.771 -11.853 1.00 15.99 103 GLU C C 1
ATOM 2486 O O . GLU C 1 73 ? -23.887 -12.515 -13.051 1.00 16.81 103 GLU C O 1
ATOM 2492 N N . VAL C 1 74 ? -22.407 -13.125 -11.366 1.00 16.79 104 VAL C N 1
ATOM 2493 C CA . VAL C 1 74 ? -21.209 -13.350 -12.144 1.00 14.74 104 VAL C CA 1
ATOM 2494 C C . VAL C 1 74 ? -21.205 -14.785 -12.642 1.00 15.24 104 VAL C C 1
ATOM 2495 O O . VAL C 1 74 ? -21.287 -15.694 -11.831 1.00 18.79 104 VAL C O 1
ATOM 2499 N N . GLU C 1 75 ? -21.073 -14.961 -13.964 1.00 17.60 105 GLU C N 1
ATOM 2500 C CA . GLU C 1 75 ? -21.106 -16.336 -14.480 1.00 17.68 105 GLU C CA 1
ATOM 2501 C C . GLU C 1 75 ? -19.708 -16.932 -14.322 1.00 21.66 105 GLU C C 1
ATOM 2502 O O . GLU C 1 75 ? -18.707 -16.317 -14.726 1.00 20.02 105 GLU C O 1
ATOM 2508 N N . LEU C 1 76 ? -19.678 -18.091 -13.670 1.00 17.78 106 LEU C N 1
ATOM 2509 C CA . LEU C 1 76 ? -18.383 -18.658 -13.370 1.00 22.32 106 LEU C CA 1
ATOM 2510 C C . LEU C 1 76 ? -18.441 -20.172 -13.360 1.00 22.95 106 LEU C C 1
ATOM 2511 O O . LEU C 1 76 ? -19.527 -20.784 -13.234 1.00 27.73 106 LEU C O 1
ATOM 2516 N N . GLU C 1 77 ? -17.223 -20.714 -13.386 1.00 22.66 107 GLU C N 1
ATOM 2517 C CA . GLU C 1 77 ? -17.036 -22.151 -13.284 1.00 25.16 107 GLU C CA 1
ATOM 2518 C C . GLU C 1 77 ? -16.159 -22.419 -12.068 1.00 23.85 107 GLU C C 1
ATOM 2519 O O . GLU C 1 77 ? -15.150 -21.748 -11.890 1.00 23.97 107 GLU C O 1
ATOM 2525 N N . SER C 1 78 ? -16.588 -23.413 -11.280 1.00 26.93 108 SER C N 1
ATOM 2526 C CA . SER C 1 78 ? -15.750 -23.775 -10.140 1.00 26.71 108 SER C CA 1
ATOM 2527 C C . SER C 1 78 ? -14.959 -25.043 -10.416 1.00 27.54 108 SER C C 1
ATOM 2528 O O . SER C 1 78 ? -15.372 -25.921 -11.165 1.00 24.34 108 SER C O 1
ATOM 2531 N N . ASP C 1 79 ? -13.783 -25.097 -9.798 1.00 24.23 109 ASP C N 1
ATOM 2532 C CA . ASP C 1 79 ? -12.765 -26.114 -10.001 1.00 27.09 109 ASP C CA 1
ATOM 2533 C C . ASP C 1 79 ? -12.182 -26.412 -8.623 1.00 32.51 109 ASP C C 1
ATOM 2534 O O . ASP C 1 79 ? -11.736 -25.496 -7.948 1.00 33.57 109 ASP C O 1
ATOM 2539 N N . LEU C 1 80 ? -12.189 -27.678 -8.207 1.00 30.53 110 LEU C N 1
ATOM 2540 C CA . LEU C 1 80 ? -11.610 -28.108 -6.932 1.00 31.37 110 LEU C CA 1
ATOM 2541 C C . LEU C 1 80 ? -10.185 -28.627 -7.158 1.00 30.35 110 LEU C C 1
ATOM 2542 O O . LEU C 1 80 ? -9.915 -29.256 -8.199 1.00 37.85 110 LEU C O 1
ATOM 2547 N N . SER C 1 81 ? -9.281 -28.377 -6.190 1.00 39.03 111 SER C N 1
ATOM 2548 C CA . SER C 1 81 ? -7.893 -28.867 -6.216 1.00 35.92 111 SER C CA 1
ATOM 2549 C C . SER C 1 81 ? -7.309 -28.927 -4.794 1.00 42.29 111 SER C C 1
ATOM 2550 O O . SER C 1 81 ? -8.016 -28.669 -3.808 1.00 30.72 111 SER C O 1
ATOM 2553 N N . SER C 1 82 ? -6.018 -29.309 -4.681 1.00 46.20 112 SER C N 1
ATOM 2554 C CA . SER C 1 82 ? -5.321 -29.536 -3.415 1.00 44.49 112 SER C CA 1
ATOM 2555 C C . SER C 1 82 ? -6.122 -30.484 -2.514 1.00 36.13 112 SER C C 1
ATOM 2556 O O . SER C 1 82 ? -6.553 -30.096 -1.413 1.00 35.03 112 SER C O 1
ATOM 2559 N N . GLN C 1 83 ? -6.338 -31.706 -3.040 1.00 45.64 113 GLN C N 1
ATOM 2560 C CA . GLN C 1 83 ? -7.146 -32.745 -2.402 1.00 42.23 113 GLN C CA 1
ATOM 2561 C C . GLN C 1 83 ? -8.487 -32.147 -1.956 1.00 40.78 113 GLN C C 1
ATOM 2562 O O . GLN C 1 83 ? -8.976 -32.403 -0.846 1.00 36.58 113 GLN C O 1
ATOM 2564 N N . SER C 1 84 ? -9.013 -31.277 -2.821 1.00 32.18 114 SER C N 1
ATOM 2565 C CA . SER C 1 84 ? -10.337 -30.697 -2.737 1.00 32.87 114 SER C CA 1
ATOM 2566 C C . SER C 1 84 ? -10.480 -29.681 -1.587 1.00 29.66 114 SER C C 1
ATOM 2567 O O . SER C 1 84 ? -11.626 -29.375 -1.280 1.00 27.13 114 SER C O 1
ATOM 2570 N N . ALA C 1 85 ? -9.385 -29.128 -0.983 1.00 25.73 115 ALA C N 1
ATOM 2571 C CA . ALA C 1 85 ? -9.555 -28.063 0.028 1.00 24.14 115 ALA C CA 1
ATOM 2572 C C . ALA C 1 85 ? -9.535 -26.667 -0.593 1.00 19.05 115 ALA C C 1
ATOM 2573 O O . ALA C 1 85 ? -9.965 -25.707 0.046 1.00 18.99 115 ALA C O 1
ATOM 2575 N N . GLU C 1 86 ? -9.028 -26.600 -1.829 1.00 18.87 116 GLU C N 1
ATOM 2576 C CA . GLU C 1 86 ? -8.953 -25.303 -2.527 1.00 18.72 116 GLU C CA 1
ATOM 2577 C C . GLU C 1 86 ? -9.968 -25.226 -3.652 1.00 17.49 116 GLU C C 1
ATOM 2578 O O . GLU C 1 86 ? -10.145 -26.199 -4.382 1.00 19.57 116 GLU C O 1
ATOM 2584 N N . VAL C 1 87 ? -10.658 -24.075 -3.782 1.00 13.55 117 VAL C N 1
ATOM 2585 C CA . VAL C 1 87 ? -11.675 -23.920 -4.798 1.00 18.44 117 VAL C CA 1
ATOM 2586 C C . VAL C 1 87 ? -11.242 -22.719 -5.620 1.00 20.38 117 VAL C C 1
ATOM 2587 O O . VAL C 1 87 ? -10.977 -21.659 -5.068 1.00 19.75 117 VAL C O 1
ATOM 2591 N N . THR C 1 88 ? -11.153 -22.888 -6.935 1.00 16.88 118 THR C N 1
ATOM 2592 C CA . THR C 1 88 ? -10.926 -21.742 -7.812 1.00 20.02 118 THR C CA 1
ATOM 2593 C C . THR C 1 88 ? -12.204 -21.427 -8.580 1.00 21.70 118 THR C C 1
ATOM 2594 O O . THR C 1 88 ? -12.836 -22.312 -9.179 1.00 22.09 118 THR C O 1
ATOM 2598 N N . LEU C 1 89 ? -12.615 -20.149 -8.508 1.00 15.37 119 LEU C N 1
ATOM 2599 C CA . LEU C 1 89 ? -13.801 -19.732 -9.211 1.00 17.71 119 LEU C CA 1
ATOM 2600 C C . LEU C 1 89 ? -13.328 -18.907 -10.385 1.00 18.64 119 LEU C C 1
ATOM 2601 O O . LEU C 1 89 ? -12.858 -17.799 -10.188 1.00 16.17 119 LEU C O 1
ATOM 2606 N N . HIS C 1 90 ? -13.577 -19.385 -11.595 1.00 18.03 120 HIS C N 1
ATOM 2607 C CA . HIS C 1 90 ? -13.023 -18.726 -12.757 1.00 19.43 120 HIS C CA 1
ATOM 2608 C C . HIS C 1 90 ? -14.158 -18.023 -13.490 1.00 20.40 120 HIS C C 1
ATOM 2609 O O . HIS C 1 90 ? -15.124 -18.668 -13.909 1.00 22.43 120 HIS C O 1
ATOM 2616 N N . SER C 1 91 ? -13.963 -16.706 -13.644 1.00 24.19 121 SER C N 1
ATOM 2617 C CA . SER C 1 91 ? -14.910 -15.919 -14.419 1.00 26.15 121 SER C CA 1
ATOM 2618 C C . SER C 1 91 ? -14.503 -16.046 -15.874 1.00 21.80 121 SER C C 1
ATOM 2619 O O . SER C 1 91 ? -13.342 -16.025 -16.262 1.00 20.22 121 SER C O 1
ATOM 2622 N N . ASP C 1 92 ? -15.527 -16.147 -16.723 1.00 33.76 122 ASP C N 1
ATOM 2623 C CA . ASP C 1 92 ? -15.288 -16.343 -18.138 1.00 35.51 122 ASP C CA 1
ATOM 2624 C C . ASP C 1 92 ? -14.719 -15.047 -18.745 1.00 29.81 122 ASP C C 1
ATOM 2625 O O . ASP C 1 92 ? -13.984 -15.068 -19.732 1.00 29.67 122 ASP C O 1
ATOM 2630 N N . GLU C 1 93 ? -15.083 -13.892 -18.167 1.00 25.70 123 GLU C N 1
ATOM 2631 C CA . GLU C 1 93 ? -14.589 -12.617 -18.663 1.00 19.41 123 GLU C CA 1
ATOM 2632 C C . GLU C 1 93 ? -13.977 -11.873 -17.464 1.00 18.77 123 GLU C C 1
ATOM 2633 O O . GLU C 1 93 ? -14.339 -12.123 -16.324 1.00 15.79 123 GLU C O 1
ATOM 2639 N N . PRO C 1 94 ? -13.064 -10.892 -17.649 1.00 21.54 124 PRO C N 1
ATOM 2640 C CA . PRO C 1 94 ? -12.572 -10.132 -16.507 1.00 19.86 124 PRO C CA 1
ATOM 2641 C C . PRO C 1 94 ? -13.693 -9.490 -15.713 1.00 21.93 124 PRO C C 1
ATOM 2642 O O . PRO C 1 94 ? -14.699 -9.038 -16.265 1.00 23.24 124 PRO C O 1
ATOM 2646 N N . LEU C 1 95 ? -13.512 -9.457 -14.394 1.00 16.55 125 LEU C N 1
ATOM 2647 C CA . LEU C 1 95 ? -14.478 -8.814 -13.514 1.00 15.01 125 LEU C CA 1
ATOM 2648 C C . LEU C 1 95 ? -14.378 -7.300 -13.613 1.00 17.58 125 LEU C C 1
ATOM 2649 O O . LEU C 1 95 ? -13.293 -6.732 -13.445 1.00 18.22 125 LEU C O 1
ATOM 2654 N N . PRO C 1 96 ? -15.509 -6.589 -13.887 1.00 16.80 126 PRO C N 1
ATOM 2655 C CA . PRO C 1 96 ? -15.484 -5.109 -13.884 1.00 17.22 126 PRO C CA 1
ATOM 2656 C C . PRO C 1 96 ? -15.221 -4.606 -12.473 1.00 13.63 126 PRO C C 1
ATOM 2657 O O . PRO C 1 96 ? -15.339 -5.372 -11.509 1.00 15.17 126 PRO C O 1
ATOM 2661 N N . ALA C 1 97 ? -14.839 -3.337 -12.321 1.00 12.87 127 ALA C N 1
ATOM 2662 C CA . ALA C 1 97 ? -14.823 -2.705 -10.984 1.00 11.58 127 ALA C CA 1
ATOM 2663 C C . ALA C 1 97 ? -16.130 -2.954 -10.234 1.00 13.78 127 ALA C C 1
ATOM 2664 O O . ALA C 1 97 ? -17.207 -2.978 -10.854 1.00 15.60 127 ALA C O 1
ATOM 2666 N N . GLY C 1 98 ? -16.072 -3.146 -8.904 1.00 14.37 128 GLY C N 1
ATOM 2667 C CA . GLY C 1 98 ? -17.308 -3.119 -8.131 1.00 17.66 128 GLY C CA 1
ATOM 2668 C C . GLY C 1 98 ? -17.113 -3.827 -6.807 1.00 17.61 128 GLY C C 1
ATOM 2669 O O . GLY C 1 98 ? -16.051 -4.425 -6.566 1.00 16.88 128 GLY C O 1
ATOM 2670 N N . ALA C 1 99 ? -18.146 -3.734 -5.950 1.00 17.70 129 ALA C N 1
ATOM 2671 C CA . ALA C 1 99 ? -18.144 -4.586 -4.758 1.00 18.78 129 ALA C CA 1
ATOM 2672 C C . ALA C 1 99 ? -18.705 -5.977 -5.108 1.00 17.24 129 ALA C C 1
ATOM 2673 O O . ALA C 1 99 ? -19.688 -6.085 -5.852 1.00 17.57 129 ALA C O 1
ATOM 2675 N N . TYR C 1 100 ? -18.047 -7.026 -4.591 1.00 16.82 130 TYR C N 1
ATOM 2676 C CA . TYR C 1 100 ? -18.427 -8.418 -4.898 1.00 14.64 130 TYR C CA 1
ATOM 2677 C C . TYR C 1 100 ? -18.687 -9.245 -3.653 1.00 13.62 130 TYR C C 1
ATOM 2678 O O . TYR C 1 100 ? -18.036 -9.070 -2.657 1.00 14.54 130 TYR C O 1
ATOM 2687 N N . ALA C 1 101 ? -19.572 -10.247 -3.789 1.00 13.53 131 ALA C N 1
ATOM 2688 C CA . ALA C 1 101 ? -19.707 -11.250 -2.738 1.00 13.15 131 ALA C CA 1
ATOM 2689 C C . ALA C 1 101 ? -19.588 -12.621 -3.426 1.00 13.97 131 ALA C C 1
ATOM 2690 O O . ALA C 1 101 ? -20.170 -12.840 -4.479 1.00 15.66 131 ALA C O 1
ATOM 2692 N N . VAL C 1 102 ? -18.850 -13.538 -2.797 1.00 16.93 132 VAL C N 1
ATOM 2693 C CA . VAL C 1 102 ? -18.874 -14.953 -3.140 1.00 16.71 132 VAL C CA 1
ATOM 2694 C C . VAL C 1 102 ? -19.698 -15.609 -2.050 1.00 16.18 132 VAL C C 1
ATOM 2695 O O . VAL C 1 102 ? -19.478 -15.334 -0.875 1.00 15.30 132 VAL C O 1
ATOM 2699 N N . VAL C 1 103 ? -20.635 -16.484 -2.407 1.00 16.52 133 VAL C N 1
ATOM 2700 C CA . VAL C 1 103 ? -21.380 -17.241 -1.388 1.00 17.16 133 VAL C CA 1
ATOM 2701 C C . VAL C 1 103 ? -21.252 -18.730 -1.639 1.00 14.71 133 VAL C C 1
ATOM 2702 O O . VAL C 1 103 ? -20.948 -19.142 -2.786 1.00 17.09 133 VAL C O 1
ATOM 2706 N N . TRP C 1 104 ? -21.406 -19.505 -0.574 1.00 14.45 134 TRP C N 1
ATOM 2707 C CA . TRP C 1 104 ? -21.311 -20.960 -0.790 1.00 15.85 134 TRP C CA 1
ATOM 2708 C C . TRP C 1 104 ? -22.175 -21.734 0.174 1.00 15.11 134 TRP C C 1
ATOM 2709 O O . TRP C 1 104 ? -22.539 -21.283 1.264 1.00 12.95 134 TRP C O 1
ATOM 2720 N N . ARG C 1 105 ? -22.376 -23.011 -0.227 1.00 20.08 135 ARG C N 1
ATOM 2721 C CA . ARG C 1 105 ? -22.795 -24.087 0.659 1.00 20.76 135 ARG C CA 1
ATOM 2722 C C . ARG C 1 105 ? -21.796 -25.206 0.411 1.00 15.93 135 ARG C C 1
ATOM 2723 O O . ARG C 1 105 ? -21.605 -25.616 -0.729 1.00 20.58 135 ARG C O 1
ATOM 2731 N N . VAL C 1 106 ? -21.111 -25.646 1.479 1.00 19.68 136 VAL C N 1
ATOM 2732 C CA . VAL C 1 106 ? -20.071 -26.654 1.298 1.00 17.94 136 VAL C CA 1
ATOM 2733 C C . VAL C 1 106 ? -20.434 -27.840 2.181 1.00 17.01 136 VAL C C 1
ATOM 2734 O O . VAL C 1 106 ? -20.754 -27.672 3.366 1.00 16.02 136 VAL C O 1
ATOM 2738 N N . LEU C 1 107 ? -20.361 -29.001 1.546 1.00 17.27 137 LEU C N 1
ATOM 2739 C CA . LEU C 1 107 ? -20.301 -30.255 2.307 1.00 14.82 137 LEU C CA 1
ATOM 2740 C C . LEU C 1 107 ? -18.836 -30.633 2.418 1.00 13.82 137 LEU C C 1
ATOM 2741 O O . LEU C 1 107 ? -18.160 -30.768 1.376 1.00 19.60 137 LEU C O 1
ATOM 2746 N N . SER C 1 108 ? -18.404 -30.838 3.677 1.00 13.14 138 SER C N 1
ATOM 2747 C CA . SER C 1 108 ? -16.998 -31.222 3.889 1.00 12.91 138 SER C CA 1
ATOM 2748 C C . SER C 1 108 ? -16.897 -32.727 4.034 1.00 14.42 138 SER C C 1
ATOM 2749 O O . SER C 1 108 ? -17.906 -33.422 4.134 1.00 17.44 138 SER C O 1
ATOM 2752 N N . VAL C 1 109 ? -15.653 -33.205 3.943 1.00 12.44 139 VAL C N 1
ATOM 2753 C CA . VAL C 1 109 ? -15.482 -34.671 3.999 1.00 15.65 139 VAL C CA 1
ATOM 2754 C C . VAL C 1 109 ? -15.919 -35.250 5.333 1.00 15.32 139 VAL C C 1
ATOM 2755 O O . VAL C 1 109 ? -16.076 -36.495 5.390 1.00 19.83 139 VAL C O 1
ATOM 2759 N N . ASP C 1 110 ? -15.983 -34.398 6.384 1.00 14.06 140 ASP C N 1
ATOM 2760 C CA . ASP C 1 110 ? -16.515 -34.840 7.674 1.00 21.12 140 ASP C CA 1
ATOM 2761 C C . ASP C 1 110 ? -18.050 -35.039 7.684 1.00 20.49 140 ASP C C 1
ATOM 2762 O O . ASP C 1 110 ? -18.596 -35.452 8.695 1.00 22.86 140 ASP C O 1
ATOM 2767 N N . GLY C 1 111 ? -18.733 -34.722 6.567 1.00 20.82 141 GLY C N 1
ATOM 2768 C CA . GLY C 1 111 ? -20.168 -35.005 6.405 1.00 22.08 141 GLY C CA 1
ATOM 2769 C C . GLY C 1 111 ? -21.066 -33.867 6.909 1.00 19.93 141 GLY C C 1
ATOM 2770 O O . GLY C 1 111 ? -22.321 -33.959 6.830 1.00 21.40 141 GLY C O 1
ATOM 2771 N N . HIS C 1 112 ? -20.439 -32.736 7.334 1.00 21.57 142 HIS C N 1
ATOM 2772 C CA . HIS C 1 112 ? -21.197 -31.594 7.811 1.00 19.16 142 HIS C CA 1
ATOM 2773 C C . HIS C 1 112 ? -21.252 -30.498 6.733 1.00 18.33 142 HIS C C 1
ATOM 2774 O O . HIS C 1 112 ? -20.318 -30.348 5.952 1.00 20.27 142 HIS C O 1
ATOM 2781 N N . THR C 1 113 ? -22.390 -29.796 6.674 1.00 18.91 143 THR C N 1
ATOM 2782 C CA . THR C 1 113 ? -22.643 -28.771 5.657 1.00 17.32 143 THR C CA 1
ATOM 2783 C C . THR C 1 113 ? -22.567 -27.403 6.314 1.00 17.75 143 THR C C 1
ATOM 2784 O O . THR C 1 113 ? -23.156 -27.155 7.393 1.00 23.27 143 THR C O 1
ATOM 2788 N N . THR C 1 114 ? -21.830 -26.488 5.654 1.00 18.39 144 THR C N 1
ATOM 2789 C CA . THR C 1 114 ? -21.693 -25.133 6.180 1.00 15.56 144 THR C CA 1
ATOM 2790 C C . THR C 1 114 ? -22.039 -24.144 5.041 1.00 17.69 144 THR C C 1
ATOM 2791 O O . THR C 1 114 ? -21.864 -24.466 3.869 1.00 18.37 144 THR C O 1
ATOM 2795 N N . THR C 1 115 ? -22.381 -22.911 5.427 1.00 19.65 145 THR C N 1
ATOM 2796 C CA . THR C 1 115 ? -22.654 -21.886 4.418 1.00 18.68 145 THR C CA 1
ATOM 2797 C C . THR C 1 115 ? -21.865 -20.682 4.858 1.00 17.39 145 THR C C 1
ATOM 2798 O O . THR C 1 115 ? -21.699 -20.459 6.064 1.00 19.22 145 THR C O 1
ATOM 2802 N N . GLY C 1 116 ? -21.513 -19.876 3.887 1.00 17.99 146 GLY C N 1
ATOM 2803 C CA . GLY C 1 116 ? -20.779 -18.673 4.254 1.00 19.18 146 GLY C CA 1
ATOM 2804 C C . GLY C 1 116 ? -20.617 -17.766 3.041 1.00 21.60 146 GLY C C 1
ATOM 2805 O O . GLY C 1 116 ? -21.192 -17.989 1.990 1.00 20.52 146 GLY C O 1
ATOM 2806 N N . PHE C 1 117 ? -19.826 -16.700 3.268 1.00 18.43 147 PHE C N 1
ATOM 2807 C CA . PHE C 1 117 ? -19.623 -15.744 2.172 1.00 13.91 147 PHE C CA 1
ATOM 2808 C C . PHE C 1 117 ? -18.255 -15.077 2.368 1.00 17.12 147 PHE C C 1
ATOM 2809 O O . PHE C 1 117 ? -17.586 -15.198 3.443 1.00 16.27 147 PHE C O 1
ATOM 2817 N N . HIS C 1 118 ? -17.830 -14.424 1.273 1.00 13.35 148 HIS C N 1
ATOM 2818 C CA . HIS C 1 118 ? -16.587 -13.645 1.288 1.00 14.29 148 HIS C CA 1
ATOM 2819 C C . HIS C 1 118 ? -16.849 -12.419 0.453 1.00 14.23 148 HIS C C 1
ATOM 2820 O O . HIS C 1 118 ? -17.164 -12.586 -0.742 1.00 18.83 148 HIS C O 1
ATOM 2827 N N . ALA C 1 119 ? -16.464 -11.235 0.935 1.00 13.04 149 ALA C N 1
ATOM 2828 C CA . ALA C 1 119 ? -16.775 -10.054 0.128 1.00 12.36 149 ALA C CA 1
ATOM 2829 C C . ALA C 1 119 ? -15.519 -9.212 -0.048 1.00 12.97 149 ALA C C 1
ATOM 2830 O O . ALA C 1 119 ? -14.663 -9.213 0.853 1.00 19.53 149 ALA C O 1
ATOM 2832 N N . PHE C 1 120 ? -15.415 -8.523 -1.177 1.00 14.90 150 PHE C N 1
ATOM 2833 C CA . PHE C 1 120 ? -14.263 -7.641 -1.426 1.00 15.81 150 PHE C CA 1
ATOM 2834 C C . PHE C 1 120 ? -14.669 -6.516 -2.383 1.00 17.72 150 PHE C C 1
ATOM 2835 O O . PHE C 1 120 ? -15.785 -6.546 -2.888 1.00 13.87 150 PHE C O 1
ATOM 2843 N N . VAL C 1 121 ? -13.790 -5.500 -2.550 1.00 15.77 151 VAL C N 1
ATOM 2844 C CA . VAL C 1 121 ? -14.084 -4.387 -3.437 1.00 15.64 151 VAL C CA 1
ATOM 2845 C C . VAL C 1 121 ? -13.001 -4.309 -4.475 1.00 17.33 151 VAL C C 1
ATOM 2846 O O . VAL C 1 121 ? -11.832 -4.181 -4.126 1.00 17.20 151 VAL C O 1
ATOM 2850 N N . HIS C 1 122 ? -13.395 -4.425 -5.752 1.00 16.64 152 HIS C N 1
ATOM 2851 C CA . HIS C 1 122 ? -12.485 -4.415 -6.875 1.00 15.62 152 HIS C CA 1
ATOM 2852 C C . HIS C 1 122 ? -12.518 -2.960 -7.354 1.00 16.00 152 HIS C C 1
ATOM 2853 O O . HIS C 1 122 ? -13.399 -2.583 -8.106 1.00 19.09 152 HIS C O 1
ATOM 2860 N N . ALA C 1 123 ? -11.547 -2.129 -6.870 1.00 14.00 153 ALA C N 1
ATOM 2861 C CA . ALA C 1 123 ? -11.459 -0.735 -7.275 1.00 15.44 153 ALA C CA 1
ATOM 2862 C C . ALA C 1 123 ? -10.307 -0.681 -8.270 1.00 17.09 153 ALA C C 1
ATOM 2863 O O . ALA C 1 123 ? -9.361 0.078 -8.153 1.00 22.01 153 ALA C O 1
ATOM 2865 N N . GLY C 1 124 ? -10.325 -1.565 -9.256 1.00 16.96 154 GLY C N 1
ATOM 2866 C CA . GLY C 1 124 ? -9.600 -1.359 -10.488 1.00 16.43 154 GLY C CA 1
ATOM 2867 C C . GLY C 1 124 ? -10.473 -1.923 -11.628 1.00 14.25 154 GLY C C 1
ATOM 2868 O O . GLY C 1 124 ? -11.507 -2.528 -11.373 1.00 18.68 154 GLY C O 1
ATOM 2869 N N . GLY C 1 125 ? -9.864 -1.888 -12.798 1.00 16.78 155 GLY C N 1
ATOM 2870 C CA . GLY C 1 125 ? -10.563 -2.226 -14.044 1.00 16.44 155 GLY C CA 1
ATOM 2871 C C . GLY C 1 125 ? -10.177 -3.614 -14.527 1.00 18.66 155 GLY C C 1
ATOM 2872 O O . GLY C 1 125 ? -9.609 -4.462 -13.814 1.00 20.25 155 GLY C O 1
ATOM 2873 N N . THR C 1 126 ? -10.477 -3.837 -15.808 1.00 14.78 156 THR C N 1
ATOM 2874 C CA . THR C 1 126 ? -10.363 -5.121 -16.441 1.00 15.00 156 THR C CA 1
ATOM 2875 C C . THR C 1 126 ? -9.020 -5.283 -17.175 1.00 15.35 156 THR C C 1
ATOM 2876 O O . THR C 1 126 ? -8.723 -6.392 -17.652 1.00 15.49 156 THR C O 1
ATOM 2880 N N . ALA C 1 127 ? -8.268 -4.194 -17.324 1.00 19.90 157 ALA C N 1
ATOM 2881 C CA . ALA C 1 127 ? -6.890 -4.182 -17.812 1.00 27.04 157 ALA C CA 1
ATOM 2882 C C . ALA C 1 127 ? -6.270 -2.871 -17.320 1.00 29.06 157 ALA C C 1
ATOM 2883 O O . ALA C 1 127 ? -5.143 -2.942 -16.722 1.00 24.96 157 ALA C O 1
ATOM 2885 N N . ALA D 1 2 ? -12.706 29.213 7.686 1.00 27.42 32 ALA D N 1
ATOM 2886 C CA . ALA D 1 2 ? -13.424 28.357 6.741 1.00 33.78 32 ALA D CA 1
ATOM 2887 C C . ALA D 1 2 ? -13.169 26.878 7.025 1.00 32.65 32 ALA D C 1
ATOM 2888 O O . ALA D 1 2 ? -12.092 26.492 7.505 1.00 39.23 32 ALA D O 1
ATOM 2890 N N . HIS D 1 3 ? -14.119 26.042 6.591 1.00 29.31 33 HIS D N 1
ATOM 2891 C CA . HIS D 1 3 ? -13.924 24.611 6.684 1.00 26.47 33 HIS D CA 1
ATOM 2892 C C . HIS D 1 3 ? -14.707 23.966 5.551 1.00 23.05 33 HIS D C 1
ATOM 2893 O O . HIS D 1 3 ? -15.624 24.574 4.980 1.00 22.63 33 HIS D O 1
ATOM 2900 N N . LEU D 1 4 ? -14.300 22.733 5.224 1.00 26.28 34 LEU D N 1
ATOM 2901 C CA . LEU D 1 4 ? -15.082 21.994 4.251 1.00 23.78 34 LEU D CA 1
ATOM 2902 C C . LEU D 1 4 ? -16.397 21.535 4.895 1.00 27.29 34 LEU D C 1
ATOM 2903 O O . LEU D 1 4 ? -16.385 20.810 5.916 1.00 29.79 34 LEU D O 1
ATOM 2908 N N . ARG D 1 5 ? -17.522 21.966 4.307 1.00 26.06 35 ARG D N 1
ATOM 2909 C CA . ARG D 1 5 ? -18.834 21.664 4.864 1.00 28.87 35 ARG D CA 1
ATOM 2910 C C . ARG D 1 5 ? -19.366 20.355 4.257 1.00 26.85 35 ARG D C 1
ATOM 2911 O O . ARG D 1 5 ? -19.995 19.560 4.957 1.00 29.43 35 ARG D O 1
ATOM 2913 N N . ALA D 1 6 ? -19.185 20.195 2.945 1.00 22.68 36 ALA D N 1
ATOM 2914 C CA . ALA D 1 6 ? -19.675 18.989 2.273 1.00 22.36 36 ALA D CA 1
ATOM 2915 C C . ALA D 1 6 ? -18.797 18.708 1.049 1.00 22.14 36 ALA D C 1
ATOM 2916 O O . ALA D 1 6 ? -18.120 19.577 0.538 1.00 24.41 36 ALA D O 1
ATOM 2918 N N . ALA D 1 7 ? -18.742 17.451 0.617 1.00 22.31 37 ALA D N 1
ATOM 2919 C CA . ALA D 1 7 ? -18.220 17.127 -0.697 1.00 18.30 37 ALA D CA 1
ATOM 2920 C C . ALA D 1 7 ? -19.031 15.990 -1.320 1.00 16.71 37 ALA D C 1
ATOM 2921 O O . ALA D 1 7 ? -19.613 15.176 -0.600 1.00 21.77 37 ALA D O 1
ATOM 2923 N N . ASP D 1 8 ? -19.013 15.942 -2.640 1.00 17.19 38 ASP D N 1
ATOM 2924 C CA . ASP D 1 8 ? -19.681 14.833 -3.301 1.00 17.98 38 ASP D CA 1
ATOM 2925 C C . ASP D 1 8 ? -18.747 14.400 -4.421 1.00 19.71 38 ASP D C 1
ATOM 2926 O O . ASP D 1 8 ? -18.472 15.211 -5.319 1.00 20.91 38 ASP D O 1
ATOM 2931 N N . PRO D 1 9 ? -18.275 13.135 -4.506 1.00 19.29 39 PRO D N 1
ATOM 2932 C CA . PRO D 1 9 ? -18.640 12.033 -3.598 1.00 25.01 39 PRO D CA 1
ATOM 2933 C C . PRO D 1 9 ? -18.208 12.320 -2.171 1.00 24.64 39 PRO D C 1
ATOM 2934 O O . PRO D 1 9 ? -17.206 13.014 -1.925 1.00 29.54 39 PRO D O 1
ATOM 2938 N N . PRO D 1 10 ? -18.931 11.768 -1.181 1.00 21.74 40 PRO D N 1
ATOM 2939 C CA . PRO D 1 10 ? -18.497 11.863 0.218 1.00 21.37 40 PRO D CA 1
ATOM 2940 C C . PRO D 1 10 ? -17.372 10.844 0.449 1.00 21.57 40 PRO D C 1
ATOM 2941 O O . PRO D 1 10 ? -16.962 10.177 -0.470 1.00 20.43 40 PRO D O 1
ATOM 2945 N N . GLU D 1 11 ? -16.826 10.771 1.650 1.00 17.62 41 GLU D N 1
ATOM 2946 C CA . GLU D 1 11 ? -15.713 9.884 1.962 1.00 18.45 41 GLU D CA 1
ATOM 2947 C C . GLU D 1 11 ? -16.229 8.465 2.118 1.00 16.69 41 GLU D C 1
ATOM 2948 O O . GLU D 1 11 ? -16.537 8.062 3.238 1.00 17.40 41 GLU D O 1
ATOM 2954 N N . ALA D 1 12 ? -16.372 7.747 0.971 1.00 12.11 42 ALA D N 1
ATOM 2955 C CA . ALA D 1 12 ? -17.108 6.480 0.979 1.00 12.20 42 ALA D CA 1
ATOM 2956 C C . ALA D 1 12 ? -16.700 5.700 -0.251 1.00 11.89 42 ALA D C 1
ATOM 2957 O O . ALA D 1 12 ? -15.940 6.210 -1.067 1.00 16.04 42 ALA D O 1
ATOM 2959 N N . ILE D 1 13 ? -17.021 4.373 -0.240 1.00 13.88 43 ILE D N 1
ATOM 2960 C CA . ILE D 1 13 ? -17.022 3.567 -1.448 1.00 13.71 43 ILE D CA 1
ATOM 2961 C C . ILE D 1 13 ? -18.321 3.829 -2.182 1.00 12.70 43 ILE D C 1
ATOM 2962 O O . ILE D 1 13 ? -19.387 3.477 -1.696 1.00 14.99 43 ILE D O 1
ATOM 2967 N N . VAL D 1 14 ? -18.211 4.362 -3.398 1.00 13.76 44 VAL D N 1
ATOM 2968 C CA . VAL D 1 14 ? -19.374 4.707 -4.231 1.00 14.19 44 VAL D CA 1
ATOM 2969 C C . VAL D 1 14 ? -19.305 3.942 -5.539 1.00 15.71 44 VAL D C 1
ATOM 2970 O O . VAL D 1 14 ? -18.222 3.599 -5.990 1.00 17.65 44 VAL D O 1
ATOM 2974 N N . ASP D 1 15 ? -20.475 3.610 -6.094 1.00 17.68 45 ASP D N 1
ATOM 2975 C CA . ASP D 1 15 ? -20.512 2.982 -7.426 1.00 14.17 45 ASP D CA 1
ATOM 2976 C C . ASP D 1 15 ? -20.368 4.127 -8.446 1.00 19.78 45 ASP D C 1
ATOM 2977 O O . ASP D 1 15 ? -19.261 4.367 -8.983 1.00 18.77 45 ASP D O 1
ATOM 2982 N N . ALA D 1 16 ? -21.449 4.875 -8.641 1.00 14.71 46 ALA D N 1
ATOM 2983 C CA . ALA D 1 16 ? -21.361 6.109 -9.430 1.00 17.54 46 ALA D CA 1
ATOM 2984 C C . ALA D 1 16 ? -20.630 5.919 -10.772 1.00 18.01 46 ALA D C 1
ATOM 2985 O O . ALA D 1 16 ? -19.703 6.689 -11.077 1.00 19.25 46 ALA D O 1
ATOM 2987 N N . ALA D 1 17 ? -21.019 4.895 -11.555 1.00 17.56 47 ALA D N 1
ATOM 2988 C CA . ALA D 1 17 ? -20.488 4.756 -12.904 1.00 16.07 47 ALA D CA 1
ATOM 2989 C C . ALA D 1 17 ? -20.596 6.056 -13.666 1.00 13.77 47 ALA D C 1
ATOM 2990 O O . ALA D 1 17 ? -21.669 6.672 -13.737 1.00 15.14 47 ALA D O 1
ATOM 2992 N N . GLY D 1 18 ? -19.494 6.437 -14.295 1.00 12.86 48 GLY D N 1
ATOM 2993 C CA . GLY D 1 18 ? -19.534 7.599 -15.184 1.00 13.88 48 GLY D CA 1
ATOM 2994 C C . GLY D 1 18 ? -19.161 8.901 -14.479 1.00 15.38 48 GLY D C 1
ATOM 2995 O O . GLY D 1 18 ? -19.322 9.991 -15.068 1.00 18.06 48 GLY D O 1
ATOM 2996 N N . LEU D 1 19 ? -18.951 8.841 -13.153 1.00 13.85 49 LEU D N 1
ATOM 2997 C CA . LEU D 1 19 ? -18.558 10.016 -12.373 1.00 16.86 49 LEU D CA 1
ATOM 2998 C C . LEU D 1 19 ? -17.503 10.845 -13.115 1.00 17.11 49 LEU D C 1
ATOM 2999 O O . LEU D 1 19 ? -16.521 10.292 -13.617 1.00 22.15 49 LEU D O 1
ATOM 3004 N N . ARG D 1 20 ? -17.735 12.150 -13.183 1.00 18.09 50 ARG D N 1
ATOM 3005 C CA . ARG D 1 20 ? -16.827 13.019 -13.935 1.00 21.72 50 ARG D CA 1
ATOM 3006 C C . ARG D 1 20 ? -16.658 14.389 -13.274 1.00 21.87 50 ARG D C 1
ATOM 3007 O O . ARG D 1 20 ? -16.054 15.282 -13.859 1.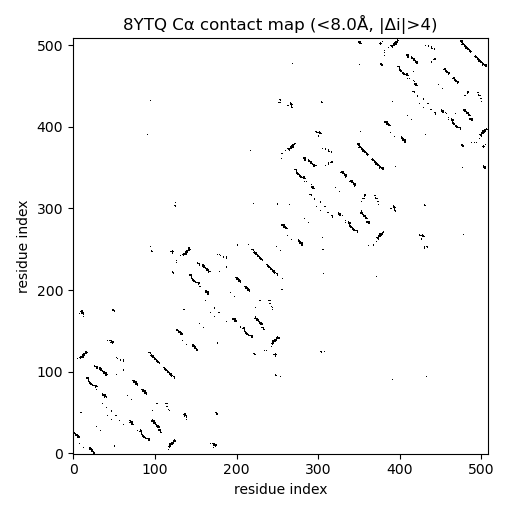00 19.66 50 ARG D O 1
ATOM 3015 N N . GLU D 1 21 ? -17.201 14.544 -12.058 1.00 22.04 51 GLU D N 1
ATOM 3016 C CA . GLU D 1 21 ? -17.116 15.829 -11.380 1.00 20.04 51 GLU D CA 1
ATOM 3017 C C . GLU D 1 21 ? -17.049 15.556 -9.885 1.00 20.74 51 GLU D C 1
ATOM 3018 O O . GLU D 1 21 ? -17.590 14.575 -9.374 1.00 21.33 51 GLU D O 1
ATOM 3024 N N . ILE D 1 22 ? -16.269 16.429 -9.193 1.00 17.75 52 ILE D N 1
ATOM 3025 C CA . ILE D 1 22 ? -16.204 16.353 -7.751 1.00 25.69 52 ILE D CA 1
ATOM 3026 C C . ILE D 1 22 ? -16.652 17.726 -7.263 1.00 27.99 52 ILE D C 1
ATOM 3027 O O . ILE D 1 22 ? -16.204 18.738 -7.821 1.00 30.69 52 ILE D O 1
ATOM 3032 N N . ARG D 1 23 ? -17.553 17.759 -6.256 1.00 28.64 53 ARG D N 1
ATOM 3033 C CA . ARG D 1 23 ? -18.018 19.021 -5.722 1.00 28.82 53 ARG D CA 1
ATOM 3034 C C . ARG D 1 23 ? -17.446 19.193 -4.309 1.00 25.51 53 ARG D C 1
ATOM 3035 O O . ARG D 1 23 ? -17.388 18.232 -3.537 1.00 21.87 53 ARG D O 1
ATOM 3043 N N . LEU D 1 24 ? -16.973 20.414 -4.001 1.00 21.02 54 LEU D N 1
ATOM 3044 C CA . LEU D 1 24 ? -16.618 20.761 -2.615 1.00 19.59 54 LEU D CA 1
ATOM 3045 C C . LEU D 1 24 ? -17.475 21.976 -2.228 1.00 20.64 54 LEU D C 1
ATOM 3046 O O . LEU D 1 24 ? -17.745 22.871 -3.048 1.00 14.61 54 LEU D O 1
ATOM 3051 N N . VAL D 1 25 ? -17.956 21.987 -0.978 1.00 15.69 55 VAL D N 1
ATOM 3052 C CA . VAL D 1 25 ? -18.707 23.140 -0.500 1.00 22.15 55 VAL D CA 1
ATOM 3053 C C . VAL D 1 25 ? -18.010 23.580 0.779 1.00 20.94 55 VAL D C 1
ATOM 3054 O O . VAL D 1 25 ? -17.799 22.760 1.709 1.00 22.45 55 VAL D O 1
ATOM 3058 N N . PHE D 1 26 ? -17.548 24.855 0.747 1.00 26.05 56 PHE D N 1
ATOM 3059 C CA . PHE D 1 26 ? -16.857 25.426 1.891 1.00 20.60 56 PHE D CA 1
ATOM 3060 C C . PHE D 1 26 ? -17.811 26.278 2.711 1.00 19.06 56 PHE D C 1
ATOM 3061 O O . PHE D 1 26 ? -18.844 26.728 2.214 1.00 25.28 56 PHE D O 1
ATOM 3069 N N . SER D 1 27 ? -17.387 26.575 3.946 1.00 19.74 57 SER D N 1
ATOM 3070 C CA . SER D 1 27 ? -18.169 27.388 4.864 1.00 26.19 57 SER D CA 1
ATOM 3071 C C . SER D 1 27 ? -18.066 28.889 4.553 1.00 27.81 57 SER D C 1
ATOM 3072 O O . SER D 1 27 ? -18.832 29.684 5.128 1.00 30.86 57 SER D O 1
ATOM 3075 N N . GLU D 1 28 ? -17.069 29.281 3.737 1.00 25.29 58 GLU D N 1
ATOM 3076 C CA . GLU D 1 28 ? -16.853 30.661 3.359 1.00 26.66 58 GLU D CA 1
ATOM 3077 C C . GLU D 1 28 ? -16.520 30.749 1.877 1.00 28.14 58 GLU D C 1
ATOM 3078 O O . GLU D 1 28 ? -15.957 29.795 1.301 1.00 22.55 58 GLU D O 1
ATOM 3084 N N . PRO D 1 29 ? -16.748 31.922 1.226 1.00 22.58 59 PRO D N 1
ATOM 3085 C CA . PRO D 1 29 ? -16.230 32.150 -0.130 1.00 22.41 59 PRO D CA 1
ATOM 3086 C C . PRO D 1 29 ? -14.734 31.914 -0.245 1.00 22.65 59 PRO D C 1
ATOM 3087 O O . PRO D 1 29 ? -14.011 32.261 0.659 1.00 25.03 59 PRO D O 1
ATOM 3091 N N . VAL D 1 30 ? -14.330 31.275 -1.346 1.00 23.84 60 VAL D N 1
ATOM 3092 C CA . VAL D 1 30 ? -12.968 30.914 -1.711 1.00 25.25 60 VAL D CA 1
ATOM 3093 C C . VAL D 1 30 ? -12.460 32.037 -2.618 1.00 26.40 60 VAL D C 1
ATOM 3094 O O . VAL D 1 30 ? -13.116 32.398 -3.610 1.00 21.59 60 VAL D O 1
ATOM 3098 N N . VAL D 1 31 ? -11.201 32.448 -2.408 1.00 20.77 61 VAL D N 1
ATOM 3099 C CA . VAL D 1 31 ? -10.695 33.544 -3.237 1.00 18.78 61 VAL D CA 1
ATOM 3100 C C . VAL D 1 31 ? -10.031 32.874 -4.429 1.00 17.25 61 VAL D C 1
ATOM 3101 O O . VAL D 1 31 ? -9.170 32.008 -4.271 1.00 16.46 61 VAL D O 1
ATOM 3105 N N . ASP D 1 32 ? -10.374 33.340 -5.611 1.00 16.47 62 ASP D N 1
ATOM 3106 C CA . ASP D 1 32 ? -9.792 32.850 -6.833 1.00 20.34 62 ASP D CA 1
ATOM 3107 C C . ASP D 1 32 ? -8.297 33.175 -6.874 1.00 18.67 62 ASP D C 1
ATOM 3108 O O . ASP D 1 32 ? -7.842 34.139 -6.239 1.00 17.89 62 ASP D O 1
ATOM 3113 N N . ARG D 1 33 ? -7.588 32.434 -7.729 1.00 19.63 63 ARG D N 1
ATOM 3114 C CA . ARG D 1 33 ? -6.143 32.534 -8.003 1.00 22.60 63 ARG D CA 1
ATOM 3115 C C . ARG D 1 33 ? -5.310 31.981 -6.867 1.00 23.48 63 ARG D C 1
ATOM 3116 O O . ARG D 1 33 ? -4.406 31.148 -7.096 1.00 24.78 63 ARG D O 1
ATOM 3124 N N . PHE D 1 34 ? -5.563 32.472 -5.650 1.00 21.32 64 PHE D N 1
ATOM 3125 C CA . PHE D 1 34 ? -4.900 32.040 -4.430 1.00 23.53 64 PHE D CA 1
ATOM 3126 C C . PHE D 1 34 ? -5.275 30.637 -4.006 1.00 23.03 64 PHE D C 1
ATOM 3127 O O . PHE D 1 34 ? -4.593 30.045 -3.168 1.00 26.81 64 PHE D O 1
ATOM 3135 N N . SER D 1 35 ? -6.459 30.218 -4.454 1.00 23.24 65 SER D N 1
ATOM 3136 C CA . SER D 1 35 ? -6.970 28.895 -4.082 1.00 22.15 65 SER D CA 1
ATOM 3137 C C . SER D 1 35 ? -6.718 27.922 -5.229 1.00 22.23 65 SER D C 1
ATOM 3138 O O . SER D 1 35 ? -7.011 28.229 -6.416 1.00 18.10 65 SER D O 1
ATOM 3141 N N . THR D 1 36 ? -6.231 26.703 -4.913 1.00 17.31 66 THR D N 1
ATOM 3142 C CA . THR D 1 36 ? -6.020 25.756 -5.980 1.00 20.55 66 THR D CA 1
ATOM 3143 C C . THR D 1 36 ? -6.438 24.358 -5.504 1.00 18.36 66 THR D C 1
ATOM 3144 O O . THR D 1 36 ? -6.500 24.070 -4.287 1.00 20.57 66 THR D O 1
ATOM 3148 N N . PHE D 1 37 ? -6.818 23.590 -6.492 1.00 16.66 67 PHE D N 1
ATOM 3149 C CA . PHE D 1 37 ? -7.409 22.258 -6.325 1.00 16.73 67 PHE D CA 1
ATOM 3150 C C . PHE D 1 37 ? -6.753 21.261 -7.278 1.00 18.33 67 PHE D C 1
ATOM 3151 O O . PHE D 1 37 ? -6.669 21.510 -8.504 1.00 17.97 67 PHE D O 1
ATOM 3159 N N . ARG D 1 38 ? -6.387 20.080 -6.751 1.00 19.00 68 ARG D N 1
ATOM 3160 C CA . ARG D 1 38 ? -5.860 19.001 -7.597 1.00 16.56 68 ARG D CA 1
ATOM 3161 C C . ARG D 1 38 ? -6.408 17.668 -7.117 1.00 17.01 68 ARG D C 1
ATOM 3162 O O . ARG D 1 38 ? -6.902 17.561 -6.002 1.00 20.35 68 ARG D O 1
ATOM 3170 N N . ALA D 1 39 ? -6.297 16.644 -7.953 1.00 17.74 69 ALA D N 1
ATOM 3171 C CA . ALA D 1 39 ? -6.761 15.311 -7.570 1.00 13.84 69 ALA D CA 1
ATOM 3172 C C . ALA D 1 39 ? -5.820 14.260 -8.127 1.00 15.13 69 ALA D C 1
ATOM 3173 O O . ALA D 1 39 ? -5.203 14.442 -9.191 1.00 13.43 69 ALA D O 1
ATOM 3175 N N . PHE D 1 40 ? -5.767 13.116 -7.409 1.00 16.84 70 PHE D N 1
ATOM 3176 C CA . PHE D 1 40 ? -4.855 12.043 -7.714 1.00 15.43 70 PHE D CA 1
ATOM 3177 C C . PHE D 1 40 ? -5.603 10.721 -7.586 1.00 15.20 70 PHE D C 1
ATOM 3178 O O . PHE D 1 40 ? -6.437 10.567 -6.669 1.00 16.41 70 PHE D O 1
ATOM 3186 N N . ARG D 1 41 ? -5.229 9.787 -8.449 1.00 13.22 71 ARG D N 1
ATOM 3187 C CA . ARG D 1 41 ? -5.721 8.424 -8.314 1.00 14.76 71 ARG D CA 1
ATOM 3188 C C . ARG D 1 41 ? -4.629 7.651 -7.567 1.00 14.05 71 ARG D C 1
ATOM 3189 O O . ARG D 1 41 ? -3.493 7.588 -8.082 1.00 18.35 71 ARG D O 1
ATOM 3197 N N . LEU D 1 42 ? -4.920 7.198 -6.333 1.00 15.42 72 LEU D N 1
ATOM 3198 C CA . LEU D 1 42 ? -3.941 6.611 -5.442 1.00 15.01 72 LEU D CA 1
ATOM 3199 C C . LEU D 1 42 ? -3.624 5.154 -5.783 1.00 16.36 72 LEU D C 1
ATOM 3200 O O . LEU D 1 42 ? -4.490 4.332 -5.974 1.00 16.54 72 LEU D O 1
ATOM 3205 N N . SER D 1 43 ? -2.335 4.837 -5.750 1.00 15.70 73 SER D N 1
ATOM 3206 C CA . SER D 1 43 ? -1.806 3.486 -5.845 1.00 14.18 73 SER D CA 1
ATOM 3207 C C . SER D 1 43 ? -2.003 2.775 -4.523 1.00 15.85 73 SER D C 1
ATOM 3208 O O . SER D 1 43 ? -1.527 3.251 -3.506 1.00 20.04 73 SER D O 1
ATOM 3211 N N . LEU D 1 44 ? -2.711 1.610 -4.578 1.00 18.13 74 LEU D N 1
ATOM 3212 C CA . LEU D 1 44 ? -2.996 0.896 -3.352 1.00 17.62 74 LEU D CA 1
ATOM 3213 C C . LEU D 1 44 ? -1.852 -0.130 -3.145 1.00 16.94 74 LEU D C 1
ATOM 3214 O O . LEU D 1 44 ? -1.307 -0.612 -4.115 1.00 21.42 74 LEU D O 1
ATOM 3219 N N . PRO D 1 45 ? -1.548 -0.464 -1.894 1.00 19.08 75 PRO D N 1
ATOM 3220 C CA . PRO D 1 45 ? -0.499 -1.440 -1.591 1.00 17.81 75 PRO D CA 1
ATOM 3221 C C . PRO D 1 45 ? -0.973 -2.816 -2.005 1.00 17.35 75 PRO D C 1
ATOM 3222 O O . PRO D 1 45 ? -2.152 -3.095 -2.208 1.00 18.46 75 PRO D O 1
ATOM 3226 N N . GLU D 1 46 ? 0.005 -3.719 -2.155 1.00 18.02 76 GLU D N 1
ATOM 3227 C CA . GLU D 1 46 ? -0.311 -5.125 -2.469 1.00 18.19 76 GLU D CA 1
ATOM 3228 C C . GLU D 1 46 ? -1.285 -5.600 -1.406 1.00 19.83 76 GLU D C 1
ATOM 3229 O O . GLU D 1 46 ? -1.162 -5.305 -0.204 1.00 27.32 76 GLU D O 1
ATOM 3235 N N . ASN D 1 47 ? -2.315 -6.274 -1.873 1.00 24.83 77 ASN D N 1
ATOM 3236 C CA . ASN D 1 47 ? -3.334 -6.819 -0.956 1.00 24.78 77 ASN D CA 1
ATOM 3237 C C . ASN D 1 47 ? -4.310 -5.759 -0.433 1.00 22.56 77 ASN D C 1
ATOM 3238 O O . ASN D 1 47 ? -5.126 -6.046 0.466 1.00 22.79 77 ASN D O 1
ATOM 3243 N N . GLY D 1 48 ? -4.217 -4.526 -0.939 1.00 19.44 78 GLY D N 1
ATOM 3244 C CA . GLY D 1 48 ? -5.318 -3.593 -0.838 1.00 15.16 78 GLY D CA 1
ATOM 3245 C C . GLY D 1 48 ? -5.277 -2.850 0.505 1.00 18.20 78 GLY D C 1
ATOM 3246 O O . GLY D 1 48 ? -4.338 -2.976 1.312 1.00 17.01 78 GLY D O 1
ATOM 3247 N N . ILE D 1 49 ? -6.315 -2.044 0.725 1.00 16.87 79 ILE D N 1
ATOM 3248 C CA . ILE D 1 49 ? -6.513 -1.424 2.041 1.00 14.16 79 ILE D CA 1
ATOM 3249 C C . ILE D 1 49 ? -7.800 -1.948 2.630 1.00 12.29 79 ILE D C 1
ATOM 3250 O O . ILE D 1 49 ? -8.636 -2.394 1.842 1.00 15.23 79 ILE D O 1
ATOM 3255 N N . ARG D 1 50 ? -7.953 -1.869 3.974 1.00 10.83 80 ARG D N 1
ATOM 3256 C CA . ARG D 1 50 ? -9.112 -2.546 4.555 1.00 14.09 80 ARG D CA 1
ATOM 3257 C C . ARG D 1 50 ? -10.017 -1.610 5.328 1.00 12.32 80 ARG D C 1
ATOM 3258 O O . ARG D 1 50 ? -11.090 -1.988 5.806 1.00 15.98 80 ARG D O 1
ATOM 3266 N N . ASN D 1 51 ? -9.715 -0.330 5.316 1.00 12.81 81 ASN D N 1
ATOM 3267 C CA . ASN D 1 51 ? -10.700 0.660 5.746 1.00 14.49 81 ASN D CA 1
ATOM 3268 C C . ASN D 1 51 ? -10.313 1.986 5.116 1.00 16.29 81 ASN D C 1
ATOM 3269 O O . ASN D 1 51 ? -9.243 2.163 4.487 1.00 20.28 81 ASN D O 1
ATOM 3274 N N . LEU D 1 52 ? -11.198 2.956 5.321 1.00 19.28 82 LEU D N 1
ATOM 3275 C CA . LEU D 1 52 ? -10.998 4.288 4.766 1.00 20.46 82 LEU D CA 1
ATOM 3276 C C . LEU D 1 52 ? -10.038 5.132 5.580 1.00 16.41 82 LEU D C 1
ATOM 3277 O O . LEU D 1 52 ? -9.533 6.140 5.059 1.00 18.12 82 LEU D O 1
ATOM 3282 N N . THR D 1 53 ? -9.776 4.738 6.858 1.00 19.59 83 THR D N 1
ATOM 3283 C CA . THR D 1 53 ? -8.689 5.393 7.586 1.00 22.41 83 THR D CA 1
ATOM 3284 C C . THR D 1 53 ? -7.373 5.219 6.836 1.00 18.43 83 THR D C 1
ATOM 3285 O O . THR D 1 53 ? -6.587 6.156 6.747 1.00 20.82 83 THR D O 1
ATOM 3289 N N . GLN D 1 54 ? -7.117 3.994 6.299 1.00 17.92 84 GLN D N 1
ATOM 3290 C CA . GLN D 1 54 ? -5.921 3.659 5.546 1.00 18.03 84 GLN D CA 1
ATOM 3291 C C . GLN D 1 54 ? -5.874 4.496 4.269 1.00 21.14 84 GLN D C 1
ATOM 3292 O O . GLN D 1 54 ? -4.799 5.009 3.937 1.00 29.33 84 GLN D O 1
ATOM 3298 N N . LEU D 1 55 ? -7.058 4.733 3.670 1.00 19.04 85 LEU D N 1
ATOM 3299 C CA . LEU D 1 55 ? -7.122 5.546 2.454 1.00 16.01 85 LEU D CA 1
ATOM 3300 C C . LEU D 1 55 ? -6.726 6.967 2.835 1.00 15.66 85 LEU D C 1
ATOM 3301 O O . LEU D 1 55 ? -5.944 7.558 2.089 1.00 19.75 85 LEU D O 1
ATOM 3306 N N . ASN D 1 56 ? -7.245 7.487 3.965 1.00 18.86 86 ASN D N 1
ATOM 3307 C CA . ASN D 1 56 ? -6.972 8.866 4.459 1.00 21.37 86 ASN D CA 1
ATOM 3308 C C . ASN D 1 56 ? -5.487 9.050 4.717 1.00 32.55 86 ASN D C 1
ATOM 3309 O O . ASN D 1 56 ? -4.948 10.114 4.358 1.00 30.25 86 ASN D O 1
ATOM 3314 N N . THR D 1 57 ? -4.831 8.005 5.275 1.00 25.07 87 THR D N 1
ATOM 3315 C CA . THR D 1 57 ? -3.393 8.022 5.525 1.00 31.71 87 THR D CA 1
ATOM 3316 C C . THR D 1 57 ? -2.633 8.313 4.242 1.00 32.78 87 THR D C 1
ATOM 3317 O O . THR D 1 57 ? -1.822 9.262 4.225 1.00 33.88 87 THR D O 1
ATOM 3321 N N . LEU D 1 58 ? -2.947 7.564 3.181 1.00 28.01 88 LEU D N 1
ATOM 3322 C CA . LEU D 1 58 ? -2.339 7.744 1.869 1.00 27.23 88 LEU D CA 1
ATOM 3323 C C . LEU D 1 58 ? -2.612 9.143 1.304 1.00 30.93 88 LEU D C 1
ATOM 3324 O O . LEU D 1 58 ? -1.669 9.869 0.936 1.00 44.83 88 LEU D O 1
ATOM 3329 N N . ALA D 1 59 ? -3.898 9.539 1.315 1.00 26.88 89 ALA D N 1
ATOM 3330 C CA . ALA D 1 59 ? -4.253 10.844 0.755 1.00 26.20 89 ALA D CA 1
ATOM 3331 C C . ALA D 1 59 ? -3.596 12.009 1.501 1.00 29.25 89 ALA D C 1
ATOM 3332 O O . ALA D 1 59 ? -3.228 12.980 0.838 1.00 23.77 89 ALA D O 1
ATOM 3334 N N . SER D 1 60 ? -3.509 11.941 2.862 1.00 24.82 90 SER D N 1
ATOM 3335 C CA . SER D 1 60 ? -3.026 13.071 3.660 1.00 22.24 90 SER D CA 1
ATOM 3336 C C . SER D 1 60 ? -1.626 13.561 3.301 1.00 25.34 90 SER D C 1
ATOM 3337 O O . SER D 1 60 ? -1.246 14.666 3.703 1.00 30.22 90 SER D O 1
ATOM 3340 N N . GLU D 1 61 ? -0.824 12.727 2.652 1.00 25.83 91 GLU D N 1
ATOM 3341 C CA . GLU D 1 61 ? 0.544 13.086 2.317 1.00 29.42 91 GLU D CA 1
ATOM 3342 C C . GLU D 1 61 ? 0.626 13.998 1.087 1.00 31.25 91 GLU D C 1
ATOM 3343 O O . GLU D 1 61 ? 1.642 14.639 0.871 1.00 28.22 91 GLU D O 1
ATOM 3349 N N . LEU D 1 62 ? -0.444 14.072 0.282 1.00 24.08 92 LEU D N 1
ATOM 3350 C CA . LEU D 1 62 ? -0.425 14.820 -0.962 1.00 22.19 92 LEU D CA 1
ATOM 3351 C C . LEU D 1 62 ? -0.893 16.244 -0.693 1.00 21.99 92 LEU D C 1
ATOM 3352 O O . LEU D 1 62 ? -1.457 16.559 0.373 1.00 28.43 92 LEU D O 1
ATOM 3357 N N . GLY D 1 63 ? -0.600 17.128 -1.633 1.00 22.67 93 GLY D N 1
ATOM 3358 C CA . GLY D 1 63 ? -1.041 18.506 -1.486 1.00 22.64 93 GLY D CA 1
ATOM 3359 C C . GLY D 1 63 ? -0.974 19.235 -2.810 1.00 16.89 93 GLY D C 1
ATOM 3360 O O . GLY D 1 63 ? -0.681 18.682 -3.881 1.00 16.56 93 GLY D O 1
ATOM 3361 N N . VAL D 1 64 ? -1.255 20.550 -2.772 1.00 19.94 94 VAL D N 1
ATOM 3362 C CA . VAL D 1 64 ? -1.164 21.318 -4.003 1.00 19.19 94 VAL D CA 1
ATOM 3363 C C . VAL D 1 64 ? 0.283 21.386 -4.543 1.00 21.90 94 VAL D C 1
ATOM 3364 O O . VAL D 1 64 ? 0.453 21.719 -5.722 1.00 28.58 94 VAL D O 1
ATOM 3368 N N . ASP D 1 65 ? 1.300 21.069 -3.735 1.00 26.23 95 ASP D N 1
ATOM 3369 C CA . ASP D 1 65 ? 2.696 21.145 -4.207 1.00 25.69 95 ASP D CA 1
ATOM 3370 C C . ASP D 1 65 ? 3.235 19.750 -4.491 1.00 22.46 95 ASP D C 1
ATOM 3371 O O . ASP D 1 65 ? 4.444 19.410 -4.395 1.00 20.41 95 ASP D O 1
ATOM 3376 N N . THR D 1 66 ? 2.310 18.773 -4.677 1.00 17.75 96 THR D N 1
ATOM 3377 C CA . THR D 1 66 ? 2.771 17.458 -5.052 1.00 16.43 96 THR D CA 1
ATOM 3378 C C . THR D 1 66 ? 3.416 17.503 -6.443 1.00 15.57 96 THR D C 1
ATOM 3379 O O . THR D 1 66 ? 3.009 18.223 -7.370 1.00 19.30 96 THR D O 1
ATOM 3383 N N . GLU D 1 67 ? 4.446 16.673 -6.620 1.00 17.58 97 GLU D N 1
ATOM 3384 C CA . GLU D 1 67 ? 5.048 16.521 -7.935 1.00 20.74 97 GLU D CA 1
ATOM 3385 C C . GLU D 1 67 ? 4.280 15.484 -8.744 1.00 19.24 97 GLU D C 1
ATOM 3386 O O . GLU D 1 67 ? 4.288 14.283 -8.369 1.00 26.92 97 GLU D O 1
ATOM 3392 N N . GLU D 1 68 ? 3.715 15.955 -9.875 1.00 22.30 98 GLU D N 1
ATOM 3393 C CA . GLU D 1 68 ? 2.882 15.137 -10.772 1.00 26.74 98 GLU D CA 1
ATOM 3394 C C . GLU D 1 68 ? 3.608 13.860 -11.243 1.00 26.30 98 GLU D C 1
ATOM 3395 O O . GLU D 1 68 ? 3.001 12.830 -11.275 1.00 20.46 98 GLU D O 1
ATOM 3401 N N . SER D 1 69 ? 4.923 13.898 -11.532 1.00 22.98 99 SER D N 1
ATOM 3402 C CA . SER D 1 69 ? 5.575 12.723 -12.086 1.00 22.30 99 SER D CA 1
ATOM 3403 C C . SER D 1 69 ? 5.866 11.630 -11.051 1.00 21.82 99 SER D C 1
ATOM 3404 O O . SER D 1 69 ? 6.304 10.543 -11.422 1.00 22.16 99 SER D O 1
ATOM 3407 N N . ALA D 1 70 ? 5.654 11.910 -9.748 1.00 25.91 100 ALA D N 1
ATOM 3408 C CA . ALA D 1 70 ? 5.801 10.875 -8.717 1.00 23.32 100 ALA D CA 1
AT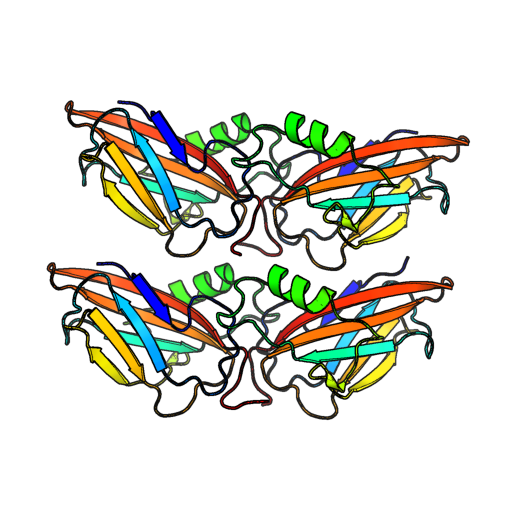OM 3409 C C . ALA D 1 70 ? 4.458 10.237 -8.359 1.00 22.41 100 ALA D C 1
ATOM 3410 O O . ALA D 1 70 ? 4.400 9.428 -7.439 1.00 28.63 100 ALA D O 1
ATOM 3412 N N . HIS D 1 71 ? 3.389 10.673 -9.037 1.00 24.98 101 HIS D N 1
ATOM 3413 C CA . HIS D 1 71 ? 2.015 10.305 -8.662 1.00 21.57 101 HIS D CA 1
ATOM 3414 C C . HIS D 1 71 ? 1.193 10.066 -9.917 1.00 23.10 101 HIS D C 1
ATOM 3415 O O . HIS D 1 71 ? 1.744 9.963 -11.004 1.00 23.09 101 HIS D O 1
ATOM 3422 N N . HIS D 1 72 ? -0.147 10.072 -9.802 1.00 19.39 102 HIS D N 1
ATOM 3423 C CA . HIS D 1 72 ? -0.987 9.801 -10.956 1.00 18.38 102 HIS D CA 1
ATOM 3424 C C . HIS D 1 72 ? -2.118 10.825 -11.003 1.00 17.58 102 HIS D C 1
ATOM 3425 O O . HIS D 1 72 ? -3.178 10.578 -10.381 1.00 20.31 102 HIS D O 1
ATOM 3432 N N . GLU D 1 73 ? -1.794 12.025 -11.518 1.00 15.22 103 GLU D N 1
ATOM 3433 C CA . GLU D 1 73 ? -2.717 13.152 -11.369 1.00 15.16 103 GLU D CA 1
ATOM 3434 C C . GLU D 1 73 ? -3.904 13.008 -12.307 1.00 15.78 103 GLU D C 1
ATOM 3435 O O . GLU D 1 73 ? -3.691 12.632 -13.458 1.00 17.21 103 GLU D O 1
ATOM 3441 N N . VAL D 1 74 ? -5.094 13.376 -11.772 1.00 13.79 104 VAL D N 1
ATOM 3442 C CA . VAL D 1 74 ? -6.301 13.458 -12.591 1.00 15.26 104 VAL D CA 1
ATOM 3443 C C . VAL D 1 74 ? -6.376 14.851 -13.195 1.00 15.07 104 VAL D C 1
ATOM 3444 O O . VAL D 1 74 ? -6.369 15.829 -12.459 1.00 16.02 104 VAL D O 1
ATOM 3448 N N . GLU D 1 75 ? -6.449 14.882 -14.536 1.00 20.53 105 GLU D N 1
ATOM 3449 C CA . GLU D 1 75 ? -6.527 16.160 -15.241 1.00 28.29 105 GLU D CA 1
ATOM 3450 C C . GLU D 1 75 ? -7.925 16.763 -15.066 1.00 27.75 105 GLU D C 1
ATOM 3451 O O . GLU D 1 75 ? -8.917 16.108 -15.402 1.00 25.27 105 GLU D O 1
ATOM 3457 N N . LEU D 1 76 ? -7.971 17.990 -14.557 1.00 29.63 106 LEU D N 1
ATOM 3458 C CA . LEU D 1 76 ? -9.259 18.602 -14.338 1.00 26.24 106 LEU D CA 1
ATOM 3459 C C . LEU D 1 76 ? -9.238 20.110 -14.529 1.00 25.83 106 LEU D C 1
ATOM 3460 O O . LEU D 1 76 ? -8.157 20.722 -14.608 1.00 22.74 106 LEU D O 1
ATOM 3465 N N . GLU D 1 77 ? -10.467 20.663 -14.552 1.00 20.45 107 GLU D N 1
ATOM 3466 C CA . GLU D 1 77 ? -10.661 22.098 -14.624 1.00 18.23 107 GLU D CA 1
ATOM 3467 C C . GLU D 1 77 ? -11.600 22.479 -13.500 1.00 22.18 107 GLU D C 1
ATOM 3468 O O . GLU D 1 77 ? -12.667 21.850 -13.372 1.00 20.27 107 GLU D O 1
ATOM 3477 N N . SER D 1 78 ? -11.300 23.575 -12.774 1.00 20.25 108 SER D N 1
ATOM 3478 C CA . SER D 1 78 ? -12.216 23.941 -11.708 1.00 24.90 108 SER D CA 1
ATOM 3479 C C . SER D 1 78 ? -12.987 25.208 -12.048 1.00 32.45 108 SER D C 1
ATOM 3480 O O . SER D 1 78 ? -12.495 26.064 -12.804 1.00 29.01 108 SER D O 1
ATOM 3483 N N . ASP D 1 79 ? -14.178 25.318 -11.439 1.00 28.53 109 ASP D N 1
ATOM 3484 C CA . ASP D 1 79 ? -15.031 26.496 -11.551 1.00 30.93 109 ASP D CA 1
ATOM 3485 C C . ASP D 1 79 ? -15.596 26.804 -10.158 1.00 32.05 109 ASP D C 1
ATOM 3486 O O . ASP D 1 79 ? -15.974 25.885 -9.415 1.00 30.40 109 ASP D O 1
ATOM 3491 N N . LEU D 1 80 ? -15.673 28.108 -9.838 1.00 27.52 110 LEU D N 1
ATOM 3492 C CA . LEU D 1 80 ? -16.252 28.574 -8.579 1.00 26.45 110 LEU D CA 1
ATOM 3493 C C . LEU D 1 80 ? -17.697 29.010 -8.834 1.00 33.19 110 LEU D C 1
ATOM 3494 O O . LEU D 1 80 ? -17.975 29.617 -9.876 1.00 41.58 110 LEU D O 1
ATOM 3499 N N . SER D 1 81 ? -18.593 28.786 -7.858 1.00 29.53 111 SER D N 1
ATOM 3500 C CA . SER D 1 81 ? -19.978 29.272 -7.875 1.00 27.22 111 SER D CA 1
ATOM 3501 C C . SER D 1 81 ? -20.532 29.435 -6.454 1.00 23.76 111 SER D C 1
ATOM 3502 O O . SER D 1 81 ? -19.793 29.283 -5.474 1.00 25.39 111 SER D O 1
ATOM 3505 N N . SER D 1 82 ? -21.827 29.836 -6.335 1.00 27.24 112 SER D N 1
ATOM 3506 C CA . SER D 1 82 ? -22.455 30.134 -5.045 1.00 24.11 112 SER D CA 1
ATOM 3507 C C . SER D 1 82 ? -21.661 31.202 -4.299 1.00 29.94 112 SER D C 1
ATOM 3508 O O . SER D 1 82 ? -21.211 30.946 -3.165 1.00 26.26 112 SER D O 1
ATOM 3511 N N . GLN D 1 83 ? -21.469 32.361 -4.978 1.00 27.89 113 GLN D N 1
ATOM 3512 C CA . GLN D 1 83 ? -20.666 33.466 -4.447 1.00 32.67 113 GLN D CA 1
ATOM 3513 C C . GLN D 1 83 ? -19.316 32.914 -3.975 1.00 30.20 113 GLN D C 1
ATOM 3514 O O . GLN D 1 83 ? -18.784 33.298 -2.928 1.00 29.43 113 GLN D O 1
ATOM 3516 N N . SER D 1 84 ? -18.783 31.988 -4.785 1.00 23.00 114 SER D N 1
ATOM 3517 C CA . SER D 1 84 ? -17.446 31.440 -4.611 1.00 26.84 114 SER D CA 1
ATOM 3518 C C . SER D 1 84 ? -17.304 30.487 -3.399 1.00 22.42 114 SER D C 1
ATOM 3519 O O . SER D 1 84 ? -16.152 30.213 -3.049 1.00 22.45 114 SER D O 1
ATOM 3522 N N . ALA D 1 85 ? -18.379 29.995 -2.748 1.00 23.89 115 ALA D N 1
ATOM 3523 C CA . ALA D 1 85 ? -18.203 28.977 -1.684 1.00 20.68 115 ALA D CA 1
ATOM 3524 C C . ALA D 1 85 ? -18.211 27.539 -2.212 1.00 23.99 115 ALA D C 1
ATOM 3525 O O . ALA D 1 85 ? -17.813 26.601 -1.486 1.00 29.91 115 ALA D O 1
ATOM 3527 N N . GLU D 1 86 ? -18.698 27.355 -3.445 1.00 22.73 116 GLU D N 1
ATOM 3528 C CA . GLU D 1 86 ? -18.826 25.983 -3.975 1.00 17.93 116 GLU D CA 1
ATOM 3529 C C . GLU D 1 86 ? -17.824 25.820 -5.119 1.00 21.52 116 GLU D C 1
ATOM 3530 O O . GLU D 1 86 ? -17.664 26.736 -5.954 1.00 27.71 116 GLU D O 1
ATOM 3536 N N . VAL D 1 87 ? -17.104 24.689 -5.144 1.00 15.72 117 VAL D N 1
ATOM 3537 C CA . VAL D 1 87 ? -16.062 24.494 -6.155 1.00 15.80 117 VAL D CA 1
ATOM 3538 C C . VAL D 1 87 ? -16.431 23.220 -6.905 1.00 18.74 117 VAL D C 1
ATOM 3539 O O . VAL D 1 87 ? -16.702 22.215 -6.272 1.00 20.94 117 VAL D O 1
ATOM 3543 N N . THR D 1 88 ? -16.495 23.312 -8.251 1.00 18.77 118 THR D N 1
ATOM 3544 C CA . THR D 1 88 ? -16.779 22.100 -9.029 1.00 20.86 118 THR D CA 1
ATOM 3545 C C . THR D 1 88 ? -15.544 21.719 -9.833 1.00 20.71 118 THR D C 1
ATOM 3546 O O . THR D 1 88 ? -15.001 22.545 -10.543 1.00 21.01 118 THR D O 1
ATOM 3550 N N . LEU D 1 89 ? -15.080 20.492 -9.652 1.00 17.41 119 LEU D N 1
ATOM 3551 C CA . LEU D 1 89 ? -13.881 20.044 -10.347 1.00 19.76 119 LEU D CA 1
ATOM 3552 C C . LEU D 1 89 ? -14.357 19.120 -11.472 1.00 19.84 119 LEU D C 1
ATOM 3553 O O . LEU D 1 89 ? -14.926 18.054 -11.214 1.00 17.28 119 LEU D O 1
ATOM 3558 N N . HIS D 1 90 ? -14.063 19.513 -12.728 1.00 20.45 120 HIS D N 1
ATOM 3559 C CA . HIS D 1 90 ? -14.572 18.740 -13.838 1.00 15.94 120 HIS D CA 1
ATOM 3560 C C . HIS D 1 90 ? -13.468 17.940 -14.505 1.00 23.15 120 HIS D C 1
ATOM 3561 O O . HIS D 1 90 ? -12.461 18.486 -14.953 1.00 21.55 120 HIS D O 1
ATOM 3568 N N . SER D 1 91 ? -13.686 16.632 -14.590 1.00 21.78 121 SER D N 1
ATOM 3569 C CA . SER D 1 91 ? -12.997 15.816 -15.599 1.00 20.78 121 SER D CA 1
ATOM 3570 C C . SER D 1 91 ? -13.668 15.942 -16.962 1.00 21.71 121 SER D C 1
ATOM 3571 O O . SER D 1 91 ? -14.892 15.866 -17.073 1.00 29.07 121 SER D O 1
ATOM 3574 N N . ASP D 1 92 ? -12.871 16.079 -18.004 1.00 21.15 122 ASP D N 1
ATOM 3575 C CA . ASP D 1 92 ? -13.361 16.036 -19.367 1.00 24.60 122 ASP D CA 1
ATOM 3576 C C . ASP D 1 92 ? -13.774 14.621 -19.762 1.00 22.83 122 ASP D C 1
ATOM 3577 O O . ASP D 1 92 ? -14.605 14.467 -20.660 1.00 31.95 122 ASP D O 1
ATOM 3582 N N . GLU D 1 93 ? -13.209 13.601 -19.143 1.00 21.46 123 GLU D N 1
ATOM 3583 C CA . GLU D 1 93 ? -13.620 12.222 -19.432 1.00 21.00 123 GLU D CA 1
ATOM 3584 C C . GLU D 1 93 ? -14.031 11.546 -18.108 1.00 25.57 123 GLU D C 1
ATOM 3585 O O . GLU D 1 93 ? -13.666 12.002 -17.035 1.00 28.65 123 GLU D O 1
ATOM 3591 N N . PRO D 1 94 ? -14.924 10.545 -18.107 1.00 28.56 124 PRO D N 1
ATOM 3592 C CA . PRO D 1 94 ? -15.275 9.872 -16.843 1.00 22.72 124 PRO D CA 1
ATOM 3593 C C . PRO D 1 94 ? -14.057 9.258 -16.165 1.00 24.79 124 PRO D C 1
ATOM 3594 O O . PRO D 1 94 ? -13.106 8.829 -16.803 1.00 29.32 124 PRO D O 1
ATOM 3598 N N . LEU D 1 95 ? -14.082 9.240 -14.821 1.00 19.59 125 LEU D N 1
ATOM 3599 C CA . LEU D 1 95 ? -13.046 8.674 -13.979 1.00 22.03 125 LEU D CA 1
ATOM 3600 C C . LEU D 1 95 ? -13.127 7.147 -13.894 1.00 20.16 125 LEU D C 1
ATOM 3601 O O . LEU D 1 95 ? -14.201 6.629 -13.632 1.00 22.58 125 LEU D O 1
ATOM 3606 N N . PRO D 1 96 ? -12.024 6.378 -14.046 1.00 20.55 126 PRO D N 1
ATOM 3607 C CA . PRO D 1 96 ? -12.088 4.912 -13.892 1.00 17.21 126 PRO D CA 1
ATOM 3608 C C . PRO D 1 96 ? -12.296 4.546 -12.416 1.00 16.94 126 PRO D C 1
ATOM 3609 O O . PRO D 1 96 ? -12.193 5.420 -11.583 1.00 14.31 126 PRO D O 1
ATOM 3613 N N . ALA D 1 97 ? -12.590 3.272 -12.111 1.00 16.53 127 ALA D N 1
ATOM 3614 C CA . ALA D 1 97 ? -12.568 2.877 -10.690 1.00 15.98 127 ALA D CA 1
ATOM 3615 C C . ALA D 1 97 ? -11.191 3.190 -10.089 1.00 14.75 127 ALA D C 1
ATOM 3616 O O . ALA D 1 97 ? -10.139 3.177 -10.769 1.00 16.30 127 ALA D O 1
ATOM 3618 N N . GLY D 1 98 ? -11.142 3.267 -8.754 1.00 14.99 128 GLY D N 1
ATOM 3619 C CA . GLY D 1 98 ? -9.875 3.402 -8.048 1.00 13.61 128 GLY D CA 1
ATOM 3620 C C . GLY D 1 98 ? -10.088 4.234 -6.758 1.00 14.32 128 GLY D C 1
ATOM 3621 O O . GLY D 1 98 ? -11.180 4.741 -6.496 1.00 14.97 128 GLY D O 1
ATOM 3622 N N . ALA D 1 99 ? -9.026 4.409 -5.995 1.00 16.93 129 ALA D N 1
ATOM 3623 C CA . ALA D 1 99 ? -9.046 5.247 -4.820 1.00 13.52 129 ALA D CA 1
ATOM 3624 C C . ALA D 1 99 ? -8.610 6.648 -5.266 1.00 13.28 129 ALA D C 1
ATOM 3625 O O . ALA D 1 99 ? -7.636 6.774 -6.005 1.00 12.55 129 ALA D O 1
ATOM 3627 N N . TYR D 1 100 ? -9.283 7.708 -4.822 1.00 12.29 130 TYR D N 1
ATOM 3628 C CA . TYR D 1 100 ? -8.955 9.072 -5.233 1.00 12.83 130 TYR D CA 1
ATOM 3629 C C . TYR D 1 100 ? -8.886 10.055 -4.088 1.00 12.72 130 TYR D C 1
ATOM 3630 O O . TYR D 1 100 ? -9.485 9.863 -3.034 1.00 12.24 130 TYR D O 1
ATOM 3639 N N . ALA D 1 101 ? -8.007 11.043 -4.254 1.00 14.85 131 ALA D N 1
ATOM 3640 C CA . ALA D 1 101 ? -7.861 12.097 -3.280 1.00 14.19 131 ALA D CA 1
ATOM 3641 C C . ALA D 1 101 ? -7.966 13.415 -4.017 1.00 14.63 131 ALA D C 1
ATOM 3642 O O . ALA D 1 101 ? -7.294 13.600 -5.015 1.00 14.73 131 ALA D O 1
ATOM 3644 N N . VAL D 1 102 ? -8.776 14.336 -3.481 1.00 17.18 132 VAL D N 1
ATOM 3645 C CA . VAL D 1 102 ? -8.744 15.726 -3.912 1.00 14.38 132 VAL D CA 1
ATOM 3646 C C . VAL D 1 102 ? -8.006 16.496 -2.821 1.00 16.87 132 VAL D C 1
ATOM 3647 O O . VAL D 1 102 ? -8.178 16.170 -1.626 1.00 17.25 132 VAL D O 1
ATOM 3651 N N . VAL D 1 103 ? -7.084 17.383 -3.259 1.00 14.91 133 VAL D N 1
ATOM 3652 C CA . VAL D 1 103 ? -6.357 18.184 -2.271 1.00 14.20 133 VAL D CA 1
ATOM 3653 C C . VAL D 1 103 ? -6.539 19.662 -2.588 1.00 18.83 133 VAL D C 1
ATOM 3654 O O . VAL D 1 103 ? -6.756 20.024 -3.771 1.00 15.26 133 VAL D O 1
ATOM 3658 N N . TRP D 1 104 ? -6.416 20.508 -1.541 1.00 16.14 134 TRP D N 1
ATOM 3659 C CA . TRP D 1 104 ? -6.591 21.932 -1.859 1.00 16.39 134 TRP D CA 1
ATOM 3660 C C . TRP D 1 104 ? -5.718 22.803 -0.961 1.00 18.51 134 TRP D C 1
ATOM 3661 O O . TRP D 1 104 ? -5.369 22.418 0.153 1.00 20.04 134 TRP D O 1
ATOM 3672 N N . ARG D 1 105 ? -5.576 24.052 -1.409 1.00 19.30 135 ARG D N 1
ATOM 3673 C CA . ARG D 1 105 ? -5.113 25.192 -0.601 1.00 16.43 135 ARG D CA 1
ATOM 3674 C C . ARG D 1 105 ? -6.117 26.302 -0.870 1.00 11.43 135 ARG D C 1
ATOM 3675 O O . ARG D 1 105 ? -6.357 26.603 -2.037 1.00 14.18 135 ARG D O 1
ATOM 3683 N N . VAL D 1 106 ? -6.772 26.754 0.196 1.00 13.98 136 VAL D N 1
ATOM 3684 C CA . VAL D 1 106 ? -7.795 27.779 -0.044 1.00 15.18 136 VAL D CA 1
ATOM 3685 C C . VAL D 1 106 ? -7.437 28.998 0.793 1.00 15.80 136 VAL D C 1
ATOM 3686 O O . VAL D 1 106 ? -7.175 28.871 2.008 1.00 20.71 136 VAL D O 1
ATOM 3690 N N . LEU D 1 107 ? -7.545 30.146 0.114 1.00 16.05 137 LEU D N 1
ATOM 3691 C CA . LEU D 1 107 ? -7.617 31.418 0.855 1.00 17.17 137 LEU D CA 1
ATOM 3692 C C . LEU D 1 107 ? -9.087 31.814 0.903 1.00 17.83 137 LEU D C 1
ATOM 3693 O O . LEU D 1 107 ? -9.715 31.934 -0.156 1.00 17.77 137 LEU D O 1
ATOM 3698 N N . SER D 1 108 ? -9.597 32.003 2.128 1.00 17.23 138 SER D N 1
ATOM 3699 C CA . SER D 1 108 ? -10.999 32.343 2.294 1.00 24.98 138 SER D CA 1
ATOM 3700 C C . SER D 1 108 ? -11.163 33.854 2.406 1.00 22.52 138 SER D C 1
ATOM 3701 O O . SER D 1 108 ? -10.176 34.574 2.556 1.00 29.90 138 SER D O 1
ATOM 3704 N N . VAL D 1 109 ? -12.407 34.313 2.260 1.00 24.15 139 VAL D N 1
ATOM 3705 C CA . VAL D 1 109 ? -12.688 35.741 2.307 1.00 22.51 139 VAL D CA 1
ATOM 3706 C C . VAL D 1 109 ? -12.297 36.348 3.665 1.00 21.17 139 VAL D C 1
ATOM 3707 O O . VAL D 1 109 ? -12.163 37.571 3.738 1.00 24.09 139 VAL D O 1
ATOM 3711 N N . ASP D 1 110 ? -12.181 35.534 4.716 1.00 22.23 140 ASP D N 1
ATOM 3712 C CA . ASP D 1 110 ? -11.737 35.990 6.031 1.00 23.39 140 ASP D CA 1
ATOM 3713 C C . ASP D 1 110 ? -10.222 36.200 6.103 1.00 19.27 140 ASP D C 1
ATOM 3714 O O . ASP D 1 110 ? -9.718 36.633 7.169 1.00 23.45 140 ASP D O 1
ATOM 3719 N N . GLY D 1 111 ? -9.482 35.917 5.018 1.00 16.33 141 GLY D N 1
ATOM 3720 C CA . GLY D 1 111 ? -8.064 36.196 4.926 1.00 19.35 141 GLY D CA 1
ATOM 3721 C C . GLY D 1 111 ? -7.155 35.105 5.526 1.00 20.70 141 GLY D C 1
ATOM 3722 O O . GLY D 1 111 ? -5.938 35.299 5.630 1.00 24.35 141 GLY D O 1
ATOM 3723 N N . HIS D 1 112 ? -7.764 33.951 5.891 1.00 19.65 142 HIS D N 1
ATOM 3724 C CA . HIS D 1 112 ? -6.960 32.823 6.369 1.00 19.80 142 HIS D CA 1
ATOM 3725 C C . HIS D 1 112 ? -6.762 31.791 5.240 1.00 22.19 142 HIS D C 1
ATOM 3726 O O . HIS D 1 112 ? -7.677 31.637 4.441 1.00 21.49 142 HIS D O 1
ATOM 3733 N N . THR D 1 113 ? -5.537 31.235 5.127 1.00 26.36 143 THR D N 1
ATOM 3734 C CA . THR D 1 113 ? -5.231 30.205 4.135 1.00 25.50 143 THR D CA 1
ATOM 3735 C C . THR D 1 113 ? -5.149 28.850 4.814 1.00 26.35 143 THR D C 1
ATOM 3736 O O . THR D 1 113 ? -4.407 28.658 5.767 1.00 21.92 143 THR D O 1
ATOM 3740 N N . THR D 1 114 ? -5.874 27.858 4.276 1.00 21.82 144 THR D N 1
ATOM 3741 C CA . THR D 1 114 ? -5.916 26.533 4.880 1.00 20.52 144 THR D CA 1
ATOM 3742 C C . THR D 1 114 ? -5.688 25.468 3.794 1.00 18.84 144 THR D C 1
ATOM 3743 O O . THR D 1 114 ? -5.839 25.759 2.600 1.00 18.43 144 THR D O 1
ATOM 3747 N N . THR D 1 115 ? -5.295 24.271 4.259 1.00 19.96 145 THR D N 1
ATOM 3748 C CA . THR D 1 115 ? -5.122 23.174 3.293 1.00 19.01 145 THR D CA 1
ATOM 3749 C C . THR D 1 115 ? -5.992 22.012 3.737 1.00 17.20 145 THR D C 1
ATOM 3750 O O . THR D 1 115 ? -6.398 21.924 4.893 1.00 20.05 145 THR D O 1
ATOM 3754 N N . GLY D 1 116 ? -6.264 21.095 2.785 1.00 15.05 146 GLY D N 1
ATOM 3755 C CA . GLY D 1 116 ? -6.916 19.896 3.263 1.00 18.56 146 GLY D CA 1
ATOM 3756 C C . GLY D 1 116 ? -7.054 18.882 2.152 1.00 16.17 146 GLY D C 1
ATOM 3757 O O . GLY D 1 116 ? -6.545 19.080 1.037 1.00 17.85 146 GLY D O 1
ATOM 3758 N N . PHE D 1 117 ? -7.716 17.770 2.498 1.00 16.19 147 PHE D N 1
ATOM 3759 C CA . PHE D 1 117 ? -7.897 16.744 1.465 1.00 20.49 147 PHE D CA 1
ATOM 3760 C C . PHE D 1 117 ? -9.205 15.998 1.704 1.00 20.43 147 PHE D C 1
ATOM 3761 O O . PHE D 1 117 ? -9.775 16.053 2.796 1.00 18.34 147 PHE D O 1
ATOM 3769 N N . HIS D 1 118 ? -9.674 15.304 0.651 1.00 16.80 148 HIS D N 1
ATOM 3770 C CA . HIS D 1 118 ? -10.920 14.544 0.766 1.00 20.37 148 HIS D CA 1
ATOM 3771 C C . HIS D 1 118 ? -10.764 13.315 -0.122 1.00 20.98 148 HIS D C 1
ATOM 3772 O O . HIS D 1 118 ? -10.429 13.455 -1.328 1.00 29.46 148 HIS D O 1
ATOM 3779 N N . ALA D 1 119 ? -11.062 12.129 0.447 1.00 18.02 149 ALA D N 1
ATOM 3780 C CA . ALA D 1 119 ? -10.706 10.938 -0.331 1.00 15.62 149 ALA D CA 1
ATOM 3781 C C . ALA D 1 119 ? -11.917 10.036 -0.424 1.00 15.84 149 ALA D C 1
ATOM 3782 O O . ALA D 1 119 ? -12.758 10.048 0.477 1.00 17.93 149 ALA D O 1
ATOM 3784 N N . PHE D 1 120 ? -11.978 9.289 -1.538 1.00 14.13 150 PHE D N 1
ATOM 3785 C CA . PHE D 1 120 ? -13.123 8.362 -1.731 1.00 14.95 150 PHE D CA 1
ATOM 3786 C C . PHE D 1 120 ? -12.666 7.196 -2.597 1.00 13.81 150 PHE D C 1
ATOM 3787 O O . PHE D 1 120 ? -11.582 7.250 -3.170 1.00 16.40 150 PHE D O 1
ATOM 3795 N N . VAL D 1 121 ? -13.502 6.127 -2.637 1.00 13.20 151 VAL D N 1
ATOM 3796 C CA . VAL D 1 121 ? -13.236 4.967 -3.451 1.00 15.54 151 VAL D CA 1
ATOM 3797 C C . VAL D 1 121 ? -14.304 4.902 -4.531 1.00 12.38 151 VAL D C 1
ATOM 3798 O O . VAL D 1 121 ? -15.479 4.810 -4.226 1.00 14.70 151 VAL D O 1
ATOM 3802 N N . HIS D 1 122 ? -13.820 4.913 -5.779 1.00 13.13 152 HIS D N 1
ATOM 3803 C CA . HIS D 1 122 ? -14.727 4.758 -6.918 1.00 14.18 152 HIS D CA 1
ATOM 3804 C C . HIS D 1 122 ? -14.762 3.266 -7.256 1.00 15.23 152 HIS D C 1
ATOM 3805 O O . HIS D 1 122 ? -13.789 2.706 -7.775 1.00 16.76 152 HIS D O 1
ATOM 3812 N N . ALA D 1 123 ? -15.876 2.588 -6.920 1.00 11.05 153 ALA D N 1
ATOM 3813 C CA . ALA D 1 123 ? -16.062 1.130 -7.178 1.00 12.92 153 ALA D CA 1
ATOM 3814 C C . ALA D 1 123 ? -16.797 0.847 -8.491 1.00 14.53 153 ALA D C 1
ATOM 3815 O O . ALA D 1 123 ? -16.781 -0.273 -8.999 1.00 14.01 153 ALA D O 1
ATOM 3817 N N . GLY D 1 124 ? -17.360 1.844 -9.140 1.00 14.73 154 GLY D N 1
ATOM 3818 C CA . GLY D 1 124 ? -17.822 1.729 -10.495 1.00 18.09 154 GLY D CA 1
ATOM 3819 C C . GLY D 1 124 ? -16.723 2.185 -11.423 1.00 19.64 154 GLY D C 1
ATOM 3820 O O . GLY D 1 124 ? -15.825 2.899 -10.993 1.00 20.73 154 GLY D O 1
ATOM 3821 N N . GLY D 1 125 ? -16.891 1.890 -12.689 1.00 20.45 155 GLY D N 1
ATOM 3822 C CA . GLY D 1 125 ? -15.982 2.346 -13.732 1.00 16.93 155 GLY D CA 1
ATOM 3823 C C . GLY D 1 125 ? -16.536 3.539 -14.487 1.00 15.13 155 GLY D C 1
ATOM 3824 O O . GLY D 1 125 ? -17.385 4.325 -13.965 1.00 16.81 155 GLY D O 1
ATOM 3825 N N . THR D 1 126 ? -16.029 3.651 -15.739 1.00 13.85 156 THR D N 1
ATOM 3826 C CA . THR D 1 126 ? -16.405 4.835 -16.517 1.00 17.24 156 THR D CA 1
ATOM 3827 C C . THR D 1 126 ? -17.839 4.661 -17.035 1.00 16.57 156 THR D C 1
ATOM 3828 O O . THR D 1 126 ? -18.464 5.669 -17.462 1.00 15.88 156 THR D O 1
ATOM 3832 N N . ALA D 1 127 ? -18.342 3.424 -16.918 1.00 23.21 157 ALA D N 1
ATOM 3833 C CA . ALA D 1 127 ? -19.697 3.163 -17.409 1.00 23.67 157 ALA D CA 1
ATOM 3834 C C . ALA D 1 127 ? -20.357 2.005 -16.679 1.00 24.81 157 ALA D C 1
ATOM 3835 O O . ALA D 1 127 ? -19.754 1.210 -15.964 1.00 20.13 157 ALA D O 1
ATOM 3837 N N . SER D 1 128 ? -21.673 1.898 -16.870 1.00 19.85 158 SER D N 1
ATOM 3838 C CA . SER D 1 128 ? -22.427 0.962 -16.048 1.00 25.41 158 SER D CA 1
ATOM 3839 C C . SER D 1 128 ? -22.097 -0.479 -16.443 1.00 23.20 158 SER D C 1
ATOM 3840 O O . SER D 1 128 ? -21.816 -0.752 -17.625 1.00 20.84 158 SER D O 1
ATOM 3843 N N . SER D 1 129 ? -21.952 -1.351 -15.440 1.00 17.93 159 SER D N 1
ATOM 3844 C CA . SER D 1 129 ? -21.636 -2.747 -15.755 1.00 22.82 159 SER D CA 1
ATOM 3845 C C . SER D 1 129 ? -22.927 -3.590 -15.746 1.00 33.00 159 SER D C 1
ATOM 3846 O O . SER D 1 129 ? -23.162 -4.302 -16.740 1.00 38.82 159 SER D O 1
#

Foldseek 3Di:
DAWDAKPVAAEADQPAQAFKIKTFAPFAFDPPQKDKWKFFDDADVVGDDDSVVLQVRQVVDAPPDDCVVGGTFDWDWDADPNRRMIMTGTPAGDAWGKMKMKMWTQGPVRDIDIDMGIYGHPHGND/DAWDDKPVAAEADAPAQDFKIKTFAPFAFDPPQKDKWKFFDDAPVPGDDDSVVVQVRQFVDAPPHDCVVGGTFDWDWDADPNRRMIMTGTPGGAAWGKMKMKMWTQGPVRDIDIDMGIYTHPHGSHDD/DKDWDDKPVAAEAEQCAQDFKIKTFMPFAFDPPQKDKWKFFDDAPVVGDDDSVVVQVRQVVDAPPDDCVVGGTFDWDWDADPNRRMIMTGGPAGDAWGKMKMKMWTQGPVRDIDIDMGIHGHPHGND/DAWPDKPVAAEADAPAQDFKIKTFAPFAFDPPQKDKWKFFDDADVVGDDDSVVLQVRQFVDAPPDDCVVGGTQDWDWDADPNRRMIMTGHPAGAAWGKMKMKMWTQGPVRDIDIDMGIYTHNHGSHDD

Solvent-accessible surface area: 23130 Å² total; per-residue (Å²): 46,117,51,167,59,19,81,8,19,46,0,0,9,36,44,64,30,30,72,66,4,116,0,44,6,44,34,51,5,49,92,192,130,7,64,18,35,0,2,32,13,76,20,61,178,110,3,5,67,63,14,100,73,0,36,82,48,0,62,121,26,23,20,120,19,97,101,104,70,70,121,60,22,116,41,74,61,82,47,48,83,91,40,19,10,0,7,2,55,3,69,40,13,4,32,7,0,0,2,0,0,1,16,91,1,31,2,104,67,54,121,84,53,97,22,65,17,1,0,0,0,0,2,26,27,55,34,119,54,170,50,23,94,5,53,94,1,0,11,32,46,54,31,30,46,70,4,98,0,38,4,44,35,52,4,50,95,199,126,9,62,22,34,0,1,62,12,78,19,72,157,80,14,4,121,58,15,100,80,0,43,95,73,0,63,92,29,26,18,120,19,97,89,103,73,81,116,46,18,105,30,38,34,47,48,50,70,168,30,20,30,0,9,2,31,16,42,22,31,7,34,4,0,0,2,0,0,0,16,88,1,31,2,101,73,56,121,81,46,100,24,71,6,0,0,0,0,0,2,20,22,12,70,66,85,2,30,42,164,48,21,94,5,32,16,0,0,9,44,42,58,26,25,112,62,5,113,0,45,5,40,34,46,2,46,92,201,132,11,54,16,35,1,2,41,13,75,22,71,165,94,14,4,64,22,4,41,48,0,15,91,61,0,64,91,27,26,22,124,19,94,98,104,68,76,118,46,20,115,38,107,63,81,47,46,69,92,29,20,34,0,4,2,70,5,60,106,36,6,50,7,0,0,1,0,0,0,15,90,0,32,2,99,67,55,88,76,13,85,13,27,5,0,0,0,0,0,0,34,68,124,31,85,48,62,54,17,85,7,24,20,0,0,10,33,47,48,25,29,93,69,5,98,0,49,8,55,33,51,3,51,89,191,120,12,62,18,38,0,2,69,18,81,28,71,158,94,5,3,77,24,12,34,41,0,16,73,56,0,58,124,25,24,21,120,18,97,92,104,74,75,116,52,22,130,38,121,55,64,55,47,71,93,31,19,33,0,6,2,55,7,116,104,46,7,70,3,1,1,2,0,0,1,15,87,0,36,2,103,68,54,120,80,54,99,24,47,21,0,0,0,0,0,2,19,69,70,108,96

Secondary structure (DSSP, 8-state):
--EEEEES-SSEE--TT--EEEEEESSPBPTTT-EEEEEEPPPPTT-BSSHHHHHHHHHT--TT--GGGS-EEPEEEEEETTTTEEEEEESSPPPSEEEEEEEEEEBTTS-EEEEEEEEEE-S---/--EEEEES-SSEE--TT--EEEEEESSPBPTTT-EEEEEEEPPPTT-BSSHHHHHHHHTT--TT--GGGS-EEPEEEEEETTTTEEEEEESSPPPSEEEEEEEEEEBTTS-EEEEEEEEEE-S-SS--/---EEEEES-SSEE--TT--EEEEEESSPBPTTT-EEEEEEEPPPTT-BSSHHHHHHHHHT--TT--GGGS-EEPEEEEEETTTTEEEEEESSPPPSEEEEEEEEEEBTTS-EEEEEEEEEE-S---/--EEEEES-SSEE--TT--EEEEEESSPBPTTT-EEEEEEEPPPTT-BSSHHHHHHHHTT--TT--GGGS-EEP-EEEEETTTTEEEEE-SSPPPSEEEEEEEEEEBTTS-EEEEEEEEEE-S-SS--

Sequence (509 aa):
AHLRAADPPEAIVDAAGLREIRLVFSEPVVDRFSTFRAFRLSLPENGIRNLTQLNTLASELGVDTEESAHHEVELESDLSSQSAEVTLHSDEPLPAGAYAVVWRVLSVDGHTTTGFHAFVHAGGTAAHLRAADPPEAIVDAAGLREIRLVFSEPVVDRFSTFRAFRLSLPENGIRNLTQLNTLASELGVDTEESAHHEVELESDLSSQSAEVTLHSDEPLPAGAYAVVWRVLSVDGHTTTGFHAFVHAGGTASSHAHLRAADPPEAIVDAAGLREIRLVFSEPVVDRFSTFRAFRLSLPENGIRNLTQLNTLASELGVDTEESAHHEVELESDLSSQSAEVTLHSDEPLPAGAYAVVWRVLSVDGHTTTGFHAFVHAGGTAAHLRAADPPEAIVDAAGLREIRLVFSEPVVDRFSTFRAFRLSLPENGIRNLTQLNTLASELGVDTEESAHHEVELESDLSSQSAEVTLHSDEPLPAGAYAVVWRVLSVDGHTTTGFHAFVHAGGTASS

Organism: NCBI:txid713585

Radius of gyration: 25.33 Å; Cα contacts (8 Å, |Δi|>4): 1324; chains: 4; bounding box: 40×73×55 Å

InterPro domains:
  IPR007348 CopC domain [PF04234] (31-150)
  IPR014755 Copper resistance protein CopC/internalin, immunoglobulin-like [G3DSA:2.60.40.1220] (31-151)
  IPR014756 Immunoglobulin E-set [SSF81296] (30-150)

Nearest PDB structures (foldseek):
  8ytr-assembly1_A  TM=9.858E-01  e=8.639E-22  Thioalkalivibrio paradoxus ARh 1
  5n1t-assembly1_M  TM=9.598E-01  e=1.218E-19  Thioalkalivibrio paradoxus ARh 1
  5n1t-assembly1_W  TM=9.592E-01  e=1.226E-18  Thioalkalivibrio paradoxus ARh 1
  2c9r-assembly1_A  TM=8.972E-01  e=3.362E-07  Pseudomonas syringae pv. tomato
  1ix2-assembly1_A  TM=8.143E-01  e=8.504E-08  Escherichia coli